Protein AF-A0A1F4Y2U8-F1 (afdb_monomer)

Nearest PDB structures (foldseek):
  7yfw-assembly1_b  TM=6.501E-01  e=1.260E-05  uncultured cyanophage
  2of8-assembly1_B  TM=6.362E-01  e=6.869E+00  Gallus gallus
  2ofb-assembly1_B-2  TM=5.946E-01  e=6.248E+00  Gallus gallus

InterPro domains:
  IPR049304 Glycine-rich domain [PF21722] (95-288)

Mean predicted aligned error: 16.05 Å

Organism: NCBI:txid1797247

Foldseek 3Di:
DDDDDDDDPPCPVVVVVVVVVVVVVVVVVVVVVVVVVVVVVVVVVVVLVVLQVVQLVVQLVLQVCQQVVPPPDDHLADFLQLVFDFDKDKDQDDWKDFAAQLFQLAFKKKKKWFWWWFWAEEAAPFRWTWWWWFKKMAMAGSHDAHHRDMWTWDWWAWWDWHWYPWRWTGWTGKTFTFRHNPQPPHQPGPRTQWIIFTWATIGHGAFTFFIFWTDQVSTHHPDIATWATIATEHGGAWWWWWWWIAFPQHYTAHIAYEYPEHWWWWWTFYHCWYYTHHHDYQWWTWWIAYNVRDFIWATADHLGEIGAGAQRTITTIWGEHEDPGEWYEWHEWYAHQPPHPQATIKTITITFGEYPDDPHHYQREWHAIYHARIIWIMGHYDHDDMTITYIIHMMMMIITGTRPPPSPNPPDSDSDDADVPDDDDDDDDDDDDDDDWDDWDWDHDSFKIKIWTKADDPPAFKIKIKIWMWGQDPVRDIKIKIKIWIWSGPDPPDPIDIDIDIDID

Sequence (505 aa):
MTKLFLKKKHRGFTIFFATLVASLALAIGLGIYDVVVRQLSLSTTVSQSQYAIYAADSGAECALYWDSKYNGSSSAFVNNNSGGVSGYTYLTAGTTWTVPIDWDNSNNSIEVIGGGGGGGAGWLNWDAGAGGGGGAYAKVTNVSLTPGMVVTMKVGSGGAAGIASAGAGGNGGDTYLCNSASNCSSISGSAVIVGAKGGGGGQPTRSGPGGSGGLSSGSIGSVKYSGGNGGSVNITGGGSGGGGAAGPNGSGGAGGSSSGVTGAAGGGGGGGGSAGSSAVNTVGAIGGNNYASAGAGSGGAASSGGGTGSAGGGGGGAGHAVSGGSTGPGGTGGAGTEWDTSHGSGGGGGGGGGTDNSGGAQTSAGGNGGGYGAAGGGGGSGSGVVKNGGAGSPGIIVVRYNSTVTPVLPTNVVCGSYDMSAKGTPPTPFAPQPTGWTAWNVVSTSNAATTTFTLTFPGYSYCAKVEVAKYLNAYGGIGTTIYSHGYNTCVPGATQLERELKVTY

Secondary structure (DSSP, 8-state):
---------TTHHHHHHHHHHHHHHHHHHHHHHHHHHHHHHHHHHHHHHHHHHHHHHHHHHHHHHHHHSSTTT--SS--GGGTT-EEEEEE-S-SEEEPPTT--SSSEEEEEEPPPPPPPPP-SSSPPPPPPPPPPEEEEES----TT-EEEEEPPPPPPPPPTTT-PPPPPPPEEEESSSSS-SSTTSTTEEEEEPPPPPPP-STTPPPPPPPPGGG-BSSEEEPPPPPPPB-SSSSPPPPPPPPBTTBPPPPPPPB-S-SSPPPPPPSTTPPPPPPP-SSSPPPPPP-TTS--PPPPPPTT-PPPPP-TTPPPPPPPPB-TTPPBPPPPPPPPP-SSSSS-SBPPPPPPPPPBS-SSS-B--PPPPPPTBTPPPPPP---SSS--PPPPPPP-EEEEEEE--------TT----S--SS-----------PPP-----EEEE-SSEEEEEEEEE-TT-S-EEEEEEEEEE-TTSSEEEEEEEEEES--STTS---EEEEEEE-

Structure (mmCIF, N/CA/C/O backbone):
data_AF-A0A1F4Y2U8-F1
#
_entry.id   AF-A0A1F4Y2U8-F1
#
loop_
_atom_site.group_PDB
_atom_site.id
_atom_site.type_symbol
_atom_site.label_atom_id
_atom_site.label_alt_id
_atom_site.label_comp_id
_atom_site.label_asym_id
_atom_site.label_entity_id
_atom_site.label_seq_id
_atom_site.pdbx_PDB_ins_code
_atom_site.Cartn_x
_atom_site.Cartn_y
_atom_site.Cartn_z
_atom_site.occupancy
_atom_site.B_iso_or_equiv
_atom_site.auth_seq_id
_atom_site.auth_comp_id
_atom_site.auth_asym_id
_atom_site.auth_atom_id
_atom_site.pdbx_PDB_model_num
ATOM 1 N N . MET A 1 1 ? -129.220 15.989 50.600 1.00 39.81 1 MET A N 1
ATOM 2 C CA . MET A 1 1 ? -128.839 16.197 49.184 1.00 39.81 1 MET A CA 1
ATOM 3 C C . MET A 1 1 ? -127.331 16.328 49.089 1.00 39.81 1 MET A C 1
ATOM 5 O O . MET A 1 1 ? -126.754 17.138 49.803 1.00 39.81 1 MET A O 1
ATOM 9 N N . THR A 1 2 ? -126.701 15.518 48.248 1.00 44.50 2 THR A N 1
ATOM 10 C CA . THR A 1 2 ? -125.246 15.461 48.060 1.00 44.50 2 THR A CA 1
ATOM 11 C C . THR A 1 2 ? -124.758 16.656 47.233 1.00 44.50 2 THR A C 1
ATOM 13 O O . THR A 1 2 ? -125.283 16.891 46.148 1.00 44.50 2 THR A O 1
ATOM 16 N N . LYS A 1 3 ? -123.723 17.379 47.684 1.00 42.88 3 LYS A N 1
ATOM 17 C CA . LYS A 1 3 ? -122.920 18.255 46.810 1.00 42.88 3 LYS A CA 1
ATOM 18 C C . LYS A 1 3 ? -121.433 17.963 46.989 1.00 42.88 3 LYS A C 1
ATOM 20 O O . LYS A 1 3 ? -120.834 18.257 48.018 1.00 42.88 3 LYS A O 1
ATOM 25 N N . LEU A 1 4 ? -120.871 17.348 45.954 1.00 48.91 4 LEU A N 1
ATOM 26 C CA . LEU A 1 4 ? -119.478 16.941 45.842 1.00 48.91 4 LEU A CA 1
ATOM 27 C C . LEU A 1 4 ? -118.602 18.166 45.526 1.00 48.91 4 LEU A C 1
ATOM 29 O O . LEU A 1 4 ? -118.616 18.660 44.401 1.00 48.91 4 LEU A O 1
ATOM 33 N N . PHE A 1 5 ? -117.825 18.657 46.493 1.00 52.12 5 PHE A N 1
ATOM 34 C CA . PHE A 1 5 ? -116.831 19.706 46.241 1.00 52.12 5 PHE A CA 1
ATOM 35 C C . PHE A 1 5 ? -115.485 19.096 45.825 1.00 52.12 5 PHE A C 1
ATOM 37 O O . PHE A 1 5 ? -114.717 18.604 46.652 1.00 52.12 5 PHE A O 1
ATOM 44 N N . LEU A 1 6 ? -115.181 19.165 44.526 1.00 53.34 6 LEU A N 1
ATOM 45 C CA . LEU A 1 6 ? -113.876 18.813 43.956 1.00 53.34 6 LEU A CA 1
ATOM 46 C C . LEU A 1 6 ? -112.774 19.740 44.501 1.00 53.34 6 LEU A C 1
ATOM 48 O O . LEU A 1 6 ? -112.623 20.888 44.082 1.00 53.34 6 LEU A O 1
ATOM 52 N N . LYS A 1 7 ? -111.973 19.231 45.442 1.00 54.75 7 LYS A N 1
ATOM 53 C CA . LYS A 1 7 ? -110.854 19.966 46.047 1.00 54.75 7 LYS A CA 1
ATOM 54 C C . LYS A 1 7 ? -109.654 19.976 45.088 1.00 54.75 7 LYS A C 1
ATOM 56 O O . LYS A 1 7 ? -108.979 18.961 44.922 1.00 54.75 7 LYS A O 1
ATOM 61 N N . LYS A 1 8 ? -109.393 21.126 44.450 1.00 56.59 8 LYS A N 1
ATOM 62 C CA . LYS A 1 8 ? -108.287 21.355 43.495 1.00 56.59 8 LYS A CA 1
ATOM 63 C C . LYS A 1 8 ? -106.940 20.815 44.014 1.00 56.59 8 LYS A C 1
ATOM 65 O O . LYS A 1 8 ? -106.348 21.385 44.930 1.00 56.59 8 LYS A O 1
ATOM 70 N N . LYS A 1 9 ? -106.412 19.751 43.397 1.00 56.84 9 LYS A N 1
ATOM 71 C CA . LYS A 1 9 ? -105.131 19.119 43.771 1.00 56.84 9 LYS A CA 1
ATOM 72 C C . LYS A 1 9 ? -103.973 19.656 42.913 1.00 56.84 9 LYS A C 1
ATOM 74 O O . LYS A 1 9 ? -103.425 18.942 42.079 1.00 56.84 9 LYS A O 1
ATOM 79 N N . HIS A 1 10 ? -103.576 20.913 43.139 1.00 57.56 10 HIS A N 1
ATOM 80 C CA . HIS A 1 10 ? -102.481 21.616 42.434 1.00 57.56 10 HIS A CA 1
ATOM 81 C C . HIS A 1 10 ? -101.056 21.077 42.744 1.00 57.56 10 HIS A C 1
ATOM 83 O O . HIS A 1 10 ? -100.132 21.852 42.956 1.00 57.56 10 HIS A O 1
ATOM 89 N N . ARG A 1 11 ? -100.852 19.753 42.805 1.00 58.34 11 ARG A N 1
ATOM 90 C CA . ARG A 1 11 ? -99.545 19.123 43.111 1.00 58.34 11 ARG A CA 1
ATOM 91 C C . ARG A 1 11 ? -98.974 18.231 41.997 1.00 58.34 11 ARG A C 1
ATOM 93 O O . ARG A 1 11 ? -97.882 17.705 42.159 1.00 58.34 11 ARG A O 1
ATOM 100 N N . GLY A 1 12 ? -99.675 18.072 40.869 1.00 67.31 12 GLY A N 1
ATOM 101 C CA . GLY A 1 12 ? -99.188 17.267 39.735 1.00 67.31 12 GLY A CA 1
ATOM 102 C C . GLY A 1 12 ? -98.027 17.915 38.969 1.00 67.31 12 GLY A C 1
ATOM 103 O O . GLY A 1 12 ? -97.024 17.261 38.705 1.00 67.31 12 GLY A O 1
ATOM 104 N N . PHE A 1 13 ? -98.128 19.217 38.673 1.00 76.12 13 PHE A N 1
ATOM 105 C CA . PHE A 1 13 ? -97.113 19.961 37.910 1.00 76.12 13 PHE A CA 1
ATOM 106 C C . PHE A 1 13 ? -95.724 19.930 38.572 1.00 76.12 13 PHE A C 1
ATOM 108 O O . PHE A 1 13 ? -94.717 19.757 37.893 1.00 76.12 13 PHE A O 1
ATOM 115 N N . THR A 1 14 ? -95.675 20.013 39.905 1.00 82.12 14 THR A N 1
ATOM 116 C CA . THR A 1 14 ? -94.430 19.972 40.685 1.00 82.12 14 THR A CA 1
ATOM 117 C C . THR A 1 14 ? -93.650 18.670 40.487 1.00 82.12 14 THR A C 1
ATOM 119 O O . THR A 1 14 ? -92.426 18.711 40.475 1.00 82.12 14 THR A O 1
ATOM 122 N N . ILE A 1 15 ? -94.330 17.532 40.294 1.00 81.38 15 ILE A N 1
ATOM 123 C CA . ILE A 1 15 ? -93.668 16.236 40.074 1.00 81.38 15 ILE A CA 1
ATOM 124 C C . ILE A 1 15 ? -93.026 16.198 38.684 1.00 81.38 15 ILE A C 1
ATOM 126 O O . ILE A 1 15 ? -91.841 15.900 38.589 1.00 81.38 15 ILE A O 1
ATOM 130 N N . PHE A 1 16 ? -93.760 16.577 37.630 1.00 83.25 16 PHE A N 1
ATOM 131 C CA . PHE A 1 16 ? -93.214 16.637 36.266 1.00 83.25 16 PHE A CA 1
ATOM 132 C C . PHE A 1 16 ? -92.031 17.607 3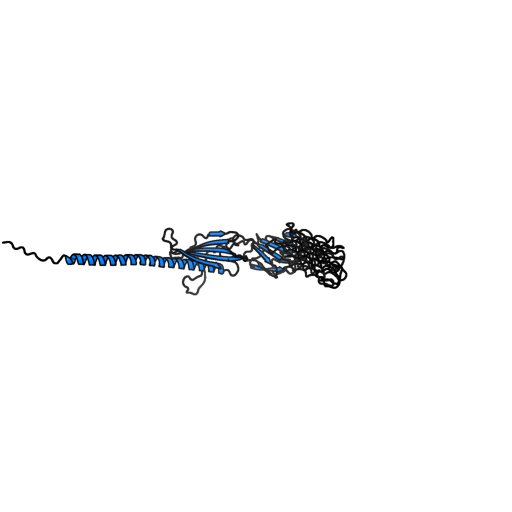6.152 1.00 83.25 16 PHE A C 1
ATOM 134 O O . PHE A 1 16 ? -91.011 17.275 35.545 1.00 83.25 16 PHE A O 1
ATOM 141 N N . PHE A 1 17 ? -92.135 18.784 36.778 1.00 87.00 17 PHE A N 1
ATOM 142 C CA . PHE A 1 17 ? -91.044 19.755 36.818 1.00 87.00 17 PHE A CA 1
ATOM 143 C C . PHE A 1 17 ? -89.824 19.210 37.578 1.00 87.00 17 PHE A C 1
ATOM 145 O O . PHE A 1 17 ? -88.706 19.294 37.076 1.00 87.00 17 PHE A O 1
ATOM 152 N N . ALA A 1 18 ? -90.030 18.572 38.738 1.00 88.56 18 ALA A N 1
ATOM 153 C CA . ALA A 1 18 ? -88.952 17.950 39.505 1.00 88.56 18 ALA A CA 1
ATOM 154 C C . ALA A 1 18 ? -88.254 16.816 38.733 1.00 88.56 18 ALA A C 1
ATOM 156 O O . ALA A 1 18 ? -87.027 16.762 38.732 1.00 88.56 18 ALA A O 1
ATOM 157 N N . THR A 1 19 ? -88.994 15.949 38.030 1.00 89.50 19 THR A N 1
ATOM 158 C CA . THR A 1 19 ? -88.394 14.883 37.208 1.00 89.50 19 THR A CA 1
ATOM 159 C C . THR A 1 19 ? -87.609 15.432 36.021 1.00 89.50 19 THR A C 1
ATOM 161 O O . THR A 1 19 ? -86.540 14.912 35.711 1.00 89.50 19 THR A O 1
ATOM 164 N N . LEU A 1 20 ? -88.089 16.508 35.385 1.00 94.19 20 LEU A N 1
ATOM 165 C CA . LEU A 1 20 ? -87.388 17.142 34.269 1.00 94.19 20 LEU A CA 1
ATOM 166 C C . LEU A 1 20 ? -86.070 17.762 34.753 1.00 94.19 20 LEU A C 1
ATOM 168 O O . LEU A 1 20 ? -85.013 17.427 34.220 1.00 94.19 20 LEU A O 1
ATOM 172 N N . VAL A 1 21 ? -86.109 18.571 35.817 1.00 94.06 21 VAL A N 1
ATOM 173 C CA . VAL A 1 21 ? -84.907 19.184 36.411 1.00 94.06 21 VAL A CA 1
ATOM 174 C C . VAL A 1 21 ? -83.919 18.123 36.917 1.00 94.06 21 VAL A C 1
ATOM 176 O O . VAL A 1 21 ? -82.723 18.249 36.665 1.00 94.06 21 VAL A O 1
ATOM 179 N N . ALA A 1 22 ? -84.394 17.045 37.552 1.00 93.69 22 ALA A N 1
ATOM 180 C CA . ALA A 1 22 ? -83.539 15.941 37.994 1.00 93.69 22 ALA A CA 1
ATOM 181 C C . ALA A 1 22 ? -82.874 15.203 36.818 1.00 93.69 22 ALA A C 1
ATOM 183 O O . ALA A 1 22 ? -81.685 14.898 36.885 1.00 93.69 22 ALA A O 1
ATOM 184 N N . SER A 1 23 ? -83.608 14.957 35.726 1.00 95.56 23 SER A N 1
ATOM 185 C CA . SER A 1 23 ? -83.059 14.310 34.525 1.00 95.56 23 SER A CA 1
ATOM 186 C C . SER A 1 23 ? -81.995 15.170 33.829 1.00 95.56 23 SER A C 1
ATOM 188 O O . SER A 1 23 ? -80.945 14.651 33.455 1.00 95.56 23 SER A O 1
ATOM 190 N N . LEU A 1 24 ? -82.206 16.490 33.744 1.00 94.81 24 LEU A N 1
ATOM 191 C CA . LEU A 1 24 ? -81.228 17.440 33.209 1.00 94.81 24 LEU A CA 1
ATOM 192 C C . LEU A 1 24 ? -79.969 17.523 34.087 1.00 94.81 24 LEU A C 1
ATOM 194 O O . LEU A 1 24 ? -78.856 17.452 33.569 1.00 94.81 24 LEU A O 1
ATOM 198 N N . ALA A 1 25 ? -80.132 17.622 35.410 1.00 95.00 25 ALA A N 1
ATOM 199 C CA . ALA A 1 25 ? -79.013 17.630 36.351 1.00 95.00 25 ALA A CA 1
ATOM 200 C C . ALA A 1 25 ? -78.193 16.328 36.280 1.00 95.00 25 ALA A C 1
ATOM 202 O O . ALA A 1 25 ? -76.964 16.378 36.281 1.00 95.00 25 ALA A O 1
ATOM 203 N N . LEU A 1 26 ? -78.858 15.173 36.150 1.00 94.81 26 LEU A N 1
ATOM 204 C CA . LEU A 1 26 ? -78.197 13.879 35.981 1.00 94.81 26 LEU A CA 1
ATOM 205 C C . LEU A 1 26 ? -77.450 13.781 34.642 1.00 94.81 26 LEU A C 1
ATOM 207 O O . LEU A 1 26 ? -76.313 13.319 34.623 1.00 94.81 26 LEU A O 1
ATOM 211 N N . ALA A 1 27 ? -78.041 14.251 33.540 1.00 95.19 27 ALA A N 1
ATOM 212 C CA . ALA A 1 27 ? -77.392 14.257 32.228 1.00 95.19 27 ALA A CA 1
ATOM 213 C C . ALA A 1 27 ? -76.121 15.127 32.214 1.00 95.19 27 ALA A C 1
ATOM 215 O O . ALA A 1 27 ? -75.083 14.694 31.713 1.00 95.19 27 ALA A O 1
ATOM 216 N N . ILE A 1 28 ? -76.174 16.317 32.824 1.00 96.06 28 ILE A N 1
ATOM 217 C CA . ILE A 1 28 ? -75.003 17.193 32.989 1.00 96.06 28 ILE A CA 1
ATOM 218 C C . ILE A 1 28 ? -73.955 16.526 33.895 1.00 96.06 28 ILE A C 1
ATOM 220 O O . ILE A 1 28 ? -72.773 16.516 33.556 1.00 96.06 28 ILE A O 1
ATOM 224 N N . GLY A 1 29 ? -74.373 15.918 35.011 1.00 96.50 29 GLY A N 1
ATOM 225 C CA . GLY A 1 29 ? -73.476 15.216 35.933 1.00 96.50 29 GLY A CA 1
ATOM 226 C C . GLY A 1 29 ? -72.733 14.043 35.285 1.00 96.50 29 GLY A C 1
ATOM 227 O O . GLY A 1 29 ? -71.518 13.929 35.438 1.00 96.50 29 GLY A O 1
ATOM 228 N N . LEU A 1 30 ? -73.436 13.213 34.507 1.00 94.69 30 LEU A N 1
ATOM 229 C CA . LEU A 1 30 ? -72.840 12.102 33.756 1.00 94.69 30 LEU A CA 1
ATOM 230 C C . LEU A 1 30 ? -71.900 12.593 32.642 1.00 94.69 30 LEU A C 1
ATOM 232 O O . LEU A 1 30 ? -70.834 12.011 32.450 1.00 94.69 30 LEU A O 1
ATOM 236 N N . GLY A 1 31 ? -72.249 13.686 31.954 1.00 96.38 31 GLY A N 1
ATOM 237 C CA . GLY A 1 31 ? -71.386 14.303 30.943 1.00 96.38 31 GLY A CA 1
ATOM 238 C C . GLY A 1 31 ? -70.075 14.844 31.524 1.00 96.38 31 GLY A C 1
ATOM 239 O O . GLY A 1 31 ? -69.006 14.598 30.969 1.00 96.38 31 GLY A O 1
ATOM 240 N N . ILE A 1 32 ? -70.132 15.524 32.675 1.00 95.19 32 ILE A N 1
ATOM 241 C CA . ILE A 1 32 ? -68.932 16.001 33.383 1.00 95.19 32 ILE A CA 1
ATOM 242 C C . ILE A 1 32 ? -68.094 14.816 33.883 1.00 95.19 32 ILE A C 1
ATOM 244 O O . ILE A 1 32 ? -66.872 14.837 33.743 1.00 95.19 32 ILE A O 1
ATOM 248 N N . TYR A 1 33 ? -68.729 13.769 34.419 1.00 95.50 33 TYR A N 1
ATOM 249 C CA . TYR A 1 33 ? -68.037 12.570 34.897 1.00 95.50 33 TYR A CA 1
ATOM 250 C C . TYR A 1 33 ? -67.214 11.882 33.793 1.00 95.50 33 TYR A C 1
ATOM 252 O O . TYR A 1 33 ? -66.031 11.616 34.003 1.00 95.50 33 TYR A O 1
ATOM 260 N N . ASP A 1 34 ? -67.791 11.655 32.606 1.00 94.19 34 ASP A N 1
ATOM 261 C CA . ASP A 1 34 ? -67.079 11.035 31.476 1.00 94.19 34 ASP A CA 1
ATOM 262 C C . ASP A 1 34 ? -65.873 11.878 31.017 1.00 94.19 34 ASP A C 1
ATOM 264 O O . ASP A 1 34 ? -64.773 11.354 30.825 1.00 94.19 34 ASP A O 1
ATOM 268 N N . VAL A 1 35 ? -66.031 13.205 30.930 1.00 92.81 35 VAL A N 1
ATOM 269 C CA . VAL A 1 35 ? -64.924 14.119 30.597 1.00 92.81 35 VAL A CA 1
ATOM 270 C C . VAL A 1 35 ? -63.800 14.040 31.637 1.00 92.81 35 VAL A C 1
ATOM 272 O O . VAL A 1 35 ? -62.634 13.924 31.258 1.00 92.81 35 VAL A O 1
ATOM 275 N N . VAL A 1 36 ? -64.125 14.050 32.934 1.00 94.12 36 VAL A N 1
ATOM 276 C CA . VAL A 1 36 ? -63.127 13.994 34.018 1.00 94.12 36 VAL A CA 1
ATOM 277 C C . VAL A 1 36 ? -62.390 12.652 34.047 1.00 94.12 36 VAL A C 1
ATOM 279 O O . VAL A 1 36 ? -61.166 12.640 34.182 1.00 94.12 36 VAL A O 1
ATOM 282 N N . VAL A 1 37 ? -63.084 11.522 33.863 1.00 90.00 37 VAL A N 1
ATOM 283 C CA . VAL A 1 37 ? -62.447 10.191 33.815 1.00 90.00 37 VAL A CA 1
ATOM 284 C C . VAL A 1 37 ? -61.463 10.095 32.644 1.00 90.00 37 VAL A C 1
ATOM 286 O O . VAL A 1 37 ? -60.331 9.638 32.824 1.00 90.00 37 VAL A O 1
ATOM 289 N N . ARG A 1 38 ? -61.839 10.596 31.459 1.00 90.62 38 ARG A N 1
ATOM 290 C CA . ARG A 1 38 ? -60.944 10.646 30.289 1.00 90.62 38 ARG A CA 1
ATOM 291 C C . ARG A 1 38 ? -59.742 11.564 30.517 1.00 90.62 38 ARG A C 1
ATOM 293 O O . ARG A 1 38 ? -58.622 11.186 30.181 1.00 90.62 38 ARG A O 1
ATOM 300 N N . GLN A 1 39 ? -59.946 12.739 31.116 1.00 90.06 39 GLN A N 1
ATOM 301 C CA . GLN A 1 39 ? -58.862 13.672 31.451 1.00 90.06 39 GLN A CA 1
ATOM 302 C C . GLN A 1 39 ? -57.878 13.079 32.468 1.00 90.06 39 GLN A C 1
ATOM 304 O O . GLN A 1 39 ? -56.669 13.230 32.300 1.00 90.06 39 GLN A O 1
ATOM 309 N N . LEU A 1 40 ? -58.370 12.358 33.482 1.00 87.81 40 LEU A N 1
ATOM 310 C CA . LEU A 1 40 ? -57.524 11.678 34.464 1.00 87.81 40 LEU A CA 1
ATOM 311 C C . LEU A 1 40 ? -56.682 10.574 33.809 1.00 87.81 40 LEU A C 1
ATOM 313 O O . LEU A 1 40 ? -55.480 10.507 34.056 1.00 87.81 40 LEU A O 1
ATOM 317 N N . SER A 1 41 ? -57.284 9.767 32.927 1.00 85.62 41 SER A N 1
ATOM 318 C CA . SER A 1 41 ? -56.562 8.747 32.155 1.00 85.62 41 SER A CA 1
ATOM 319 C C . SER A 1 41 ? -55.505 9.352 31.228 1.00 85.62 41 SER A C 1
ATOM 321 O O . SER A 1 41 ? -54.426 8.787 31.082 1.00 85.62 41 SER A O 1
ATOM 323 N N . LEU A 1 42 ? -55.783 10.501 30.604 1.00 87.38 42 LEU A N 1
ATOM 324 C CA . LEU A 1 42 ? -54.812 11.180 29.747 1.00 87.38 42 LEU A CA 1
ATOM 325 C C . LEU A 1 42 ? -53.656 11.770 30.572 1.00 87.38 42 LEU A C 1
ATOM 327 O O . LEU A 1 42 ? -52.496 11.638 30.191 1.00 87.38 42 LEU A O 1
ATOM 331 N N . SER A 1 43 ? -53.961 12.371 31.726 1.00 86.88 43 SER A N 1
ATOM 332 C CA . SER A 1 43 ? -52.973 12.941 32.651 1.00 86.88 43 SER A CA 1
ATOM 333 C C . SER A 1 43 ? -51.995 11.885 33.180 1.00 86.88 43 SER A C 1
ATOM 335 O O . SER A 1 43 ? -50.781 12.101 33.173 1.00 86.88 43 SER A O 1
ATOM 337 N N . THR A 1 44 ? -52.492 10.700 33.556 1.00 84.81 44 THR A N 1
ATOM 338 C CA . THR A 1 44 ? -51.630 9.582 33.969 1.00 84.81 44 THR A CA 1
ATOM 339 C C . THR A 1 44 ? -50.801 9.034 32.807 1.00 84.81 44 THR A C 1
ATOM 341 O O . THR A 1 44 ? -49.614 8.780 32.990 1.00 84.81 44 THR A O 1
ATOM 344 N N . THR A 1 45 ? -51.346 8.923 31.589 1.00 84.81 45 THR A N 1
ATOM 345 C CA . THR A 1 45 ? -50.543 8.560 30.404 1.00 84.81 45 THR A CA 1
ATOM 346 C C . THR A 1 45 ? -49.429 9.578 30.126 1.00 84.81 45 THR A C 1
ATOM 348 O O . THR A 1 45 ? -48.304 9.183 29.817 1.00 84.81 45 THR A O 1
ATOM 351 N N . VAL A 1 46 ? -49.697 10.881 30.273 1.00 85.75 46 VAL A N 1
ATOM 352 C CA . VAL A 1 46 ? -48.696 11.943 30.072 1.00 85.75 46 VAL A CA 1
ATOM 353 C C . VAL A 1 46 ? -47.581 11.878 31.120 1.00 85.75 46 VAL A C 1
ATOM 355 O O . VAL A 1 46 ? -46.414 11.946 30.741 1.00 85.75 46 VAL A O 1
ATOM 358 N N . SER A 1 47 ? -47.888 11.686 32.408 1.00 84.44 47 SER A N 1
ATOM 359 C CA . SER A 1 47 ? -46.845 11.577 33.443 1.00 84.44 47 SER A CA 1
ATOM 360 C C . SER A 1 47 ? -45.998 10.309 33.288 1.00 84.44 47 SER A C 1
ATOM 362 O O . SER A 1 47 ? -44.773 10.370 33.364 1.00 84.44 47 SER A O 1
ATOM 364 N N . GLN A 1 48 ? -46.613 9.171 32.955 1.00 84.38 48 GLN A N 1
ATOM 365 C CA . GLN A 1 48 ? -45.876 7.941 32.647 1.00 84.38 48 GLN A CA 1
ATOM 366 C C . GLN A 1 48 ? -45.000 8.087 31.390 1.00 84.38 48 GLN A C 1
ATOM 368 O O . GLN A 1 48 ? -43.864 7.616 31.368 1.00 84.38 48 GLN A O 1
ATOM 373 N N . SER A 1 49 ? -45.475 8.815 30.376 1.00 84.88 49 SER A N 1
ATOM 374 C CA . SER A 1 49 ? -44.676 9.176 29.201 1.00 84.88 49 SER A CA 1
ATOM 375 C C . SER A 1 49 ? -43.491 10.095 29.529 1.00 84.88 49 SER A C 1
ATOM 377 O O . SER A 1 49 ? -42.515 10.074 28.779 1.00 84.88 49 SER A O 1
ATOM 379 N N . GLN A 1 50 ? -43.560 10.914 30.585 1.00 83.19 50 GLN A N 1
ATOM 380 C CA . GLN A 1 50 ? -42.423 11.732 31.021 1.00 83.19 50 GLN A CA 1
ATOM 381 C C . GLN A 1 50 ? -41.323 10.852 31.625 1.00 83.19 50 GLN 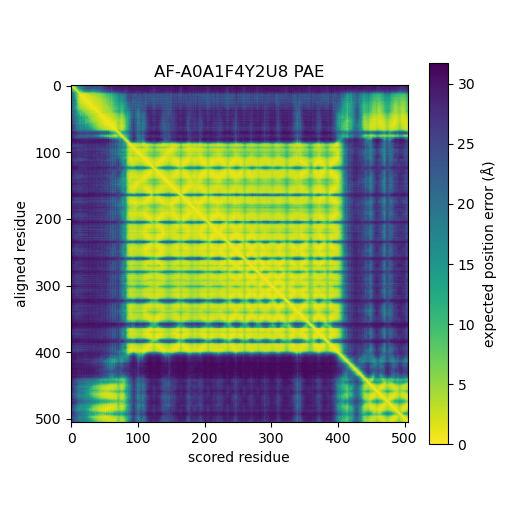A C 1
ATOM 383 O O . GLN A 1 50 ? -40.173 10.957 31.215 1.00 83.19 50 GLN A O 1
ATOM 388 N N . TYR A 1 51 ? -41.665 9.911 32.513 1.00 80.56 51 TYR A N 1
ATOM 389 C CA . TYR A 1 51 ? -40.676 8.967 33.054 1.00 80.56 51 TYR A CA 1
ATOM 390 C C . TYR A 1 51 ? -39.993 8.134 31.960 1.00 80.56 51 TYR A C 1
ATOM 392 O O . TYR A 1 51 ? -38.781 7.943 32.004 1.00 80.56 51 TYR A O 1
ATOM 400 N N . ALA A 1 52 ? -40.749 7.703 30.944 1.00 76.00 52 ALA A N 1
ATOM 401 C CA . ALA A 1 52 ? -40.194 6.998 29.793 1.00 76.00 52 ALA A CA 1
ATOM 402 C C . ALA A 1 52 ? -39.181 7.853 29.000 1.00 76.00 52 ALA A C 1
ATOM 404 O O . ALA A 1 52 ? -38.087 7.371 28.720 1.00 76.00 52 ALA A O 1
ATOM 405 N N . ILE A 1 53 ? -39.482 9.122 28.675 1.00 81.75 53 ILE A N 1
ATOM 406 C CA . ILE A 1 53 ? -38.526 9.960 27.920 1.00 81.75 53 ILE A CA 1
ATOM 407 C C . ILE A 1 53 ? -37.297 10.351 28.758 1.00 81.75 53 ILE A C 1
ATOM 409 O O . ILE A 1 53 ? -36.193 10.332 28.228 1.00 81.75 53 ILE A O 1
ATOM 413 N N . TYR A 1 54 ? -37.445 10.612 30.065 1.00 80.12 54 TYR A N 1
ATOM 414 C CA . TYR A 1 54 ? -36.297 10.880 30.947 1.00 80.12 54 TYR A CA 1
ATOM 415 C C . TYR A 1 54 ? -35.346 9.681 31.052 1.00 80.12 54 TYR A C 1
ATOM 417 O O . TYR A 1 54 ? -34.125 9.857 31.064 1.00 80.12 54 TYR A O 1
ATOM 425 N N . ALA A 1 55 ? -35.891 8.462 31.095 1.00 75.56 55 ALA A N 1
ATOM 426 C CA . ALA A 1 55 ? -35.085 7.250 31.058 1.00 75.56 55 ALA A CA 1
ATOM 427 C C . ALA A 1 55 ? -34.333 7.117 29.722 1.00 75.56 55 ALA A C 1
ATOM 429 O O . ALA A 1 55 ? -33.131 6.850 29.725 1.00 75.56 55 ALA A O 1
ATOM 430 N N . ALA A 1 56 ? -35.018 7.352 28.594 1.00 76.50 56 ALA A N 1
ATOM 431 C CA . ALA A 1 56 ? -34.420 7.302 27.260 1.00 76.50 56 ALA A CA 1
ATOM 432 C C . ALA A 1 56 ? -33.252 8.296 27.115 1.00 76.50 56 ALA A C 1
ATOM 434 O O . ALA A 1 56 ? -32.175 7.912 26.662 1.00 76.50 56 ALA A O 1
ATOM 435 N N . ASP A 1 57 ? -33.443 9.542 27.552 1.00 85.00 57 ASP A N 1
ATOM 436 C CA . ASP A 1 57 ? -32.450 10.624 27.474 1.00 85.00 57 ASP A CA 1
ATOM 437 C C . ASP A 1 57 ? -31.190 10.284 28.281 1.00 85.00 57 ASP A C 1
ATOM 439 O O . ASP A 1 57 ? -30.085 10.211 27.744 1.00 85.00 57 ASP A O 1
ATOM 443 N N . SER A 1 58 ? -31.384 9.888 29.542 1.00 78.94 58 SER A N 1
ATOM 444 C CA . SER A 1 58 ? -30.310 9.413 30.425 1.00 78.94 58 SER A CA 1
ATOM 445 C C . SER A 1 58 ? -29.525 8.233 29.829 1.00 78.94 58 SER A C 1
ATOM 447 O O . SER A 1 58 ? -28.311 8.129 30.017 1.00 78.94 58 SER A O 1
ATOM 449 N N . GLY A 1 59 ? -30.204 7.330 29.112 1.00 74.00 59 GLY A N 1
ATOM 450 C CA . GLY A 1 59 ? -29.568 6.185 28.461 1.00 74.00 59 GLY A CA 1
ATOM 451 C C . GLY A 1 59 ? -28.776 6.540 27.207 1.00 74.00 59 GLY A C 1
ATOM 452 O O . GLY A 1 59 ? -27.681 6.006 27.014 1.00 74.00 59 GLY A O 1
ATOM 453 N N . ALA A 1 60 ? -29.278 7.479 26.402 1.00 76.38 60 ALA A N 1
ATOM 454 C CA . ALA A 1 60 ? -28.575 7.984 25.229 1.00 76.38 60 ALA A CA 1
ATOM 455 C C . ALA A 1 60 ? -27.302 8.742 25.637 1.00 76.38 60 ALA A C 1
ATOM 457 O O . ALA A 1 60 ? -26.227 8.441 25.122 1.00 76.38 60 ALA A O 1
ATOM 458 N N . GLU A 1 61 ? -27.399 9.639 26.622 1.00 80.06 61 GLU A N 1
ATOM 459 C CA . GLU A 1 61 ? -26.265 10.422 27.127 1.00 80.06 61 GLU A CA 1
ATOM 460 C C . GLU A 1 61 ? -25.207 9.554 27.820 1.00 80.06 61 GLU A C 1
ATOM 462 O O . GLU A 1 61 ? -24.011 9.725 27.581 1.00 80.06 61 GLU A O 1
ATOM 467 N N . CYS A 1 62 ? -25.609 8.568 28.632 1.00 73.56 62 CYS A N 1
ATOM 468 C CA . CYS A 1 62 ? -24.641 7.671 29.267 1.00 73.56 62 CYS A CA 1
ATOM 469 C C . CYS A 1 62 ? -23.920 6.793 28.218 1.00 73.56 62 CYS A C 1
ATOM 471 O O . CYS A 1 62 ? -22.705 6.615 28.310 1.00 73.56 62 CYS A O 1
ATOM 473 N N . ALA A 1 63 ? -24.603 6.327 27.163 1.00 74.06 63 ALA A N 1
ATOM 474 C CA . ALA A 1 63 ? -23.937 5.666 26.036 1.00 74.06 63 ALA A CA 1
ATOM 475 C C . ALA A 1 63 ? -23.005 6.612 25.256 1.00 74.06 63 ALA A C 1
ATOM 477 O O . ALA A 1 63 ? -21.855 6.258 25.007 1.00 74.06 63 ALA A O 1
ATOM 478 N N . LEU A 1 64 ? -23.451 7.825 24.919 1.00 77.25 64 LEU A N 1
ATOM 479 C CA . LEU A 1 64 ? -22.641 8.823 24.211 1.00 77.25 64 LEU A CA 1
ATOM 480 C C . LEU A 1 64 ? -21.354 9.154 24.984 1.00 77.25 64 LEU A C 1
ATOM 482 O O . LEU A 1 64 ? -20.261 9.176 24.415 1.00 77.25 64 LEU A O 1
ATOM 486 N N . TYR A 1 65 ? -21.476 9.351 26.299 1.00 71.94 65 TYR A N 1
ATOM 487 C CA . TYR A 1 65 ? -20.349 9.606 27.186 1.00 71.94 65 TYR A CA 1
ATOM 488 C C . TYR A 1 65 ? -19.335 8.458 27.163 1.00 71.94 65 TYR A C 1
ATOM 490 O O . TYR A 1 65 ? -18.149 8.709 26.965 1.00 71.94 65 TYR A O 1
ATOM 498 N N . TRP A 1 66 ? -19.768 7.203 27.321 1.00 68.00 66 TRP A N 1
ATOM 499 C CA . TRP A 1 66 ? -18.851 6.055 27.311 1.00 68.00 66 TRP A CA 1
ATOM 500 C C . TRP A 1 66 ? -18.287 5.716 25.923 1.00 68.00 66 TRP A C 1
ATOM 502 O O . TRP A 1 66 ? -17.211 5.121 25.848 1.00 68.00 66 TRP A O 1
ATOM 512 N N . ASP A 1 67 ? -18.933 6.155 24.840 1.00 71.56 67 ASP A N 1
ATOM 513 C CA . ASP A 1 67 ? -18.349 6.109 23.496 1.00 71.56 67 ASP A CA 1
ATOM 514 C C . ASP A 1 67 ? -17.211 7.129 23.326 1.00 71.56 67 ASP A C 1
ATOM 516 O O . ASP A 1 67 ? -16.152 6.801 22.795 1.00 71.56 67 ASP A O 1
ATOM 520 N N . SER A 1 68 ? -17.417 8.350 23.833 1.00 67.75 68 SER A N 1
ATOM 521 C CA . SER A 1 68 ? -16.521 9.505 23.662 1.00 67.75 68 SER A CA 1
ATOM 522 C C . SER A 1 68 ? -15.379 9.590 24.691 1.00 67.75 68 SER A C 1
ATOM 524 O O . SER A 1 68 ? -14.338 10.196 24.437 1.00 67.75 68 SER A O 1
ATOM 526 N N . LYS A 1 69 ? -15.532 8.965 25.867 1.00 54.34 69 LYS A N 1
ATOM 527 C CA . LYS A 1 69 ? -14.606 9.082 27.016 1.00 54.34 69 LYS A CA 1
ATOM 528 C C . LYS A 1 69 ? -13.160 8.672 26.720 1.00 54.34 69 LYS A C 1
ATOM 530 O O . LYS A 1 69 ? -12.237 9.160 27.375 1.00 54.34 69 LYS A O 1
ATOM 535 N N . TYR A 1 70 ? -12.962 7.768 25.770 1.00 53.03 70 TYR A N 1
ATOM 536 C CA . TYR A 1 70 ? -11.653 7.258 25.381 1.00 53.03 70 TYR A CA 1
ATOM 537 C C . TYR A 1 70 ? -11.150 8.018 24.155 1.00 53.03 70 TYR A C 1
ATOM 539 O O . TYR A 1 70 ? -11.508 7.728 23.014 1.00 53.03 70 TYR A O 1
ATOM 547 N N . ASN A 1 71 ? -10.322 9.026 24.419 1.00 39.91 71 ASN A N 1
ATOM 548 C CA . ASN A 1 71 ? -9.876 9.990 23.423 1.00 39.91 71 ASN A CA 1
ATOM 549 C C . ASN A 1 71 ? -8.991 9.323 22.347 1.00 39.91 71 ASN A C 1
ATOM 551 O O . ASN A 1 71 ? -7.806 9.083 22.574 1.00 39.91 71 ASN A O 1
ATOM 555 N N . GLY A 1 72 ? -9.579 9.033 21.182 1.00 46.53 72 GLY A N 1
ATOM 556 C CA . GLY A 1 72 ? -8.929 8.359 20.054 1.00 46.53 72 GLY A CA 1
ATOM 557 C C . GLY A 1 72 ? -9.222 6.854 19.979 1.00 46.53 72 GLY A C 1
ATOM 558 O O . GLY A 1 72 ? -8.640 6.056 20.706 1.00 46.53 72 GLY A O 1
ATOM 559 N N . SER A 1 73 ? -10.077 6.472 19.025 1.00 48.09 73 SER A N 1
ATOM 560 C CA . SER A 1 73 ? -10.271 5.108 18.487 1.00 48.09 73 SER A CA 1
ATOM 561 C C . SER A 1 73 ? -10.820 3.990 19.397 1.00 48.09 73 SER A C 1
ATOM 563 O O . SER A 1 73 ? -11.193 2.946 18.860 1.00 48.09 73 SER A O 1
ATOM 565 N N . SER A 1 74 ? -10.943 4.177 20.714 1.00 54.31 74 SER A N 1
ATOM 566 C CA . SER A 1 74 ? -11.224 3.076 21.663 1.00 54.31 74 SER A CA 1
ATOM 567 C C . SER A 1 74 ? -12.539 3.215 22.444 1.00 54.31 74 SER A C 1
ATOM 569 O O . SER A 1 74 ? -12.517 3.343 23.662 1.00 54.31 74 SER A O 1
ATOM 571 N N . SER A 1 75 ? -13.695 3.165 21.774 1.00 57.94 75 SER A N 1
ATOM 572 C CA . SER A 1 75 ? -15.011 3.152 22.451 1.00 57.94 75 SER A CA 1
ATOM 573 C C . SER A 1 75 ? -15.136 2.037 23.509 1.00 57.94 75 SER A C 1
ATOM 575 O O . SER A 1 75 ? -14.594 0.945 23.340 1.00 57.94 75 SER A O 1
ATOM 577 N N . ALA A 1 76 ? -15.916 2.288 24.570 1.00 58.72 76 ALA A N 1
ATOM 578 C CA . ALA A 1 76 ? -16.314 1.268 25.547 1.00 58.72 76 ALA A CA 1
ATOM 579 C C . ALA A 1 76 ? -17.230 0.167 24.971 1.00 58.72 76 ALA A C 1
ATOM 581 O O . ALA A 1 76 ? -17.401 -0.881 25.596 1.00 58.72 76 ALA A O 1
ATOM 582 N N . PHE A 1 77 ? -17.854 0.413 23.816 1.00 60.38 77 PHE A N 1
ATOM 583 C CA . PHE A 1 77 ? -18.802 -0.489 23.169 1.00 60.38 77 PHE A CA 1
ATOM 584 C C . PHE A 1 77 ? -18.143 -1.262 22.039 1.00 60.38 77 PHE A C 1
ATOM 586 O O . PHE A 1 77 ? -17.297 -0.730 21.316 1.00 60.38 77 PHE A O 1
ATOM 593 N N . VAL A 1 78 ? -18.586 -2.509 21.855 1.00 55.56 78 VAL A N 1
ATOM 594 C CA . VAL A 1 78 ? -18.032 -3.394 20.833 1.00 55.56 78 VAL A CA 1
ATOM 595 C C . VAL A 1 78 ? -18.252 -2.772 19.460 1.00 55.56 78 VAL A C 1
ATOM 597 O O . VAL A 1 78 ? -19.372 -2.692 18.958 1.00 55.56 78 VAL A O 1
ATOM 600 N N . ASN A 1 79 ? -17.159 -2.318 18.857 1.00 52.75 79 ASN A N 1
ATOM 601 C CA . ASN A 1 79 ? -17.094 -2.043 17.433 1.00 52.75 79 ASN A CA 1
ATOM 602 C C . ASN A 1 79 ? -16.828 -3.361 16.694 1.00 52.75 79 ASN A C 1
ATOM 604 O O . ASN A 1 79 ? -16.536 -4.389 17.306 1.00 52.75 79 ASN A O 1
ATOM 608 N N . ASN A 1 80 ? -16.851 -3.333 15.362 1.00 45.94 80 ASN A N 1
ATOM 609 C CA . ASN A 1 80 ? -16.487 -4.510 14.564 1.00 45.94 80 ASN A CA 1
ATOM 610 C C . ASN A 1 80 ? -15.093 -5.064 14.903 1.00 45.94 80 ASN A C 1
ATOM 612 O O . ASN A 1 80 ? -14.829 -6.226 14.616 1.00 45.94 80 ASN A O 1
ATOM 616 N N . ASN A 1 81 ? -14.232 -4.277 15.564 1.00 47.19 81 ASN A N 1
ATOM 617 C CA . ASN A 1 81 ? -12.884 -4.683 15.934 1.00 47.19 81 ASN A CA 1
ATOM 618 C C . ASN A 1 81 ? -12.778 -5.450 17.261 1.00 47.19 81 ASN A C 1
ATOM 620 O O . ASN A 1 81 ? -11.774 -6.130 17.468 1.00 47.19 81 ASN A O 1
ATOM 624 N N . SER A 1 82 ? -13.798 -5.428 18.129 1.00 41.53 82 SER A N 1
ATOM 625 C CA . SER A 1 82 ? -13.763 -6.126 19.434 1.00 41.53 82 SER A CA 1
ATOM 626 C C . SER A 1 82 ? -14.267 -7.579 19.380 1.00 41.53 82 SER A C 1
ATOM 628 O O . SER A 1 82 ? -14.425 -8.235 20.406 1.00 41.53 82 SER A O 1
ATOM 630 N N . GLY A 1 83 ? -14.454 -8.105 18.165 1.00 38.62 83 GLY A N 1
ATOM 631 C CA . GLY A 1 83 ? -14.507 -9.532 17.847 1.00 38.62 83 GLY A CA 1
ATOM 632 C C . GLY A 1 83 ? -13.222 -10.014 17.163 1.00 38.62 83 GLY A C 1
ATOM 633 O O . GLY A 1 83 ? -13.299 -10.667 16.129 1.00 38.62 83 GLY A O 1
ATOM 634 N N . GLY A 1 84 ? -12.047 -9.655 17.694 1.00 42.03 84 GLY A N 1
ATOM 635 C CA . GLY A 1 84 ? -10.750 -10.137 17.203 1.00 42.03 84 GLY A CA 1
ATOM 636 C C . GLY A 1 84 ? -10.404 -9.719 15.769 1.00 42.03 84 GLY A C 1
ATOM 637 O O . GLY A 1 84 ? -10.043 -10.571 14.954 1.00 42.03 84 GLY A O 1
ATOM 638 N N . VAL A 1 85 ? -10.485 -8.425 15.439 1.00 38.97 85 VAL A N 1
ATOM 639 C CA . VAL A 1 85 ? -10.087 -7.963 14.098 1.00 38.97 85 VAL A CA 1
ATOM 640 C C . VAL A 1 85 ? -8.574 -7.970 13.924 1.00 38.97 85 VAL A C 1
ATOM 642 O O . VAL A 1 85 ? -7.846 -7.180 14.519 1.00 38.97 85 VAL A O 1
ATOM 645 N N . SER A 1 86 ? -8.139 -8.833 13.005 1.00 47.62 86 SER A N 1
ATOM 646 C CA . SER A 1 86 ? -6.933 -8.659 12.198 1.00 47.62 86 SER A CA 1
ATOM 647 C C . SER A 1 86 ? -7.040 -7.372 11.366 1.00 47.62 86 SER A C 1
ATOM 649 O O . SER A 1 86 ? -7.455 -7.414 10.207 1.00 47.62 86 SER A O 1
ATOM 651 N N . GLY A 1 87 ? -6.681 -6.226 11.939 1.00 54.94 87 GLY A N 1
ATOM 652 C CA . GLY A 1 87 ? -6.574 -4.969 11.194 1.00 54.94 87 GLY A CA 1
ATOM 653 C C . GLY A 1 87 ? -5.201 -4.845 10.534 1.00 54.94 87 GLY A C 1
ATOM 654 O O . GLY A 1 87 ? -4.194 -5.115 11.186 1.00 54.94 87 GLY A O 1
ATOM 655 N N . TYR A 1 88 ? -5.141 -4.418 9.269 1.00 64.44 88 TYR A N 1
ATOM 656 C CA . TYR A 1 88 ? -3.890 -3.967 8.653 1.00 64.44 88 TYR A CA 1
ATOM 657 C C . TYR A 1 88 ? -3.670 -2.478 8.950 1.00 64.44 88 TYR A C 1
ATOM 659 O O . TYR A 1 88 ? -4.515 -1.642 8.644 1.00 64.44 88 TYR A O 1
ATOM 667 N N . THR A 1 89 ? -2.521 -2.147 9.535 1.00 84.44 89 THR A N 1
ATOM 668 C CA . THR A 1 89 ? -2.013 -0.780 9.689 1.00 84.44 89 THR A CA 1
ATOM 669 C C . THR A 1 89 ? -0.834 -0.590 8.743 1.00 84.44 89 THR A C 1
ATOM 671 O O . THR A 1 89 ? 0.172 -1.294 8.849 1.00 84.44 89 THR A O 1
ATOM 674 N N . TYR A 1 90 ? -0.951 0.370 7.829 1.00 85.12 90 TYR A N 1
ATOM 675 C CA . TYR A 1 90 ? 0.064 0.668 6.820 1.00 85.12 90 TYR A CA 1
ATOM 676 C C . TYR A 1 90 ? 0.898 1.878 7.229 1.00 85.12 90 TYR A C 1
ATOM 678 O O . TYR A 1 90 ? 0.360 2.956 7.481 1.00 85.12 90 TYR A O 1
ATOM 686 N N . LEU A 1 91 ? 2.219 1.715 7.258 1.00 90.81 91 LEU A N 1
ATOM 687 C CA . LEU A 1 91 ? 3.170 2.789 7.525 1.00 90.81 91 LEU A CA 1
ATOM 688 C C . LEU A 1 91 ? 3.982 3.011 6.241 1.00 90.81 91 LEU A C 1
ATOM 690 O O . LEU A 1 91 ? 4.849 2.214 5.876 1.00 90.81 91 LEU A O 1
ATOM 694 N N . THR A 1 92 ? 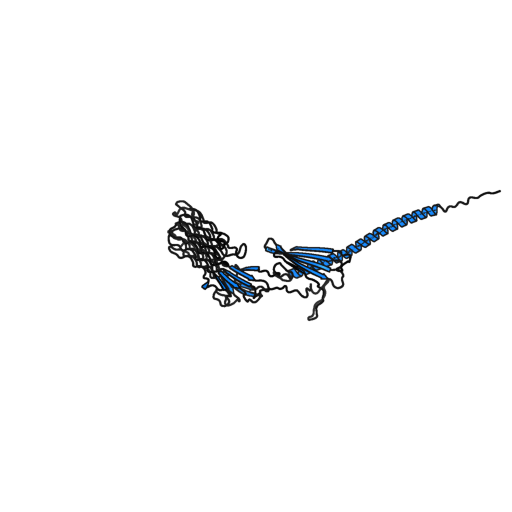3.638 4.082 5.525 1.00 90.75 92 THR A N 1
ATOM 695 C CA . THR A 1 92 ? 4.182 4.446 4.202 1.00 90.75 92 THR A CA 1
ATOM 696 C C . THR A 1 92 ? 5.127 5.652 4.255 1.00 90.75 92 THR A C 1
ATOM 698 O O . THR A 1 92 ? 5.831 5.937 3.289 1.00 90.75 92 THR A O 1
ATOM 701 N N . ALA A 1 93 ? 5.186 6.345 5.395 1.00 85.12 93 ALA A N 1
ATOM 702 C CA . ALA A 1 93 ? 6.108 7.439 5.684 1.00 85.12 93 ALA A CA 1
ATOM 703 C C . ALA A 1 93 ? 6.310 7.587 7.204 1.00 85.12 93 ALA A C 1
ATOM 705 O O . ALA A 1 93 ? 5.553 7.026 7.995 1.00 85.12 93 ALA A O 1
ATOM 706 N N . GLY A 1 94 ? 7.308 8.378 7.608 1.00 88.06 94 GLY A N 1
ATOM 707 C CA . GLY A 1 94 ? 7.632 8.660 9.011 1.00 88.06 94 GLY A CA 1
ATOM 708 C C . GLY A 1 94 ? 8.859 7.905 9.531 1.00 88.06 94 GLY A C 1
ATOM 709 O O . GLY A 1 94 ? 9.454 7.084 8.832 1.00 88.06 94 GLY A O 1
ATOM 710 N N . THR A 1 95 ? 9.255 8.226 10.765 1.00 90.50 95 THR A N 1
ATOM 711 C CA . THR A 1 95 ? 10.455 7.688 11.437 1.00 90.50 95 THR A CA 1
ATOM 712 C C . THR A 1 95 ? 10.159 6.994 12.766 1.00 90.50 95 THR A C 1
ATOM 714 O O . THR A 1 95 ? 11.036 6.337 13.322 1.00 90.50 95 THR A O 1
ATOM 717 N N . THR A 1 96 ? 8.936 7.105 13.283 1.00 91.31 96 THR A N 1
ATOM 718 C CA . THR A 1 96 ? 8.502 6.465 14.527 1.00 91.31 96 THR A CA 1
ATOM 719 C C . THR A 1 96 ? 7.077 5.940 14.411 1.00 91.31 96 THR A C 1
ATOM 721 O O . THR A 1 96 ? 6.276 6.440 13.622 1.00 91.31 96 THR A O 1
ATOM 724 N N . TRP A 1 97 ? 6.763 4.934 15.220 1.00 88.62 97 TRP A N 1
ATOM 725 C CA . TRP A 1 97 ? 5.426 4.370 15.373 1.00 88.62 97 TRP A CA 1
ATOM 726 C C . TRP A 1 97 ? 5.167 4.091 16.854 1.00 88.62 97 TRP A C 1
ATOM 728 O O . TRP A 1 97 ? 6.060 3.625 17.564 1.00 88.62 97 TRP A O 1
ATOM 738 N N . THR A 1 98 ? 3.963 4.392 17.333 1.00 85.94 98 THR A N 1
ATOM 739 C CA . THR A 1 98 ? 3.547 4.046 18.697 1.00 85.94 98 THR A CA 1
ATOM 740 C C . THR A 1 98 ? 2.894 2.676 18.666 1.00 85.94 98 THR A C 1
ATOM 742 O O . THR A 1 98 ? 1.898 2.486 17.969 1.00 85.94 98 THR A O 1
ATOM 745 N N . VAL A 1 99 ? 3.441 1.735 19.432 1.00 80.12 99 VAL A N 1
ATOM 746 C CA . VAL A 1 99 ? 2.862 0.401 19.604 1.00 80.12 99 VAL A CA 1
ATOM 747 C C . VAL A 1 99 ? 1.465 0.560 20.218 1.00 80.12 99 VAL A C 1
ATOM 749 O O . VAL A 1 99 ? 1.347 1.215 21.259 1.00 80.12 99 VAL A O 1
ATOM 752 N N . PRO A 1 100 ? 0.406 -0.009 19.618 1.00 75.75 100 PRO A N 1
ATOM 753 C CA . PRO A 1 100 ? -0.945 0.071 20.154 1.00 75.75 100 PRO A CA 1
ATOM 754 C C . PRO A 1 100 ? -1.027 -0.415 21.603 1.00 75.75 100 PRO A C 1
ATOM 756 O O . PRO A 1 100 ? -0.286 -1.305 22.024 1.00 75.75 100 PRO A O 1
ATOM 759 N N . ILE A 1 101 ? -1.920 0.187 22.390 1.00 66.06 101 ILE A N 1
ATOM 760 C CA . ILE A 1 101 ? -2.072 -0.142 23.818 1.00 66.06 101 ILE A CA 1
ATOM 761 C C . ILE A 1 101 ? -2.646 -1.554 24.043 1.00 66.06 101 ILE A C 1
ATOM 763 O O . ILE A 1 101 ? -2.523 -2.118 25.125 1.00 66.06 101 ILE A O 1
ATOM 767 N N . ASP A 1 102 ? -3.239 -2.125 22.997 1.00 60.94 102 ASP A N 1
ATOM 768 C CA . ASP A 1 102 ? -3.900 -3.424 22.914 1.00 60.94 102 ASP A CA 1
ATOM 769 C C . ASP A 1 102 ? -3.083 -4.467 22.119 1.00 60.94 102 ASP A C 1
ATOM 771 O O . ASP A 1 102 ? -3.625 -5.462 21.636 1.00 60.94 102 ASP A O 1
ATOM 775 N N . TRP A 1 103 ? -1.776 -4.229 21.964 1.00 73.50 103 TRP A N 1
ATOM 776 C CA . TRP A 1 103 ? -0.861 -5.094 21.220 1.00 73.50 103 TRP A CA 1
ATOM 777 C C . TRP A 1 103 ? -0.717 -6.493 21.841 1.00 73.50 103 TRP A C 1
ATOM 779 O O . TRP A 1 103 ? -0.206 -6.643 22.955 1.00 73.50 103 TRP A O 1
ATOM 789 N N . ASP A 1 104 ? -1.092 -7.527 21.082 1.00 76.19 104 ASP A N 1
ATOM 790 C CA . ASP A 1 104 ? -0.856 -8.925 21.443 1.00 76.19 104 ASP A CA 1
ATOM 791 C C . ASP A 1 104 ? 0.498 -9.420 20.925 1.00 76.19 104 ASP A C 1
ATOM 793 O O . ASP A 1 104 ? 0.712 -9.557 19.719 1.00 76.19 104 ASP A O 1
ATOM 797 N N . ASN A 1 105 ? 1.393 -9.786 21.840 1.00 83.12 105 ASN A N 1
ATOM 798 C CA . ASN A 1 105 ? 2.686 -10.393 21.518 1.00 83.12 105 ASN A CA 1
ATOM 799 C C . ASN A 1 105 ? 2.572 -11.810 20.916 1.00 83.12 105 ASN A C 1
ATOM 801 O O . ASN A 1 105 ? 3.517 -12.278 20.283 1.00 83.12 105 ASN A O 1
ATOM 805 N N . SER A 1 106 ? 1.441 -12.497 21.105 1.00 78.94 106 SER A N 1
ATOM 806 C CA . SER A 1 106 ? 1.220 -13.887 20.686 1.00 78.94 106 SER A CA 1
ATOM 807 C C . SER A 1 106 ? 0.488 -14.053 19.347 1.00 78.94 106 SER A C 1
ATOM 809 O O . SER A 1 106 ? 0.590 -15.123 18.746 1.00 78.94 106 SER A O 1
ATOM 811 N N . ASN A 1 107 ? -0.191 -13.010 18.855 1.00 72.88 107 ASN A N 1
ATOM 812 C CA . ASN A 1 107 ? -0.962 -13.025 17.608 1.00 72.88 107 ASN A CA 1
ATOM 813 C C . ASN A 1 107 ? -0.796 -11.713 16.820 1.00 72.88 107 ASN A C 1
ATOM 815 O O . ASN A 1 107 ? -1.722 -10.915 16.637 1.00 72.88 107 ASN A O 1
ATOM 819 N N . ASN A 1 108 ? 0.425 -11.498 16.334 1.00 83.06 108 ASN A N 1
ATOM 820 C CA . ASN A 1 108 ? 0.752 -10.398 15.435 1.00 83.06 108 ASN A CA 1
ATOM 821 C C . ASN A 1 108 ? 1.672 -10.846 14.296 1.00 83.06 108 ASN A C 1
ATOM 823 O O . ASN A 1 108 ? 2.321 -11.891 14.349 1.00 83.06 108 ASN A O 1
ATOM 827 N N . SER A 1 109 ? 1.750 -10.027 13.257 1.00 89.44 109 SER A N 1
ATOM 828 C CA . SER A 1 109 ? 2.724 -10.152 12.189 1.00 89.44 109 SER A CA 1
ATOM 829 C C . SER A 1 109 ? 3.065 -8.796 11.599 1.00 89.44 109 SER A C 1
ATOM 831 O O . SER A 1 109 ? 2.189 -7.948 11.434 1.00 89.44 109 SER A O 1
ATOM 833 N N . ILE A 1 110 ? 4.329 -8.613 11.240 1.00 94.50 110 ILE A N 1
ATOM 834 C CA . ILE A 1 110 ? 4.819 -7.385 10.623 1.00 94.50 110 ILE A CA 1
ATOM 835 C C . ILE A 1 110 ? 5.531 -7.769 9.334 1.00 94.50 110 ILE A C 1
ATOM 837 O O . ILE A 1 110 ? 6.435 -8.607 9.340 1.00 94.50 110 ILE A O 1
ATOM 841 N N . GLU A 1 111 ? 5.093 -7.177 8.231 1.00 96.06 111 GLU A N 1
ATOM 842 C CA . GLU A 1 111 ? 5.600 -7.413 6.882 1.00 96.06 111 GLU A CA 1
ATOM 843 C C . GLU A 1 111 ? 6.194 -6.118 6.336 1.00 96.06 111 GLU A C 1
ATOM 845 O O . GLU A 1 111 ? 5.688 -5.033 6.613 1.00 96.06 111 GLU A O 1
ATOM 850 N N . VAL A 1 112 ? 7.279 -6.207 5.573 1.00 98.12 112 VAL A N 1
ATOM 851 C CA . VAL A 1 112 ? 7.965 -5.037 5.020 1.00 98.12 112 VAL A CA 1
ATOM 852 C C . VAL A 1 112 ? 8.436 -5.293 3.597 1.00 98.12 112 VAL A C 1
ATOM 854 O O . VAL A 1 112 ? 8.929 -6.378 3.286 1.00 98.12 112 VAL A O 1
ATOM 857 N N . ILE A 1 113 ? 8.339 -4.267 2.753 1.00 98.69 113 ILE A N 1
ATOM 858 C CA . ILE A 1 113 ? 8.940 -4.229 1.415 1.00 98.69 113 ILE A CA 1
ATOM 859 C C . ILE A 1 113 ? 9.958 -3.083 1.364 1.00 98.69 113 ILE A C 1
ATOM 861 O O . ILE A 1 113 ? 9.669 -1.971 1.812 1.00 98.69 113 IL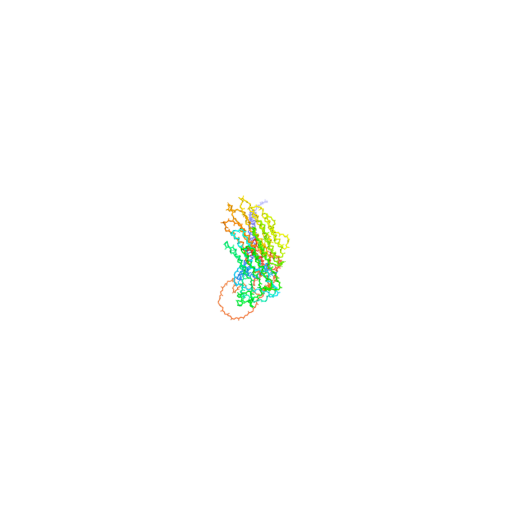E A O 1
ATOM 865 N N . GLY A 1 114 ? 11.155 -3.348 0.835 1.00 98.56 114 GLY A N 1
ATOM 866 C CA . GLY A 1 114 ? 12.193 -2.336 0.592 1.00 98.56 114 GLY A CA 1
ATOM 867 C C . GLY A 1 114 ? 11.841 -1.423 -0.588 1.00 98.56 114 GLY A C 1
ATOM 868 O O . GLY A 1 114 ? 11.076 -1.815 -1.462 1.00 98.56 114 GLY A O 1
ATOM 869 N N . GLY A 1 115 ? 12.403 -0.216 -0.658 1.00 98.50 115 GLY A N 1
ATOM 870 C CA . GLY A 1 115 ? 12.236 0.646 -1.834 1.00 98.50 115 GLY A CA 1
ATOM 871 C C . GLY A 1 115 ? 12.860 0.022 -3.089 1.00 98.50 115 GLY A C 1
ATOM 872 O O . GLY A 1 115 ? 13.913 -0.613 -3.012 1.00 98.50 115 GLY A O 1
ATOM 873 N N . GLY A 1 116 ? 12.234 0.200 -4.250 1.00 98.56 116 GLY A N 1
ATOM 874 C CA . GLY A 1 116 ? 12.797 -0.238 -5.531 1.00 98.56 116 GLY A CA 1
ATOM 875 C C . GLY A 1 116 ? 13.787 0.779 -6.096 1.00 98.56 116 GLY A C 1
ATOM 876 O O . GLY A 1 116 ? 13.682 1.973 -5.817 1.00 98.56 116 GLY A O 1
ATOM 877 N N . GLY A 1 117 ? 14.755 0.325 -6.887 1.00 98.50 117 GLY A N 1
ATOM 878 C CA . GLY A 1 117 ? 15.722 1.184 -7.568 1.00 98.50 117 GLY A CA 1
ATOM 879 C C . GLY A 1 117 ? 15.127 1.922 -8.771 1.00 98.50 117 GLY A C 1
ATOM 880 O O . GLY A 1 117 ? 14.194 1.448 -9.423 1.00 98.50 117 GLY A O 1
ATOM 881 N N . GLY A 1 118 ? 15.688 3.083 -9.097 1.00 97.75 118 GLY A N 1
ATOM 882 C CA . GLY A 1 118 ? 15.393 3.779 -10.348 1.00 97.75 118 GLY A CA 1
ATOM 883 C C . GLY A 1 118 ? 16.054 3.091 -11.543 1.00 97.75 118 GLY A C 1
ATOM 884 O O . GLY A 1 118 ? 17.088 2.433 -11.402 1.00 97.75 118 GLY A O 1
ATOM 885 N N . GLY A 1 119 ? 15.484 3.262 -12.732 1.00 96.00 119 GLY A N 1
ATOM 886 C CA . GLY A 1 119 ? 16.151 2.898 -13.980 1.00 96.00 119 GLY A CA 1
ATOM 887 C C . GLY A 1 119 ? 17.237 3.910 -14.347 1.00 96.00 119 GLY A C 1
ATOM 888 O O . GLY A 1 119 ? 17.135 5.091 -14.008 1.00 96.00 119 GLY A O 1
ATOM 889 N N . GLY A 1 120 ? 18.272 3.459 -15.051 1.00 93.19 120 GLY A N 1
ATOM 890 C CA . GLY A 1 120 ? 19.293 4.328 -15.631 1.00 93.19 120 GLY A CA 1
ATOM 891 C C . GLY A 1 120 ? 18.743 5.160 -16.792 1.00 93.19 120 GLY A C 1
ATOM 892 O O . GLY A 1 120 ? 17.793 4.759 -17.473 1.00 93.19 120 GLY A O 1
ATOM 893 N N . ALA A 1 121 ? 19.348 6.322 -17.030 1.00 90.25 121 ALA A N 1
ATOM 894 C CA . ALA A 1 121 ? 19.057 7.129 -18.211 1.00 90.25 121 ALA A CA 1
ATOM 895 C C . ALA A 1 121 ? 19.604 6.484 -19.496 1.00 90.25 121 ALA A C 1
ATOM 897 O O . ALA A 1 121 ? 20.561 5.712 -19.449 1.00 90.25 121 ALA A O 1
ATOM 898 N N . GLY A 1 122 ? 19.035 6.855 -20.645 1.00 83.56 122 GLY A N 1
ATOM 899 C CA . GLY A 1 122 ? 19.680 6.644 -21.944 1.00 83.56 122 GLY A CA 1
ATOM 900 C C . GLY A 1 122 ? 20.782 7.680 -22.205 1.00 83.56 122 GLY A C 1
ATOM 901 O O . GLY A 1 122 ? 20.826 8.739 -21.565 1.00 83.56 122 GLY A O 1
ATOM 902 N N . TRP A 1 123 ? 21.664 7.398 -23.167 1.00 78.38 123 TRP A N 1
ATOM 903 C CA . TRP A 1 123 ? 22.744 8.304 -23.570 1.00 78.38 123 TRP A CA 1
ATOM 904 C C . TRP A 1 123 ? 22.569 8.860 -24.983 1.00 78.38 123 TRP A C 1
ATOM 906 O O . TRP A 1 123 ? 21.908 8.281 -25.849 1.00 78.38 123 TRP A O 1
ATOM 916 N N . LEU A 1 124 ? 23.214 10.003 -25.221 1.00 64.06 124 LEU A N 1
ATOM 917 C CA . LEU A 1 124 ? 23.426 10.519 -26.569 1.00 64.06 124 LEU A CA 1
ATOM 918 C C . LEU A 1 124 ? 24.328 9.524 -27.313 1.00 64.06 124 LEU A C 1
ATOM 920 O O . LEU A 1 124 ? 25.302 9.044 -26.743 1.00 64.06 124 LEU A O 1
ATOM 924 N N . ASN A 1 125 ? 24.037 9.243 -28.584 1.00 66.06 125 ASN A N 1
ATOM 925 C CA . ASN A 1 125 ? 24.650 8.156 -29.367 1.00 66.06 125 ASN A CA 1
ATOM 926 C C . ASN A 1 125 ? 24.147 6.739 -29.017 1.00 66.06 125 ASN A C 1
ATOM 928 O O . ASN A 1 125 ? 24.933 5.801 -28.926 1.00 66.06 125 ASN A O 1
ATOM 932 N N . TRP A 1 126 ? 22.821 6.573 -28.972 1.00 75.38 126 TRP A N 1
ATOM 933 C CA . TRP A 1 126 ? 22.126 5.282 -29.146 1.00 75.38 126 TRP A CA 1
ATOM 934 C C . TRP A 1 126 ? 22.149 4.293 -27.973 1.00 75.38 126 TRP A C 1
ATOM 936 O O . TRP A 1 126 ? 21.487 3.255 -28.060 1.00 75.38 126 TRP A O 1
ATOM 946 N N . ASP A 1 127 ? 22.797 4.627 -26.862 1.00 81.81 127 ASP A N 1
ATOM 947 C CA . ASP A 1 127 ? 22.782 3.796 -25.657 1.00 81.81 127 ASP A CA 1
ATOM 948 C C . ASP A 1 127 ? 21.468 3.938 -24.876 1.00 81.81 127 ASP A C 1
ATOM 950 O O . ASP A 1 127 ? 20.950 5.040 -24.678 1.00 81.81 127 ASP A O 1
ATOM 954 N N . ALA A 1 128 ? 20.932 2.806 -24.424 1.00 87.88 128 ALA A N 1
ATOM 955 C CA . ALA A 1 128 ? 19.735 2.732 -23.594 1.00 87.88 128 ALA A CA 1
ATOM 956 C C . ALA A 1 128 ? 20.097 2.473 -22.122 1.00 87.88 128 ALA A C 1
ATOM 958 O O . ALA A 1 128 ? 21.162 1.934 -21.820 1.00 87.88 128 ALA A O 1
ATOM 959 N N . GLY A 1 129 ? 19.198 2.839 -21.211 1.00 90.62 129 GLY A N 1
ATOM 960 C CA . GLY A 1 129 ? 19.367 2.639 -19.775 1.00 90.62 129 GLY A CA 1
ATOM 961 C C . GLY A 1 129 ? 18.997 1.230 -19.306 1.00 90.62 129 GLY A C 1
ATOM 962 O O . GLY A 1 129 ? 18.070 0.594 -19.827 1.00 90.62 129 GLY A O 1
ATOM 963 N N . ALA A 1 130 ? 19.700 0.750 -18.280 1.00 94.06 130 ALA A N 1
ATOM 964 C CA . ALA A 1 130 ? 19.365 -0.481 -17.575 1.00 94.06 130 ALA A CA 1
ATOM 965 C C . ALA A 1 130 ? 18.202 -0.265 -16.587 1.00 94.06 130 ALA A C 1
ATOM 967 O O . ALA A 1 130 ? 18.051 0.823 -16.024 1.00 94.06 130 ALA A O 1
ATOM 968 N N . GLY A 1 131 ? 17.376 -1.284 -16.357 1.00 95.94 131 GLY A N 1
ATOM 969 C CA . GLY A 1 131 ? 16.299 -1.219 -15.367 1.00 95.94 131 GLY A CA 1
ATOM 970 C C . GLY A 1 131 ? 16.836 -1.227 -13.935 1.00 95.94 131 GLY A C 1
ATOM 971 O O . GLY A 1 131 ? 17.909 -1.769 -13.670 1.00 95.94 131 GLY A O 1
ATOM 972 N N . GLY A 1 132 ? 16.092 -0.650 -12.992 1.00 98.00 132 GLY A N 1
ATOM 973 C CA . GLY A 1 132 ? 16.375 -0.809 -11.563 1.00 98.00 132 GLY A CA 1
ATOM 974 C C . GLY A 1 132 ? 15.992 -2.204 -11.053 1.00 98.00 132 GLY A C 1
ATOM 975 O O . GLY A 1 132 ? 15.196 -2.906 -11.679 1.00 98.00 132 GLY A O 1
ATOM 976 N N . GLY A 1 133 ? 16.519 -2.593 -9.893 1.00 98.56 133 GLY A N 1
ATOM 977 C CA . GLY A 1 133 ? 16.087 -3.782 -9.153 1.00 98.56 133 GLY A CA 1
ATOM 978 C C . GLY A 1 133 ? 14.950 -3.470 -8.181 1.00 98.56 133 GLY A C 1
ATOM 979 O O . GLY A 1 133 ? 14.917 -2.394 -7.587 1.00 98.56 133 GLY A O 1
ATOM 980 N N . GLY A 1 134 ? 14.004 -4.392 -8.013 1.00 98.62 134 GLY A N 1
ATOM 981 C CA . GLY A 1 134 ? 12.911 -4.257 -7.049 1.00 98.62 134 GLY A CA 1
ATOM 982 C C . GLY A 1 134 ? 13.384 -4.479 -5.610 1.00 98.62 134 GLY A C 1
ATOM 983 O O . GLY A 1 134 ? 14.428 -5.085 -5.376 1.00 98.62 134 GLY A O 1
ATOM 984 N N . GLY A 1 135 ? 12.624 -4.003 -4.630 1.00 98.62 135 GLY A N 1
ATOM 985 C CA . GLY A 1 135 ? 12.885 -4.215 -3.209 1.00 98.62 135 GLY A CA 1
ATOM 986 C C . GLY A 1 135 ? 12.614 -5.651 -2.753 1.00 98.62 135 GLY A C 1
ATOM 987 O O . GLY A 1 135 ? 11.787 -6.365 -3.325 1.00 98.62 135 GLY A O 1
ATOM 988 N N . ALA A 1 136 ? 13.319 -6.070 -1.701 1.00 98.75 136 ALA A N 1
ATOM 989 C CA . ALA A 1 136 ? 13.071 -7.328 -1.003 1.00 98.75 136 ALA A CA 1
ATOM 990 C C . ALA A 1 136 ? 11.748 -7.290 -0.224 1.00 98.75 136 ALA A C 1
ATOM 992 O O . ALA A 1 136 ? 11.178 -6.223 0.003 1.00 98.75 136 ALA A O 1
ATOM 993 N N . TYR A 1 137 ? 11.328 -8.457 0.260 1.00 98.75 137 TYR A N 1
ATOM 994 C CA . TYR A 1 137 ? 10.236 -8.635 1.212 1.00 98.75 137 TYR A CA 1
ATOM 995 C C . TYR A 1 137 ? 10.758 -9.381 2.436 1.00 98.75 137 TYR A C 1
ATOM 997 O O . TYR A 1 137 ? 11.546 -10.325 2.303 1.00 98.75 137 TYR A O 1
ATOM 1005 N N . ALA A 1 138 ? 10.291 -8.992 3.618 1.00 98.56 138 ALA A N 1
ATOM 1006 C CA . ALA A 1 138 ? 10.503 -9.748 4.842 1.00 98.56 138 ALA A CA 1
ATOM 1007 C C . ALA A 1 138 ? 9.263 -9.715 5.741 1.00 98.56 138 ALA A C 1
ATOM 1009 O O . ALA A 1 138 ? 8.539 -8.724 5.780 1.00 98.56 138 ALA A O 1
ATOM 1010 N N . LYS A 1 139 ? 9.045 -10.795 6.491 1.00 97.00 139 LYS A N 1
ATOM 1011 C CA . LYS A 1 139 ? 7.968 -10.927 7.473 1.00 97.00 139 LYS A CA 1
ATOM 1012 C C . LYS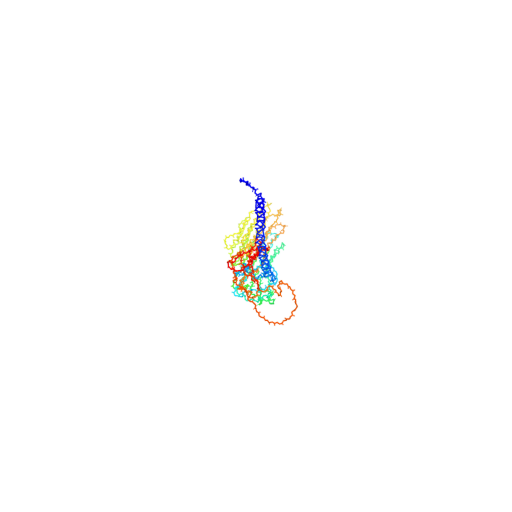 A 1 139 ? 8.484 -11.524 8.773 1.00 97.00 139 LYS A C 1
ATOM 1014 O O . LYS A 1 139 ? 9.358 -12.392 8.768 1.00 97.00 139 LYS A O 1
ATOM 1019 N N . VAL A 1 140 ? 7.899 -11.079 9.876 1.00 95.81 140 VAL A N 1
ATOM 1020 C CA . VAL A 1 140 ? 8.029 -11.659 11.214 1.00 95.81 140 VAL A CA 1
ATOM 1021 C C . VAL A 1 140 ? 6.632 -11.857 11.813 1.00 95.81 140 VAL A C 1
ATOM 1023 O O . VAL A 1 140 ? 5.679 -11.184 11.420 1.00 95.81 140 VAL A O 1
ATOM 1026 N N . THR A 1 141 ? 6.497 -12.796 12.743 1.00 91.50 141 THR A N 1
ATOM 1027 C CA . THR A 1 141 ? 5.252 -13.116 13.460 1.00 91.50 141 THR A CA 1
ATOM 1028 C C . THR A 1 141 ? 5.525 -13.202 14.955 1.00 91.50 141 THR A C 1
ATOM 1030 O O . THR A 1 141 ? 6.632 -13.577 15.341 1.00 91.50 141 THR A O 1
ATOM 1033 N N . ASN A 1 142 ? 4.514 -12.923 15.776 1.00 85.56 142 ASN A N 1
ATOM 1034 C CA . ASN A 1 142 ? 4.540 -13.030 17.237 1.00 85.56 142 ASN A CA 1
ATOM 1035 C C . ASN A 1 142 ? 5.686 -12.205 17.848 1.00 85.56 142 ASN A C 1
ATOM 1037 O O . ASN A 1 142 ? 6.511 -12.689 18.624 1.00 85.56 142 ASN A O 1
ATOM 1041 N N . VAL A 1 143 ? 5.776 -10.944 17.416 1.00 90.44 143 VAL A N 1
ATOM 1042 C CA . VAL A 1 143 ? 6.767 -9.984 17.897 1.00 90.44 143 VAL A CA 1
ATOM 1043 C C . VAL A 1 143 ? 6.372 -9.498 19.285 1.00 90.44 143 VAL A C 1
ATOM 1045 O O . VAL A 1 143 ? 5.305 -8.907 19.461 1.00 90.44 143 VAL A O 1
ATOM 1048 N N . SER A 1 144 ? 7.280 -9.663 20.244 1.00 90.00 144 SER A N 1
ATOM 1049 C CA . SER A 1 144 ? 7.167 -9.032 21.556 1.00 90.00 144 SER A CA 1
ATOM 1050 C C . SER A 1 144 ? 7.505 -7.541 21.487 1.00 90.00 144 SER A C 1
ATOM 1052 O O . SER A 1 144 ? 8.671 -7.182 21.313 1.00 90.00 144 SER A O 1
ATOM 1054 N N . LEU A 1 145 ? 6.501 -6.681 21.658 1.00 87.12 145 LEU A N 1
ATOM 1055 C CA . LEU A 1 145 ? 6.637 -5.232 21.831 1.00 87.12 145 LEU A CA 1
ATOM 1056 C C . LEU A 1 145 ? 5.957 -4.794 23.136 1.00 87.12 145 LEU A C 1
ATOM 1058 O O . LEU A 1 145 ? 5.096 -5.488 23.677 1.00 87.12 145 LEU A O 1
ATOM 1062 N N . THR A 1 146 ? 6.350 -3.630 23.650 1.00 84.94 146 THR A N 1
ATOM 1063 C CA . THR A 1 146 ? 5.725 -3.032 24.836 1.00 84.94 146 THR A CA 1
ATOM 1064 C C . THR A 1 146 ? 4.570 -2.123 24.398 1.00 84.94 146 THR A C 1
ATOM 1066 O O . THR A 1 146 ? 4.836 -1.145 23.693 1.00 84.94 146 THR A O 1
ATOM 1069 N N . PRO A 1 147 ? 3.315 -2.385 24.809 1.00 81.62 147 PRO A N 1
ATOM 1070 C CA . PRO A 1 147 ? 2.172 -1.543 24.457 1.00 81.62 147 PRO A CA 1
ATOM 1071 C C . PRO A 1 147 ? 2.366 -0.079 24.872 1.00 81.62 147 PRO A C 1
ATOM 1073 O O . PRO A 1 147 ? 2.915 0.209 25.936 1.00 81.62 147 PRO A O 1
ATOM 1076 N N . GLY A 1 148 ? 1.933 0.857 24.026 1.00 73.69 148 GLY A N 1
ATOM 1077 C CA . GLY A 1 148 ? 2.054 2.302 24.249 1.00 73.69 148 GLY A CA 1
ATOM 1078 C C . GLY A 1 148 ? 3.461 2.893 24.075 1.00 73.69 148 GLY A C 1
ATOM 1079 O O . GLY A 1 148 ? 3.605 4.115 24.113 1.00 73.69 148 GLY A O 1
ATOM 1080 N N . MET A 1 149 ? 4.504 2.079 23.866 1.00 82.31 149 MET A N 1
ATOM 1081 C CA . MET A 1 149 ? 5.859 2.590 23.626 1.00 82.31 149 MET A CA 1
ATOM 1082 C C . MET A 1 149 ? 6.035 3.099 22.195 1.00 82.31 149 MET A C 1
ATOM 1084 O O . MET A 1 149 ? 5.503 2.535 21.242 1.00 82.31 149 MET A O 1
ATOM 1088 N N . VAL A 1 150 ? 6.850 4.141 22.035 1.00 85.25 150 VAL A N 1
ATOM 1089 C CA . VAL A 1 150 ? 7.287 4.623 20.720 1.00 85.25 150 VAL A CA 1
ATOM 1090 C C . VAL A 1 150 ? 8.521 3.839 20.276 1.00 85.25 150 VAL A C 1
ATOM 1092 O O . VAL A 1 150 ? 9.520 3.781 20.997 1.00 85.25 150 VAL A O 1
ATOM 1095 N N . VAL A 1 151 ? 8.466 3.268 19.075 1.00 93.56 151 VAL A N 1
ATOM 1096 C CA . VAL A 1 151 ? 9.586 2.587 18.416 1.00 93.56 151 VAL A CA 1
ATOM 1097 C C . VAL A 1 151 ? 10.009 3.329 17.150 1.00 93.56 151 VAL A C 1
ATOM 1099 O O . VAL A 1 151 ? 9.206 4.024 16.525 1.00 93.56 151 VAL A O 1
ATOM 1102 N N . THR A 1 152 ? 11.276 3.188 16.759 1.00 96.00 152 THR A N 1
ATOM 1103 C CA . THR A 1 152 ? 11.795 3.766 15.511 1.00 96.00 152 THR A CA 1
ATOM 1104 C C . THR A 1 152 ? 11.487 2.850 14.325 1.00 96.00 152 THR A C 1
ATOM 1106 O O . THR A 1 152 ? 11.537 1.621 14.422 1.00 96.00 152 THR A O 1
ATOM 1109 N N . MET A 1 153 ? 11.197 3.462 13.182 1.00 96.00 153 MET A N 1
ATOM 1110 C CA . MET A 1 153 ? 11.012 2.795 11.899 1.00 96.00 153 MET A CA 1
ATOM 1111 C C . MET A 1 153 ? 11.706 3.569 10.780 1.00 96.00 153 MET A C 1
ATOM 1113 O O . MET A 1 153 ? 12.034 4.747 10.922 1.00 96.00 153 MET A O 1
ATOM 1117 N N . LYS A 1 154 ? 11.870 2.928 9.628 1.00 97.38 154 LYS A N 1
ATOM 1118 C CA . LYS A 1 154 ? 12.227 3.600 8.383 1.00 97.38 154 LYS A CA 1
ATOM 1119 C C . LYS A 1 154 ? 11.450 2.977 7.238 1.00 97.38 154 LYS A C 1
ATOM 1121 O O . LYS A 1 154 ? 11.563 1.776 7.007 1.00 97.38 154 LYS A O 1
ATOM 1126 N N . VAL A 1 155 ? 10.742 3.804 6.477 1.00 98.00 155 VAL A N 1
ATOM 1127 C CA . VAL A 1 155 ? 10.233 3.418 5.158 1.00 98.00 155 VAL A CA 1
ATOM 1128 C C . VAL A 1 155 ? 11.287 3.766 4.109 1.00 98.00 155 VAL A C 1
ATOM 1130 O O . VAL A 1 155 ? 11.785 4.893 4.061 1.00 98.00 155 VAL A O 1
ATOM 1133 N N . GLY A 1 156 ? 11.680 2.786 3.298 1.00 97.38 156 GLY A N 1
ATOM 1134 C CA . GLY A 1 156 ? 12.658 2.973 2.235 1.00 97.38 156 GLY A CA 1
ATOM 1135 C C . GLY A 1 156 ? 12.115 3.872 1.128 1.00 97.38 156 GLY A C 1
ATOM 1136 O O . GLY A 1 156 ? 11.045 3.612 0.586 1.00 97.38 156 GLY A O 1
ATOM 1137 N N . SER A 1 157 ? 12.847 4.920 0.752 1.00 97.38 157 SER A N 1
ATOM 1138 C CA . SER A 1 157 ? 12.495 5.742 -0.409 1.00 97.38 157 SER A CA 1
ATOM 1139 C C . SER A 1 157 ? 12.626 4.948 -1.709 1.00 97.38 157 SER A C 1
ATOM 1141 O O . SER A 1 157 ? 13.514 4.103 -1.835 1.00 97.38 157 SER A O 1
ATOM 1143 N N . GLY A 1 158 ? 11.800 5.269 -2.702 1.00 97.88 158 GLY A N 1
ATOM 1144 C CA . GLY A 1 158 ? 12.040 4.831 -4.073 1.00 97.88 158 GLY A CA 1
ATOM 1145 C C . GLY A 1 158 ? 13.319 5.457 -4.630 1.00 97.88 158 GLY A C 1
ATOM 1146 O O . GLY A 1 158 ? 13.663 6.595 -4.300 1.00 97.88 158 GLY A O 1
ATOM 1147 N N . GLY A 1 159 ? 14.046 4.705 -5.448 1.00 97.94 159 GLY A N 1
ATOM 1148 C CA . GLY A 1 159 ? 15.231 5.182 -6.140 1.00 97.94 159 GLY A CA 1
ATOM 1149 C C . GLY A 1 159 ? 14.863 6.207 -7.210 1.00 97.94 159 GLY A C 1
ATOM 1150 O O . GLY A 1 159 ? 13.999 5.955 -8.052 1.00 97.94 159 GLY A O 1
ATOM 1151 N N . ALA A 1 160 ? 15.521 7.367 -7.191 1.00 96.50 160 ALA A N 1
ATOM 1152 C CA . ALA A 1 160 ? 15.298 8.409 -8.188 1.00 96.50 160 ALA A CA 1
ATOM 1153 C C . ALA A 1 160 ? 15.586 7.897 -9.610 1.00 96.50 160 ALA A C 1
ATOM 1155 O O . ALA A 1 160 ? 16.514 7.115 -9.824 1.00 96.50 160 ALA A O 1
ATOM 1156 N N . ALA A 1 161 ? 14.809 8.367 -10.585 1.00 94.81 161 ALA A N 1
ATOM 1157 C CA . ALA A 1 161 ? 15.080 8.127 -11.997 1.00 94.81 161 ALA A CA 1
ATOM 1158 C C . ALA A 1 161 ? 16.486 8.612 -12.380 1.00 94.81 161 ALA A C 1
ATOM 1160 O O . ALA A 1 161 ? 16.887 9.718 -12.011 1.00 94.81 161 ALA A O 1
ATOM 1161 N N . GLY A 1 162 ? 17.207 7.818 -13.173 1.00 92.12 162 GLY A N 1
ATOM 1162 C CA . GLY A 1 162 ? 18.419 8.277 -13.834 1.00 92.12 162 GLY A CA 1
ATOM 1163 C C . GLY A 1 162 ? 18.098 9.447 -14.763 1.00 92.12 162 GLY A C 1
ATOM 1164 O O . GLY A 1 162 ? 17.238 9.328 -15.640 1.00 92.12 162 GLY A O 1
ATOM 1165 N N . ILE A 1 163 ? 18.778 10.576 -14.569 1.00 85.88 163 ILE A N 1
ATOM 1166 C CA . ILE A 1 163 ? 18.659 11.774 -15.412 1.00 85.88 163 ILE A CA 1
ATOM 1167 C C . ILE A 1 163 ? 19.633 11.715 -16.597 1.00 85.88 163 ILE A C 1
ATOM 1169 O O . ILE A 1 163 ? 20.697 11.099 -16.507 1.00 85.88 163 ILE A O 1
ATOM 1173 N N . ALA A 1 164 ? 19.280 12.339 -17.723 1.00 69.94 164 ALA A N 1
ATOM 1174 C CA . ALA A 1 164 ? 20.121 12.313 -18.926 1.00 69.94 164 ALA A CA 1
ATOM 1175 C C . ALA A 1 164 ? 21.552 12.845 -18.698 1.00 69.94 164 ALA A C 1
ATOM 1177 O O . ALA A 1 164 ? 21.807 13.632 -17.788 1.00 69.94 164 ALA A O 1
ATOM 1178 N N . SER A 1 165 ? 22.468 12.434 -19.586 1.00 65.44 165 SER A N 1
ATOM 1179 C CA . SER A 1 165 ? 23.935 12.565 -19.454 1.00 65.44 165 SER A CA 1
ATOM 1180 C C . SER A 1 165 ? 24.584 11.532 -18.514 1.00 65.44 165 SER A C 1
ATOM 1182 O O . SER A 1 165 ? 25.516 11.850 -17.786 1.00 65.44 165 SER A O 1
ATOM 1184 N N . ALA A 1 166 ? 24.139 10.271 -18.589 1.00 62.88 166 ALA A N 1
ATOM 1185 C CA . ALA A 1 166 ? 24.635 9.121 -17.809 1.00 62.88 166 ALA A CA 1
ATOM 1186 C C . ALA A 1 166 ? 24.353 9.181 -16.295 1.00 62.88 166 ALA A C 1
ATOM 1188 O O . ALA A 1 166 ? 25.142 8.699 -15.483 1.00 62.88 166 ALA A O 1
ATOM 1189 N N . GLY A 1 167 ? 23.190 9.700 -15.896 1.00 84.62 167 GLY A N 1
ATOM 1190 C CA . GLY A 1 167 ? 22.669 9.457 -14.555 1.00 84.62 167 GLY A CA 1
ATOM 1191 C C . GLY A 1 167 ? 22.265 7.991 -14.392 1.00 84.62 167 GLY A C 1
ATOM 1192 O O . GLY A 1 167 ? 21.277 7.547 -14.983 1.00 84.62 167 GLY A O 1
ATOM 1193 N N . ALA A 1 168 ? 23.014 7.244 -13.579 1.00 91.75 168 ALA A N 1
ATOM 1194 C CA . ALA A 1 168 ? 22.559 5.955 -13.067 1.00 91.75 168 ALA A CA 1
ATOM 1195 C C . ALA A 1 168 ? 21.271 6.151 -12.253 1.00 91.75 168 ALA A C 1
ATOM 1197 O O . ALA A 1 168 ? 21.051 7.216 -11.669 1.00 91.75 168 ALA A O 1
ATOM 1198 N N . GLY A 1 169 ? 20.424 5.126 -12.201 1.00 95.00 169 GLY A N 1
ATOM 1199 C CA . GLY A 1 169 ? 19.275 5.136 -11.306 1.00 95.00 169 GLY A CA 1
ATOM 1200 C C . GLY A 1 169 ? 19.720 5.231 -9.846 1.00 95.00 169 GLY A C 1
ATOM 1201 O O . GLY A 1 169 ? 20.755 4.686 -9.458 1.00 95.00 169 GLY A O 1
ATOM 1202 N N . GLY A 1 170 ? 18.934 5.909 -9.015 1.00 96.56 170 GLY A N 1
ATOM 1203 C CA . GLY A 1 170 ? 19.131 5.886 -7.570 1.00 96.56 170 GLY A CA 1
ATOM 1204 C C . GLY A 1 170 ? 18.831 4.497 -7.002 1.00 96.56 170 GLY A C 1
ATOM 1205 O O . GLY A 1 170 ? 17.926 3.808 -7.473 1.00 96.56 170 GLY A O 1
ATOM 1206 N N . ASN A 1 171 ? 19.552 4.095 -5.957 1.00 98.12 171 ASN A N 1
ATOM 1207 C CA . ASN A 1 171 ? 19.186 2.911 -5.180 1.00 98.12 171 ASN A CA 1
ATOM 1208 C C . ASN A 1 171 ? 17.896 3.181 -4.391 1.00 98.12 171 ASN A C 1
ATOM 1210 O O . ASN A 1 171 ? 17.701 4.281 -3.869 1.00 98.12 171 ASN A O 1
ATOM 1214 N N . GLY A 1 172 ? 17.047 2.166 -4.264 1.00 98.12 172 GLY A N 1
ATOM 1215 C CA . GLY A 1 172 ? 15.950 2.162 -3.308 1.00 98.12 172 GLY A CA 1
ATOM 1216 C C . GLY A 1 172 ? 16.468 2.030 -1.874 1.00 98.12 172 GLY A C 1
ATOM 1217 O O . GLY A 1 172 ? 17.520 1.441 -1.617 1.00 98.12 172 GLY A O 1
ATOM 1218 N N . GLY A 1 173 ? 15.741 2.607 -0.921 1.00 97.88 173 GLY A N 1
ATOM 1219 C CA . GLY A 1 173 ? 16.091 2.553 0.495 1.00 97.88 173 GLY A CA 1
ATOM 1220 C C . GLY A 1 173 ? 15.683 1.238 1.164 1.00 97.88 173 GLY A C 1
ATOM 1221 O O . GLY A 1 173 ? 14.643 0.665 0.849 1.00 97.88 173 GLY A O 1
ATOM 1222 N N . ASP A 1 174 ? 16.462 0.801 2.152 1.00 98.50 174 ASP A N 1
ATOM 1223 C CA . ASP A 1 174 ? 16.051 -0.257 3.083 1.00 98.50 174 ASP A CA 1
ATOM 1224 C C . ASP A 1 174 ? 14.832 0.199 3.915 1.00 98.50 174 ASP A C 1
ATOM 1226 O O . ASP A 1 174 ? 14.822 1.328 4.423 1.00 98.50 174 ASP A O 1
ATOM 1230 N N . THR A 1 175 ? 13.850 -0.692 4.088 1.00 98.56 175 THR A N 1
ATOM 1231 C CA . THR A 1 175 ? 12.669 -0.511 4.956 1.00 98.56 175 THR A CA 1
ATOM 1232 C C . THR A 1 175 ? 12.804 -1.403 6.182 1.00 98.56 175 THR A C 1
ATOM 1234 O O . THR A 1 175 ? 13.103 -2.585 6.026 1.00 98.56 175 THR A O 1
ATOM 1237 N N . TYR A 1 176 ? 12.576 -0.890 7.391 1.00 98.25 176 TYR A N 1
ATOM 1238 C CA . TYR A 1 176 ? 12.666 -1.682 8.621 1.00 98.25 176 TYR A CA 1
ATOM 1239 C C . TYR A 1 176 ? 11.863 -1.096 9.790 1.00 98.25 176 TYR A C 1
ATOM 1241 O O . TYR A 1 176 ? 11.599 0.105 9.847 1.00 98.25 176 TYR A O 1
ATOM 1249 N N . LEU A 1 177 ? 11.525 -1.957 10.752 1.00 97.56 177 LEU A N 1
ATOM 1250 C CA . LEU A 1 177 ? 10.923 -1.597 12.037 1.00 97.56 177 LEU A CA 1
ATOM 1251 C C . LEU A 1 177 ? 11.788 -2.141 13.181 1.00 97.56 177 LEU A C 1
ATOM 1253 O O . LEU A 1 177 ? 12.355 -3.234 13.078 1.00 97.56 177 LEU A O 1
ATOM 1257 N N . CYS A 1 178 ? 11.869 -1.386 14.274 1.00 96.81 178 CYS A N 1
ATOM 1258 C CA . CYS A 1 178 ? 12.598 -1.770 15.476 1.00 96.81 178 CYS A CA 1
ATOM 1259 C C . CYS A 1 178 ? 11.679 -2.003 16.680 1.00 96.81 178 CYS A C 1
ATOM 1261 O O . CYS A 1 178 ? 10.527 -1.584 16.693 1.00 96.81 178 CYS A O 1
ATOM 1263 N N . ASN A 1 179 ? 12.213 -2.642 17.722 1.00 94.88 179 ASN A N 1
ATOM 1264 C CA . ASN A 1 179 ? 11.561 -2.787 19.031 1.00 94.88 179 ASN A CA 1
ATOM 1265 C C . ASN A 1 179 ? 11.924 -1.669 20.032 1.00 94.88 179 ASN A C 1
ATOM 1267 O O . ASN A 1 179 ? 11.567 -1.742 21.206 1.00 94.88 179 ASN A O 1
ATOM 1271 N N . SER A 1 180 ? 12.663 -0.649 19.589 1.00 92.81 180 SER A N 1
ATOM 1272 C CA . SER A 1 180 ? 13.173 0.435 20.429 1.00 92.81 180 SER A CA 1
ATOM 1273 C C . SER A 1 180 ? 13.320 1.730 19.631 1.00 92.81 180 SER A C 1
ATOM 1275 O O . SER A 1 180 ? 13.366 1.716 18.399 1.00 92.81 180 SER A O 1
ATOM 1277 N N . ALA A 1 181 ? 13.433 2.854 20.341 1.00 90.75 181 ALA A N 1
ATOM 1278 C CA . ALA A 1 181 ? 13.847 4.128 19.761 1.00 90.75 181 ALA A CA 1
ATOM 1279 C C . ALA A 1 181 ? 15.356 4.155 19.412 1.00 90.75 181 ALA A C 1
ATOM 1281 O O . ALA A 1 181 ? 15.770 4.833 18.470 1.00 90.75 181 ALA A O 1
ATOM 1282 N N . SER A 1 182 ? 16.170 3.390 20.151 1.00 91.69 182 SER A N 1
ATOM 1283 C CA . SER A 1 182 ? 17.636 3.338 20.036 1.00 91.69 182 SER A CA 1
ATOM 1284 C C . SER A 1 182 ? 18.119 2.172 19.166 1.00 91.69 182 SER A C 1
ATOM 1286 O O . SER A 1 182 ? 17.380 1.229 18.908 1.00 91.69 182 SER A O 1
ATOM 1288 N N . ASN A 1 183 ? 19.386 2.210 18.730 1.00 92.00 183 ASN A N 1
ATOM 1289 C CA . ASN A 1 183 ? 20.040 1.153 17.933 1.00 92.00 183 ASN A CA 1
ATOM 1290 C C . ASN A 1 183 ? 19.307 0.787 16.620 1.00 92.00 183 ASN A C 1
ATOM 1292 O O . ASN A 1 183 ? 19.362 -0.355 16.166 1.00 92.00 183 ASN A O 1
ATOM 1296 N N . CYS A 1 184 ? 18.646 1.778 16.008 1.00 93.25 184 CYS A N 1
ATOM 1297 C CA . CYS A 1 184 ? 17.763 1.644 14.841 1.00 93.25 184 CYS A CA 1
ATOM 1298 C C . CYS A 1 184 ? 18.176 2.565 13.660 1.00 93.25 184 CYS A C 1
ATOM 1300 O O . CYS A 1 184 ? 17.345 3.085 12.915 1.00 93.25 184 CYS A O 1
ATOM 1302 N N . SER A 1 185 ? 19.475 2.838 13.495 1.00 91.38 185 SER A N 1
ATOM 1303 C CA . SER A 1 185 ? 19.994 3.767 12.469 1.00 91.38 185 SER A CA 1
ATOM 1304 C C . SER A 1 185 ? 20.145 3.155 11.069 1.00 91.38 185 SER A C 1
ATOM 1306 O O . SER A 1 185 ? 20.246 3.884 10.083 1.00 91.38 185 SER A O 1
ATOM 1308 N N . SER A 1 186 ? 20.160 1.827 10.967 1.00 94.69 186 SER A N 1
ATOM 1309 C CA . SER A 1 186 ? 20.211 1.073 9.714 1.00 94.69 186 SER A CA 1
ATOM 1310 C C . SER A 1 186 ? 19.503 -0.272 9.887 1.00 94.69 186 SER A C 1
ATOM 1312 O O . SER A 1 186 ? 19.245 -0.699 11.011 1.00 94.69 186 SER A O 1
ATOM 1314 N N . ILE A 1 187 ? 19.274 -0.991 8.783 1.00 95.69 187 ILE A N 1
ATOM 1315 C CA . ILE A 1 187 ? 18.726 -2.358 8.808 1.00 95.69 187 ILE A CA 1
ATOM 1316 C C . ILE A 1 187 ? 19.615 -3.362 9.569 1.00 95.69 187 ILE A C 1
ATOM 1318 O O . ILE A 1 187 ? 19.148 -4.433 9.919 1.00 95.69 187 ILE A O 1
ATOM 1322 N N . SER A 1 188 ? 20.888 -3.040 9.832 1.00 95.25 188 SER A N 1
ATOM 1323 C CA . SER A 1 188 ? 21.794 -3.869 10.641 1.00 95.25 188 SER A CA 1
ATOM 1324 C C . SER A 1 188 ? 21.840 -3.451 12.118 1.00 95.25 188 SER A C 1
ATOM 1326 O O . SER A 1 188 ? 22.716 -3.905 12.851 1.00 95.25 188 SER A O 1
ATOM 1328 N N . GLY A 1 189 ? 20.959 -2.544 12.550 1.00 95.25 189 GLY A N 1
ATOM 1329 C CA . GLY A 1 189 ? 20.837 -2.133 13.945 1.00 95.25 189 GLY A CA 1
ATOM 1330 C C . GLY A 1 189 ? 20.308 -3.267 14.825 1.00 95.25 189 GLY A C 1
ATOM 1331 O O . GLY A 1 189 ? 19.408 -4.001 14.428 1.00 95.25 189 GLY A O 1
ATOM 1332 N N . SER A 1 190 ? 20.839 -3.409 16.041 1.00 95.19 190 SER A N 1
ATOM 1333 C CA . SER A 1 190 ? 20.476 -4.512 16.947 1.00 95.19 190 SER A CA 1
ATOM 1334 C C . SER A 1 190 ? 19.039 -4.454 17.479 1.00 95.19 190 SER A C 1
ATOM 1336 O O . SER A 1 190 ? 18.564 -5.444 18.027 1.00 95.19 190 SER A O 1
ATOM 1338 N N . ALA A 1 191 ? 18.342 -3.325 17.311 1.00 95.56 191 ALA A N 1
ATOM 1339 C CA . ALA A 1 191 ? 16.919 -3.198 17.626 1.00 95.56 191 ALA A CA 1
ATOM 1340 C C . ALA A 1 191 ? 15.990 -3.581 16.456 1.00 95.56 191 ALA A C 1
ATOM 1342 O O . ALA A 1 191 ? 14.775 -3.624 16.651 1.00 95.56 191 ALA A O 1
ATOM 1343 N N . VAL A 1 192 ? 16.519 -3.831 15.248 1.00 97.44 192 VAL A N 1
ATOM 1344 C CA . VAL A 1 192 ? 15.714 -4.176 14.064 1.00 97.44 192 VAL A CA 1
ATOM 1345 C C . VAL A 1 192 ? 15.124 -5.575 14.223 1.00 97.44 192 VAL A C 1
ATOM 1347 O O . VAL A 1 192 ? 15.848 -6.565 14.305 1.00 97.44 192 VAL A O 1
ATOM 1350 N N . ILE A 1 193 ? 13.795 -5.651 14.220 1.00 96.62 193 ILE A N 1
ATOM 1351 C CA . ILE A 1 193 ? 13.031 -6.904 14.344 1.00 96.62 193 ILE A CA 1
ATOM 1352 C C . ILE A 1 193 ? 12.578 -7.451 12.990 1.00 96.62 193 ILE A C 1
ATOM 1354 O O . ILE A 1 193 ? 12.398 -8.657 12.833 1.00 96.62 193 ILE A O 1
ATOM 1358 N N . VAL A 1 194 ? 12.410 -6.570 12.004 1.00 98.19 194 VAL A N 1
ATOM 1359 C CA . VAL A 1 194 ? 12.080 -6.925 10.625 1.00 98.19 194 VAL A CA 1
ATOM 1360 C C . VAL A 1 194 ? 12.610 -5.845 9.689 1.00 98.19 194 VAL A C 1
ATOM 1362 O O . VAL A 1 194 ? 12.552 -4.654 10.000 1.00 98.19 194 VAL A O 1
ATOM 1365 N N . GLY A 1 195 ? 13.144 -6.252 8.542 1.00 98.25 195 GLY A N 1
ATOM 1366 C CA . GLY A 1 195 ? 13.688 -5.326 7.561 1.00 98.25 195 GLY A CA 1
ATOM 1367 C C . GLY A 1 195 ? 13.867 -5.956 6.189 1.00 98.25 195 GLY A C 1
ATOM 1368 O O . GLY A 1 195 ? 14.367 -7.072 6.078 1.00 98.25 195 GLY A O 1
ATOM 1369 N N . ALA A 1 196 ? 13.515 -5.218 5.144 1.00 98.69 196 ALA A N 1
ATOM 1370 C CA . ALA A 1 196 ? 13.716 -5.589 3.753 1.00 98.69 196 ALA A CA 1
ATOM 1371 C C . ALA A 1 196 ? 14.726 -4.657 3.081 1.00 98.69 196 ALA A C 1
ATOM 1373 O O . ALA A 1 196 ? 14.660 -3.430 3.205 1.00 98.69 196 ALA A O 1
ATOM 1374 N N . LYS A 1 197 ? 15.651 -5.261 2.333 1.00 98.62 197 LYS A N 1
ATOM 1375 C CA . LYS A 1 197 ? 16.636 -4.545 1.524 1.00 98.62 197 LYS A CA 1
ATOM 1376 C C . LYS A 1 197 ? 16.002 -3.799 0.354 1.00 98.62 197 LYS A C 1
ATOM 1378 O O . LYS A 1 197 ? 15.158 -4.354 -0.349 1.00 98.62 197 LYS A O 1
ATOM 1383 N N . GLY A 1 198 ? 16.453 -2.569 0.123 1.00 98.50 198 GLY A N 1
ATOM 1384 C CA . GLY A 1 198 ? 16.144 -1.829 -1.097 1.00 98.50 198 GLY A CA 1
ATOM 1385 C C . GLY A 1 198 ? 16.821 -2.441 -2.329 1.00 98.50 198 GLY A C 1
ATOM 1386 O O . GLY A 1 198 ? 17.818 -3.159 -2.212 1.00 98.50 198 GLY A O 1
ATOM 1387 N N . GLY A 1 199 ? 16.265 -2.180 -3.510 1.00 98.44 199 GLY A N 1
ATOM 1388 C CA . GLY A 1 199 ? 16.843 -2.589 -4.792 1.00 98.44 199 GLY A CA 1
ATOM 1389 C C . GLY A 1 199 ? 17.885 -1.598 -5.324 1.00 98.44 199 GLY A C 1
ATOM 1390 O O . GLY A 1 199 ? 17.820 -0.397 -5.063 1.00 98.44 199 GLY A O 1
ATOM 1391 N N . GLY A 1 200 ? 18.865 -2.090 -6.078 1.00 98.19 200 GLY A N 1
ATOM 1392 C CA . GLY A 1 200 ? 19.890 -1.268 -6.722 1.00 98.19 200 GLY A CA 1
ATOM 1393 C C . GLY A 1 200 ? 19.355 -0.494 -7.930 1.00 98.19 200 GLY A C 1
ATOM 1394 O O . GLY A 1 200 ? 18.445 -0.951 -8.619 1.00 98.19 200 GLY A O 1
ATOM 1395 N N . GLY A 1 201 ? 19.932 0.672 -8.209 1.00 97.12 201 GLY A N 1
ATOM 1396 C CA . GLY A 1 201 ? 19.631 1.445 -9.412 1.00 97.12 201 GLY A CA 1
ATOM 1397 C C . GLY A 1 201 ? 20.254 0.852 -10.682 1.00 97.12 201 GLY A C 1
ATOM 1398 O O . GLY A 1 201 ? 21.313 0.222 -10.638 1.00 97.12 201 GLY A O 1
ATOM 1399 N N . GLY A 1 202 ? 19.593 1.054 -11.823 1.00 95.19 202 GLY A N 1
ATOM 1400 C CA . GLY A 1 202 ? 20.079 0.612 -13.131 1.00 95.19 202 GLY A CA 1
ATOM 1401 C C . GLY A 1 202 ? 21.233 1.468 -13.662 1.00 95.19 202 GLY A C 1
ATOM 1402 O O . GLY A 1 202 ? 21.251 2.689 -13.485 1.00 95.19 202 GLY A O 1
ATOM 1403 N N . GLN A 1 203 ? 22.200 0.840 -14.336 1.00 92.25 203 GLN A N 1
ATOM 1404 C CA . GLN A 1 203 ? 23.308 1.546 -14.987 1.00 92.25 203 GLN A CA 1
ATOM 1405 C C . GLN A 1 203 ? 22.869 2.294 -16.267 1.00 92.25 203 GLN A C 1
ATOM 1407 O O . GLN A 1 203 ? 21.916 1.870 -16.920 1.00 92.25 203 GLN A O 1
ATOM 1412 N N . PRO A 1 204 ? 23.540 3.393 -16.665 1.00 82.94 204 PRO A N 1
ATOM 1413 C CA . PRO A 1 204 ? 23.057 4.285 -17.724 1.00 82.94 204 PRO A CA 1
ATOM 1414 C C . PRO A 1 204 ? 23.859 4.202 -19.041 1.00 82.94 204 PRO A C 1
ATOM 1416 O O . PRO A 1 204 ? 23.919 5.174 -19.792 1.00 82.94 204 PRO A O 1
ATOM 1419 N N . THR A 1 205 ? 24.561 3.092 -19.287 1.00 69.75 205 THR A N 1
ATOM 1420 C CA . THR A 1 205 ? 25.559 2.968 -20.365 1.00 69.75 205 THR A CA 1
ATOM 1421 C C . THR A 1 205 ? 25.423 1.681 -21.173 1.00 69.75 205 THR A C 1
ATOM 1423 O O . THR A 1 205 ? 24.916 0.667 -20.690 1.00 69.75 205 THR A O 1
ATOM 1426 N N . ARG A 1 206 ? 26.001 1.698 -22.381 1.00 65.06 206 ARG A N 1
ATOM 1427 C CA . ARG A 1 206 ? 26.297 0.526 -23.219 1.00 65.06 206 ARG A CA 1
ATOM 1428 C C . ARG A 1 206 ? 26.854 -0.640 -22.388 1.00 65.06 206 ARG A C 1
ATOM 1430 O O . ARG A 1 206 ? 27.820 -0.456 -21.648 1.00 65.06 206 ARG A O 1
ATOM 1437 N N . SER A 1 207 ? 26.278 -1.837 -22.518 1.00 68.06 207 SER A N 1
ATOM 1438 C CA . SER A 1 207 ? 26.631 -3.036 -21.726 1.00 68.06 207 SER A CA 1
ATOM 1439 C C . SER A 1 207 ? 26.475 -2.908 -20.192 1.00 68.06 207 SER A C 1
ATOM 1441 O O . SER A 1 207 ? 27.132 -3.620 -19.433 1.00 68.06 207 SER A O 1
ATOM 1443 N N . GLY A 1 208 ? 25.605 -2.011 -19.713 1.00 78.88 208 GLY A N 1
ATOM 1444 C CA . GLY A 1 208 ? 25.309 -1.838 -18.289 1.00 78.88 208 GLY A CA 1
ATOM 1445 C C . GLY A 1 208 ? 24.426 -2.956 -17.700 1.00 78.88 208 GLY A C 1
ATOM 1446 O O . GLY A 1 208 ? 23.382 -3.279 -18.281 1.00 78.88 208 GLY A O 1
ATOM 1447 N N . PRO A 1 209 ? 24.783 -3.535 -16.534 1.00 90.94 209 PRO A N 1
ATOM 1448 C CA . PRO A 1 209 ? 23.904 -4.453 -15.819 1.00 90.94 209 PRO A CA 1
ATOM 1449 C C . PRO A 1 209 ? 22.660 -3.733 -15.282 1.00 90.94 209 PRO A C 1
ATOM 1451 O O . PRO A 1 209 ? 22.722 -2.573 -14.857 1.00 90.94 209 PRO A O 1
ATOM 1454 N N . GLY A 1 210 ? 21.541 -4.457 -15.247 1.00 94.19 210 GLY A N 1
ATOM 1455 C CA . GLY A 1 210 ? 20.374 -4.059 -14.467 1.00 94.19 210 GLY A CA 1
ATOM 1456 C C . GLY A 1 210 ? 20.691 -3.971 -12.975 1.00 94.19 210 GLY A C 1
ATOM 1457 O O . GLY A 1 210 ? 21.585 -4.653 -12.467 1.00 94.19 210 GLY A O 1
ATOM 1458 N N . GLY A 1 211 ? 19.955 -3.124 -12.261 1.00 97.06 211 GLY A N 1
ATOM 1459 C CA . GLY A 1 211 ? 20.084 -2.994 -10.816 1.00 97.06 211 GLY A CA 1
ATOM 1460 C C . GLY A 1 211 ? 19.738 -4.307 -10.111 1.00 97.06 211 GLY A C 1
ATOM 1461 O O . GLY A 1 211 ? 18.716 -4.928 -10.406 1.00 97.06 211 GLY A O 1
ATOM 1462 N N . SER A 1 212 ? 20.579 -4.745 -9.174 1.00 97.88 212 SER A N 1
ATOM 1463 C CA . SER A 1 212 ? 20.311 -5.947 -8.377 1.00 97.88 212 SER A CA 1
ATOM 1464 C C . SER A 1 212 ? 19.029 -5.785 -7.563 1.00 97.88 212 SER A C 1
ATOM 1466 O O . SER A 1 212 ? 18.827 -4.751 -6.925 1.00 97.88 212 SER A O 1
ATOM 1468 N N . GLY A 1 213 ? 18.184 -6.811 -7.526 1.00 98.19 213 GLY A N 1
ATOM 1469 C CA . GLY A 1 213 ? 17.049 -6.850 -6.612 1.00 98.19 213 GLY A CA 1
ATOM 1470 C C . GLY A 1 213 ? 17.504 -6.835 -5.149 1.00 98.19 213 GLY A C 1
ATOM 1471 O O . GLY A 1 213 ? 18.595 -7.306 -4.811 1.00 98.19 213 GLY A O 1
ATOM 1472 N N . GLY A 1 214 ? 16.664 -6.298 -4.267 1.00 98.50 214 GLY A N 1
ATOM 1473 C CA . GLY A 1 214 ? 16.903 -6.295 -2.830 1.00 98.50 214 GLY A CA 1
ATOM 1474 C C . GLY A 1 214 ? 17.097 -7.723 -2.326 1.00 98.50 214 GLY A C 1
ATOM 1475 O O . GLY A 1 214 ? 16.271 -8.600 -2.581 1.00 98.50 214 GLY A O 1
ATOM 1476 N N . LEU A 1 215 ? 18.203 -7.971 -1.624 1.00 97.81 215 LEU A N 1
ATOM 1477 C CA . LEU A 1 215 ? 18.625 -9.322 -1.258 1.00 97.81 215 LEU A CA 1
ATOM 1478 C C . LEU A 1 215 ? 17.918 -9.832 0.007 1.00 97.81 215 LEU A C 1
ATOM 1480 O O . LEU A 1 215 ? 18.040 -9.247 1.089 1.00 97.81 215 LEU A O 1
ATOM 1484 N N . SER A 1 216 ? 17.271 -10.997 -0.089 1.00 97.88 216 SER A N 1
ATOM 1485 C CA . SER A 1 216 ? 16.700 -11.710 1.065 1.00 97.88 216 SER A CA 1
ATOM 1486 C C . SER A 1 216 ? 17.758 -12.123 2.099 1.00 97.88 216 SER A C 1
ATOM 1488 O O . SER A 1 216 ? 17.477 -12.158 3.299 1.00 97.88 216 SER A O 1
ATOM 1490 N N . SER A 1 217 ? 19.000 -12.380 1.672 1.00 97.00 217 SER A N 1
ATOM 1491 C CA . SER A 1 217 ? 20.129 -12.703 2.556 1.00 97.00 217 SER A CA 1
ATOM 1492 C C . SER A 1 217 ? 20.505 -11.541 3.481 1.00 97.00 217 SER A C 1
ATOM 1494 O O . SER A 1 217 ? 20.806 -11.777 4.646 1.00 97.00 217 SER A O 1
ATOM 1496 N N . GLY A 1 218 ? 20.408 -10.297 2.999 1.00 96.44 218 GLY A N 1
ATOM 1497 C CA . GLY A 1 218 ? 20.626 -9.080 3.790 1.00 96.44 218 GLY A CA 1
ATOM 1498 C C . GLY A 1 218 ? 19.384 -8.558 4.522 1.00 96.44 218 GLY A C 1
ATOM 1499 O O . GLY A 1 218 ? 19.467 -7.512 5.161 1.00 96.44 218 GLY A O 1
ATOM 1500 N N . SER A 1 219 ? 18.244 -9.240 4.396 1.00 98.25 219 SER A N 1
ATOM 1501 C CA . SER A 1 219 ? 16.966 -8.866 5.014 1.00 98.25 219 SER A CA 1
ATOM 1502 C C . SER A 1 219 ? 16.747 -9.620 6.340 1.00 98.25 219 SER A C 1
ATOM 1504 O O . SER A 1 219 ? 17.287 -10.714 6.539 1.00 98.25 219 SER A O 1
ATOM 1506 N N . ILE A 1 220 ? 15.946 -9.055 7.245 1.00 98.12 220 ILE A N 1
ATOM 1507 C CA . ILE A 1 220 ? 15.665 -9.561 8.600 1.00 98.12 220 ILE A CA 1
ATOM 1508 C C . ILE A 1 220 ? 14.186 -9.943 8.700 1.00 98.12 220 ILE A C 1
ATOM 1510 O O . ILE A 1 220 ? 13.316 -9.129 8.411 1.00 98.12 220 ILE A O 1
ATOM 1514 N N . GLY A 1 221 ? 13.913 -11.183 9.102 1.00 96.00 221 GLY A N 1
ATOM 1515 C CA . GLY A 1 221 ? 12.576 -11.776 9.175 1.00 96.00 221 GLY A CA 1
ATOM 1516 C C . GLY A 1 221 ? 12.649 -13.305 9.096 1.00 96.00 221 GLY A C 1
ATOM 1517 O O . GLY A 1 221 ? 13.674 -13.854 8.681 1.00 96.00 221 GLY A O 1
ATOM 1518 N N . SER A 1 222 ? 11.573 -13.987 9.492 1.00 92.69 222 SER A N 1
ATOM 1519 C CA . SER A 1 222 ? 11.438 -15.449 9.411 1.00 92.69 222 SER A CA 1
ATOM 1520 C C . SER A 1 222 ? 11.072 -15.927 8.003 1.00 92.69 222 SER A C 1
ATOM 1522 O O . SER A 1 222 ? 11.539 -16.980 7.576 1.00 92.69 222 SER A O 1
ATOM 1524 N N . VAL A 1 223 ? 10.302 -15.132 7.253 1.00 96.94 223 VAL A N 1
ATOM 1525 C CA . VAL A 1 223 ? 10.030 -15.337 5.820 1.00 96.94 223 VAL A CA 1
ATOM 1526 C C . VAL A 1 223 ? 10.645 -14.178 5.047 1.00 96.94 223 VAL A C 1
ATOM 1528 O O . VAL A 1 223 ? 10.472 -13.024 5.437 1.00 96.94 223 VAL A O 1
ATOM 1531 N N . LYS A 1 224 ? 11.396 -14.473 3.980 1.00 98.00 224 LYS A N 1
ATOM 1532 C CA . LYS A 1 224 ? 12.150 -13.472 3.213 1.00 98.00 224 LYS A CA 1
ATOM 1533 C C . LYS A 1 224 ? 12.215 -13.833 1.734 1.00 98.00 224 LYS A C 1
ATOM 1535 O O . LYS A 1 224 ? 12.575 -14.959 1.399 1.00 98.00 224 LYS A O 1
ATOM 1540 N N . TYR A 1 225 ? 11.982 -12.854 0.866 1.00 98.62 225 TYR A N 1
ATOM 1541 C CA . TYR A 1 225 ? 12.064 -13.009 -0.586 1.00 98.62 225 TYR A CA 1
ATOM 1542 C C . TYR A 1 225 ? 12.871 -11.870 -1.212 1.00 98.62 225 TYR A C 1
ATOM 1544 O O . TYR A 1 225 ? 12.885 -10.752 -0.695 1.00 98.62 225 TYR A O 1
ATOM 1552 N N . SER A 1 226 ? 13.581 -12.163 -2.303 1.00 98.62 226 SER A N 1
ATOM 1553 C CA . SER A 1 226 ? 14.399 -11.163 -2.999 1.00 98.62 226 SER A CA 1
ATOM 1554 C C . SER A 1 226 ? 13.567 -10.419 -4.034 1.00 98.62 226 SER A C 1
ATOM 1556 O O . SER A 1 226 ? 12.725 -11.023 -4.701 1.00 98.62 226 SER A O 1
ATOM 1558 N N . GLY A 1 227 ? 13.821 -9.123 -4.198 1.00 98.62 227 GLY A N 1
ATOM 1559 C CA . GLY A 1 227 ? 13.252 -8.369 -5.313 1.00 98.62 227 GLY A CA 1
ATOM 1560 C C . GLY A 1 227 ? 13.775 -8.879 -6.658 1.00 98.62 227 GLY A C 1
ATOM 1561 O O . GLY A 1 227 ? 14.821 -9.530 -6.723 1.00 98.62 227 GLY A O 1
ATOM 1562 N N . GLY A 1 228 ? 13.058 -8.579 -7.737 1.00 98.62 228 GLY A N 1
ATOM 1563 C CA . GLY A 1 228 ? 13.513 -8.894 -9.086 1.00 98.62 228 GLY A CA 1
ATOM 1564 C C . GLY A 1 228 ? 14.706 -8.027 -9.482 1.00 98.62 228 GLY A C 1
ATOM 1565 O O . GLY A 1 228 ? 14.742 -6.838 -9.171 1.00 98.62 228 GLY A O 1
ATOM 1566 N N . ASN A 1 229 ? 15.677 -8.592 -10.198 1.00 98.44 229 ASN A N 1
ATOM 1567 C CA . ASN A 1 229 ? 16.723 -7.788 -10.834 1.00 98.44 229 ASN A CA 1
ATOM 1568 C C . ASN A 1 229 ? 16.119 -6.934 -11.957 1.00 98.44 229 ASN A C 1
ATOM 1570 O O . ASN A 1 229 ? 15.183 -7.369 -12.632 1.00 98.44 229 ASN A O 1
ATOM 1574 N N . GLY A 1 230 ? 16.683 -5.756 -12.201 1.00 97.50 230 GLY A N 1
ATOM 1575 C CA . GLY A 1 230 ? 16.439 -5.020 -13.435 1.00 97.50 230 GLY A CA 1
ATOM 1576 C C . GLY A 1 230 ? 16.972 -5.774 -14.650 1.00 97.50 230 GLY A C 1
ATOM 1577 O O . GLY A 1 230 ? 17.897 -6.583 -14.544 1.00 97.50 230 GLY A O 1
ATOM 1578 N N . GLY A 1 231 ? 16.397 -5.495 -15.814 1.00 95.75 231 GLY A N 1
ATOM 1579 C CA . GLY A 1 231 ? 16.935 -5.952 -17.085 1.00 95.75 231 GLY A CA 1
ATOM 1580 C C . GLY A 1 231 ? 18.265 -5.269 -17.400 1.00 95.75 231 GLY A C 1
ATOM 1581 O O . GLY A 1 231 ? 18.481 -4.106 -17.054 1.00 95.75 231 GLY A O 1
ATOM 1582 N N . SER A 1 232 ? 19.155 -5.997 -18.071 1.00 92.31 232 SER A N 1
ATOM 1583 C CA . SER A 1 232 ? 20.425 -5.458 -18.564 1.00 92.31 232 SER A CA 1
ATOM 1584 C C . SER A 1 232 ? 20.267 -4.921 -19.987 1.00 92.31 232 SER A C 1
ATOM 1586 O O . SER A 1 232 ? 19.414 -5.387 -20.749 1.00 92.31 232 SER A O 1
ATOM 1588 N N . VAL A 1 233 ? 21.132 -3.981 -20.370 1.00 87.12 233 VAL A N 1
ATOM 1589 C CA . VAL A 1 233 ? 21.250 -3.497 -21.755 1.00 87.12 233 VAL A CA 1
ATOM 1590 C C . VAL A 1 233 ? 22.546 -4.027 -22.335 1.00 87.12 233 VAL A C 1
ATOM 1592 O O . VAL A 1 233 ? 23.598 -3.824 -21.740 1.00 87.12 233 VAL A O 1
ATOM 1595 N N . ASN A 1 234 ? 22.501 -4.679 -23.498 1.00 76.94 234 ASN A N 1
ATOM 1596 C CA . ASN A 1 234 ? 23.718 -5.166 -24.154 1.00 76.94 234 ASN A CA 1
ATOM 1597 C C . ASN A 1 234 ? 24.262 -4.187 -25.211 1.00 76.94 234 ASN A C 1
ATOM 1599 O O . ASN A 1 234 ? 25.456 -3.900 -25.214 1.00 76.94 234 ASN A O 1
ATOM 1603 N N . ILE A 1 235 ? 23.398 -3.622 -26.064 1.00 67.56 235 ILE A N 1
ATOM 1604 C CA . ILE A 1 235 ? 23.753 -2.646 -27.117 1.00 67.56 235 ILE A CA 1
ATOM 1605 C C . ILE A 1 235 ? 22.568 -1.702 -27.422 1.00 67.56 235 ILE A C 1
ATOM 1607 O O . ILE A 1 235 ? 21.566 -1.705 -26.712 1.00 67.56 235 ILE A O 1
ATOM 1611 N N . THR A 1 236 ? 22.695 -0.895 -28.475 1.00 70.44 236 THR A N 1
ATOM 1612 C CA . THR A 1 236 ? 21.772 0.166 -28.904 1.00 70.44 236 THR A CA 1
ATOM 1613 C C . THR A 1 236 ? 20.321 -0.283 -29.104 1.00 70.44 236 THR A C 1
ATOM 1615 O O . THR A 1 236 ? 20.086 -1.312 -29.744 1.00 70.44 236 THR A O 1
ATOM 1618 N N . GLY A 1 237 ? 19.352 0.522 -28.648 1.00 78.25 237 GLY A N 1
ATOM 1619 C CA . GLY A 1 237 ? 17.925 0.270 -28.887 1.00 78.25 237 GLY A CA 1
ATOM 1620 C C . GLY A 1 237 ? 16.987 0.837 -27.818 1.00 78.25 237 GLY A C 1
ATOM 1621 O O . GLY A 1 237 ? 17.198 1.936 -27.307 1.00 78.25 237 GLY A O 1
ATOM 1622 N N . GLY A 1 238 ? 15.935 0.086 -27.488 1.00 87.50 238 GLY A N 1
ATOM 1623 C CA . GLY A 1 238 ? 15.017 0.435 -26.406 1.00 87.50 238 GLY A CA 1
ATOM 1624 C C . GLY A 1 238 ? 15.592 0.167 -25.009 1.00 87.50 238 GLY A C 1
ATOM 1625 O O . GLY A 1 238 ? 16.495 -0.655 -24.821 1.00 87.50 238 GLY A O 1
ATOM 1626 N N . GLY A 1 239 ? 15.036 0.854 -24.012 1.00 91.38 239 GLY A N 1
ATOM 1627 C CA . GLY A 1 239 ? 15.329 0.630 -22.599 1.00 91.38 239 GLY A CA 1
ATOM 1628 C C . GLY A 1 239 ? 14.981 -0.789 -22.150 1.00 91.38 239 GLY A C 1
ATOM 1629 O O . GLY A 1 239 ? 14.144 -1.473 -22.746 1.00 91.38 239 GLY A O 1
ATOM 1630 N N . SER A 1 240 ? 15.613 -1.235 -21.072 1.00 94.19 240 SER A N 1
ATOM 1631 C CA . SER A 1 240 ? 15.281 -2.512 -20.427 1.00 94.19 240 SER A CA 1
ATOM 1632 C C . SER A 1 240 ? 14.234 -2.331 -19.316 1.00 94.19 240 SER A C 1
ATOM 1634 O O . SER A 1 240 ? 13.986 -1.215 -18.857 1.00 94.19 240 SER A O 1
ATOM 1636 N N . GLY A 1 241 ? 13.575 -3.413 -18.899 1.00 96.44 241 GLY A N 1
ATOM 1637 C CA . GLY A 1 241 ? 12.528 -3.364 -17.875 1.00 96.44 241 GLY A CA 1
ATOM 1638 C C . GLY A 1 241 ? 13.081 -3.308 -16.450 1.00 96.44 241 GLY A C 1
ATOM 1639 O O . GLY A 1 241 ? 14.141 -3.858 -16.164 1.00 96.44 241 GLY A O 1
ATOM 1640 N N . GLY A 1 242 ? 12.351 -2.680 -15.531 1.00 98.12 242 GLY A N 1
ATOM 1641 C CA . GLY A 1 242 ? 12.625 -2.723 -14.095 1.00 98.12 242 GLY A CA 1
ATOM 1642 C C . GLY A 1 242 ? 12.193 -4.052 -13.467 1.00 98.12 242 GLY A C 1
ATOM 1643 O O . GLY A 1 242 ? 11.264 -4.707 -13.946 1.00 98.12 242 GLY A O 1
ATOM 1644 N N . GLY A 1 243 ? 12.853 -4.453 -12.382 1.00 98.56 243 GLY A N 1
ATOM 1645 C CA . GLY A 1 243 ? 12.447 -5.603 -11.575 1.00 98.56 243 GLY A CA 1
ATOM 1646 C C . GLY A 1 243 ? 11.171 -5.340 -10.765 1.00 98.56 243 GLY A C 1
ATOM 1647 O O . GLY A 1 243 ? 10.947 -4.233 -10.268 1.00 98.56 243 GLY A O 1
ATOM 1648 N N . GLY A 1 244 ? 10.340 -6.370 -10.610 1.00 98.56 244 GLY A N 1
ATOM 1649 C CA . GLY A 1 244 ? 9.202 -6.350 -9.692 1.00 98.56 244 GLY A CA 1
ATOM 1650 C C . GLY A 1 244 ? 9.646 -6.392 -8.229 1.00 98.56 244 GLY A C 1
ATOM 1651 O O . GLY A 1 244 ? 10.715 -6.917 -7.899 1.00 98.56 244 GLY A O 1
ATOM 1652 N N . ALA A 1 245 ? 8.824 -5.848 -7.337 1.00 98.62 245 ALA A N 1
ATOM 1653 C CA . ALA A 1 245 ? 8.998 -5.996 -5.897 1.00 98.62 245 ALA A CA 1
ATOM 1654 C C . ALA A 1 245 ? 8.824 -7.460 -5.477 1.00 98.62 245 ALA A C 1
ATOM 1656 O O . ALA A 1 245 ? 8.050 -8.196 -6.086 1.00 98.62 245 ALA A O 1
ATOM 1657 N N . ALA A 1 246 ? 9.479 -7.882 -4.402 1.00 98.56 246 ALA A N 1
ATOM 1658 C CA . ALA A 1 246 ? 9.037 -9.073 -3.685 1.00 98.56 246 ALA A CA 1
ATOM 1659 C C . ALA A 1 246 ? 7.770 -8.782 -2.862 1.00 98.56 246 ALA A C 1
ATOM 1661 O O . ALA A 1 246 ? 7.473 -7.631 -2.544 1.00 98.56 246 ALA A O 1
ATOM 1662 N N . GLY A 1 247 ? 7.040 -9.827 -2.482 1.00 97.75 247 GLY A N 1
ATOM 1663 C CA . GLY A 1 247 ? 5.783 -9.720 -1.741 1.00 97.75 247 GLY A CA 1
ATOM 1664 C C . GLY A 1 247 ? 5.444 -11.011 -0.993 1.00 97.75 247 GLY A C 1
ATOM 1665 O O . GLY A 1 247 ? 6.226 -11.964 -1.039 1.00 97.75 247 GLY A O 1
ATOM 1666 N N . PRO A 1 248 ? 4.276 -11.089 -0.330 1.00 94.81 248 PRO A N 1
ATOM 1667 C CA . PRO A 1 248 ? 3.896 -12.251 0.479 1.00 94.81 248 PRO A CA 1
ATOM 1668 C C . PRO A 1 248 ? 3.811 -13.558 -0.326 1.00 94.81 248 PRO A C 1
ATOM 1670 O O . PRO A 1 248 ? 4.040 -14.630 0.230 1.00 94.81 248 PRO A O 1
ATOM 1673 N N . ASN A 1 249 ? 3.547 -13.473 -1.634 1.00 95.50 249 ASN A N 1
ATOM 1674 C CA . ASN A 1 249 ? 3.442 -14.623 -2.536 1.00 95.50 249 ASN A CA 1
ATOM 1675 C C . ASN A 1 249 ? 4.780 -15.022 -3.205 1.00 95.50 249 ASN A C 1
ATOM 1677 O O . ASN A 1 249 ? 4.811 -15.994 -3.958 1.00 95.50 249 ASN A O 1
ATOM 1681 N N . GLY A 1 250 ? 5.892 -14.317 -2.936 1.00 97.31 250 GLY A N 1
ATOM 1682 C CA . GLY A 1 250 ? 7.231 -14.728 -3.379 1.00 97.31 250 GLY A CA 1
ATOM 1683 C C . GLY A 1 250 ? 8.169 -13.600 -3.825 1.00 97.31 250 GLY A C 1
ATOM 1684 O O . GLY A 1 250 ? 7.916 -12.409 -3.633 1.00 97.31 250 GLY A O 1
ATOM 1685 N N . SER A 1 251 ? 9.285 -14.000 -4.440 1.00 98.56 251 SER A N 1
ATOM 1686 C CA . SER A 1 251 ? 10.285 -13.097 -5.031 1.00 98.56 251 SER A CA 1
ATOM 1687 C C . SER A 1 251 ? 9.721 -12.294 -6.203 1.00 98.56 251 SER A C 1
ATOM 1689 O O . SER A 1 251 ? 8.834 -12.764 -6.911 1.00 98.56 251 SER A O 1
ATOM 1691 N N . GLY A 1 252 ? 10.256 -11.098 -6.436 1.00 98.31 252 GLY A N 1
ATOM 1692 C CA . GLY A 1 252 ? 9.868 -10.287 -7.590 1.00 98.31 252 GLY A CA 1
ATOM 1693 C C . GLY A 1 252 ? 10.398 -10.858 -8.908 1.00 98.31 252 GLY A C 1
ATOM 1694 O O . GLY A 1 252 ? 11.520 -11.366 -8.972 1.00 98.31 252 GLY A O 1
ATOM 1695 N N . GLY A 1 253 ? 9.610 -10.744 -9.975 1.00 98.50 253 GLY A N 1
ATOM 1696 C CA . GLY A 1 253 ? 10.022 -11.101 -11.327 1.00 98.50 253 GLY A CA 1
ATOM 1697 C C . GLY A 1 253 ? 11.111 -10.161 -11.848 1.00 98.50 253 GLY A C 1
ATOM 1698 O O . GLY A 1 253 ? 11.069 -8.951 -11.619 1.00 98.50 253 GLY A O 1
ATOM 1699 N N . ALA A 1 254 ? 12.096 -10.699 -12.566 1.00 98.38 254 ALA A N 1
ATOM 1700 C CA . ALA A 1 254 ? 13.140 -9.886 -13.188 1.00 98.38 254 ALA A CA 1
ATOM 1701 C C . ALA A 1 254 ? 12.589 -9.033 -14.348 1.00 98.38 254 ALA A C 1
ATOM 1703 O O . ALA A 1 254 ? 11.655 -9.439 -15.041 1.00 98.38 254 ALA A O 1
ATOM 1704 N N . GLY A 1 255 ? 13.182 -7.866 -14.584 1.00 97.75 255 GLY A N 1
ATOM 1705 C CA . GLY A 1 255 ? 12.915 -7.066 -15.776 1.00 97.75 255 GLY A CA 1
ATOM 1706 C C . GLY A 1 255 ? 13.503 -7.704 -17.039 1.00 97.75 255 GLY A C 1
ATOM 1707 O O . GLY A 1 255 ? 14.568 -8.324 -17.004 1.00 97.75 255 GLY A O 1
ATOM 1708 N N . GLY A 1 256 ? 12.819 -7.542 -18.171 1.00 95.94 256 GLY A N 1
ATOM 1709 C CA . GLY A 1 256 ? 13.302 -8.004 -19.470 1.00 95.94 256 GLY A CA 1
ATOM 1710 C C . GLY A 1 256 ? 14.534 -7.219 -19.927 1.00 95.94 256 GLY A C 1
ATOM 1711 O O . GLY A 1 256 ? 14.643 -6.016 -19.687 1.00 95.94 256 GLY A O 1
ATOM 1712 N N . SER A 1 257 ? 15.468 -7.887 -20.604 1.00 92.38 257 SER A N 1
ATOM 1713 C CA . SER A 1 257 ? 16.699 -7.259 -21.114 1.00 92.38 257 SER A CA 1
ATOM 1714 C C . SER A 1 257 ? 16.523 -6.728 -22.543 1.00 92.38 257 SER A C 1
ATOM 1716 O O . SER A 1 257 ? 15.683 -7.230 -23.295 1.00 92.38 257 SER A O 1
ATOM 1718 N N . SER A 1 258 ? 17.333 -5.745 -22.950 1.00 85.94 258 SER A N 1
ATOM 1719 C CA . SER A 1 258 ? 17.397 -5.273 -24.343 1.00 85.94 258 SER A CA 1
ATOM 1720 C C . SER A 1 258 ? 18.760 -5.583 -24.979 1.00 85.94 258 SER A C 1
ATOM 1722 O O . SER A 1 258 ? 19.818 -5.418 -24.367 1.00 85.94 258 SER A O 1
ATOM 1724 N N . SER A 1 259 ? 18.747 -6.119 -26.206 1.00 76.19 259 SER A N 1
ATOM 1725 C CA . SER A 1 259 ? 19.949 -6.671 -26.851 1.00 76.19 259 SER A CA 1
ATOM 1726 C C . SER A 1 259 ? 19.893 -6.584 -28.380 1.00 76.19 259 SER A C 1
ATOM 1728 O O . SER A 1 259 ? 19.585 -7.565 -29.050 1.00 76.19 259 SER A O 1
ATOM 1730 N N . GLY A 1 260 ? 20.223 -5.417 -28.942 1.00 64.50 260 GLY A N 1
ATOM 1731 C CA . GLY A 1 260 ? 20.338 -5.232 -30.403 1.00 64.50 260 GLY A CA 1
ATOM 1732 C C . GLY A 1 260 ? 19.017 -5.029 -31.119 1.00 64.50 260 GLY A C 1
ATOM 1733 O O . GLY A 1 260 ? 18.936 -5.178 -32.335 1.00 64.50 260 GLY A O 1
ATOM 1734 N N . VAL A 1 261 ? 17.986 -4.708 -30.349 1.00 61.91 261 VAL A N 1
ATOM 1735 C CA . VAL A 1 261 ? 16.613 -4.607 -30.803 1.00 61.91 261 VAL A CA 1
ATOM 1736 C C . VAL A 1 261 ? 16.102 -3.219 -30.466 1.00 61.91 261 VAL A C 1
ATOM 1738 O O . VAL A 1 261 ? 16.366 -2.689 -29.388 1.00 61.91 261 VAL A O 1
ATOM 1741 N N . THR A 1 262 ? 15.385 -2.618 -31.404 1.00 75.31 262 THR A N 1
ATOM 1742 C CA . THR A 1 262 ? 15.002 -1.214 -31.327 1.00 75.31 262 THR A CA 1
ATOM 1743 C C . THR A 1 262 ? 13.783 -0.951 -30.429 1.00 75.31 262 THR A C 1
ATOM 1745 O O . THR A 1 262 ? 13.669 0.136 -29.859 1.00 75.31 262 THR A O 1
ATOM 1748 N N . GLY A 1 263 ? 12.899 -1.940 -30.242 1.00 85.00 263 GLY A N 1
ATOM 1749 C CA . GLY A 1 263 ? 11.860 -1.925 -29.207 1.00 85.00 263 GLY A CA 1
ATOM 1750 C C . GLY A 1 263 ? 12.433 -2.095 -27.793 1.00 85.00 263 GLY A C 1
ATOM 1751 O O . GLY A 1 263 ? 13.561 -2.552 -27.608 1.00 85.00 263 GLY A O 1
ATOM 1752 N N . ALA A 1 264 ? 11.655 -1.715 -26.781 1.00 92.38 264 ALA A N 1
ATOM 1753 C CA . ALA A 1 264 ? 12.049 -1.773 -25.374 1.00 92.38 264 ALA A CA 1
ATOM 1754 C C . ALA A 1 264 ? 11.485 -3.007 -24.650 1.00 92.38 264 ALA A C 1
ATOM 1756 O O . ALA A 1 264 ? 10.498 -3.601 -25.083 1.00 92.38 264 ALA A O 1
ATOM 1757 N N . ALA A 1 265 ? 12.102 -3.402 -23.537 1.00 95.00 265 ALA A N 1
ATOM 1758 C CA . ALA A 1 265 ? 11.714 -4.602 -22.793 1.00 95.00 265 ALA A CA 1
ATOM 1759 C C . ALA A 1 265 ? 10.642 -4.333 -21.715 1.00 95.00 265 ALA A C 1
ATOM 1761 O O . ALA A 1 265 ? 10.484 -3.204 -21.249 1.00 95.00 265 ALA A O 1
ATOM 1762 N N . GLY A 1 266 ? 9.911 -5.373 -21.305 1.00 96.81 266 GLY A N 1
ATOM 1763 C CA . GLY A 1 266 ? 8.876 -5.287 -20.269 1.00 96.81 266 GLY A CA 1
ATOM 1764 C C . GLY A 1 266 ? 9.445 -5.386 -18.850 1.00 96.81 266 GLY A C 1
ATOM 1765 O O . GLY A 1 266 ? 10.432 -6.085 -18.620 1.00 96.81 266 GLY A O 1
ATOM 1766 N N . GLY A 1 267 ? 8.828 -4.707 -17.883 1.00 98.12 267 GLY A N 1
ATOM 1767 C CA . GLY A 1 267 ? 9.159 -4.833 -16.459 1.00 98.12 267 GLY A CA 1
ATOM 1768 C C . GLY A 1 267 ? 8.654 -6.149 -15.857 1.00 98.12 267 GLY A C 1
ATOM 1769 O O . GLY A 1 267 ? 7.735 -6.760 -16.395 1.00 98.12 267 GLY A O 1
ATOM 1770 N N . GLY A 1 268 ? 9.251 -6.610 -14.757 1.00 98.44 268 GLY A N 1
ATOM 1771 C CA . GLY A 1 268 ? 8.858 -7.855 -14.079 1.00 98.44 268 GLY A CA 1
ATOM 1772 C C . GLY A 1 268 ? 7.626 -7.711 -13.178 1.00 98.44 268 GLY A C 1
ATOM 1773 O O . GLY A 1 268 ? 7.327 -6.619 -12.701 1.00 98.44 268 GLY A O 1
ATOM 1774 N N . GLY A 1 269 ? 6.903 -8.803 -12.928 1.00 98.31 269 GLY A N 1
ATOM 1775 C CA . GLY A 1 269 ? 5.751 -8.813 -12.019 1.00 98.31 269 GLY A CA 1
ATOM 1776 C C . GLY A 1 269 ? 6.143 -8.807 -10.537 1.00 98.31 269 GLY A C 1
ATOM 1777 O O . GLY A 1 269 ? 7.192 -9.326 -10.157 1.00 98.31 269 GLY A O 1
ATOM 1778 N N . GLY A 1 270 ? 5.300 -8.223 -9.692 1.00 96.94 270 GLY A N 1
ATOM 1779 C CA . GLY A 1 270 ? 5.453 -8.196 -8.239 1.00 96.94 270 GLY A CA 1
ATOM 1780 C C . GLY A 1 270 ? 5.118 -9.533 -7.570 1.00 96.94 270 GLY A C 1
ATOM 1781 O O . GLY A 1 270 ? 4.312 -10.315 -8.080 1.00 96.94 270 GLY A O 1
ATOM 1782 N N . GLY A 1 271 ? 5.770 -9.789 -6.434 1.00 92.00 271 GLY A N 1
ATOM 1783 C CA . GLY A 1 271 ? 5.378 -10.756 -5.408 1.00 92.00 271 GLY A CA 1
ATOM 1784 C C . GLY A 1 271 ? 5.068 -12.156 -5.915 1.00 92.00 271 GLY A C 1
ATOM 1785 O O . GLY A 1 271 ? 3.926 -12.577 -5.838 1.00 92.00 271 GLY A O 1
ATOM 1786 N N . GLY A 1 272 ? 6.057 -12.881 -6.437 1.00 95.31 272 GLY A N 1
ATOM 1787 C CA . GLY A 1 272 ? 5.860 -14.191 -7.074 1.00 95.31 272 GLY A CA 1
ATOM 1788 C C . GLY A 1 272 ? 5.471 -14.109 -8.556 1.00 95.31 272 GLY A C 1
ATOM 1789 O O . GLY A 1 272 ? 5.230 -15.139 -9.182 1.00 95.31 272 GLY A O 1
ATOM 1790 N N . GLY A 1 273 ? 5.411 -12.901 -9.122 1.00 96.38 273 GLY A N 1
ATOM 1791 C CA . GLY A 1 273 ? 5.144 -12.657 -10.535 1.00 96.38 273 GLY A CA 1
ATOM 1792 C C . GLY A 1 273 ? 6.251 -13.117 -11.493 1.00 96.38 273 GLY A C 1
ATOM 1793 O O . GLY A 1 273 ? 7.404 -13.336 -11.116 1.00 96.38 273 GLY A O 1
ATOM 1794 N N . SER A 1 274 ? 5.897 -13.252 -12.772 1.00 98.38 274 SER A N 1
ATOM 1795 C CA . SER A 1 274 ? 6.821 -13.683 -13.822 1.00 98.38 274 SER A CA 1
ATOM 1796 C C . SER A 1 274 ? 7.826 -12.588 -14.190 1.00 98.38 274 SER A C 1
ATOM 1798 O O . SER A 1 274 ? 7.593 -11.394 -13.989 1.00 98.38 274 SER A O 1
ATOM 1800 N N . ALA A 1 275 ? 8.940 -12.986 -14.805 1.00 98.25 275 ALA A N 1
ATOM 1801 C CA . ALA A 1 275 ? 9.831 -12.030 -15.453 1.00 98.25 275 ALA A CA 1
ATOM 1802 C C . ALA A 1 275 ? 9.118 -11.291 -16.603 1.00 98.25 275 ALA A C 1
ATOM 1804 O O . ALA A 1 275 ? 8.188 -11.827 -17.216 1.00 98.25 275 ALA A O 1
ATOM 1805 N N . GLY A 1 276 ? 9.564 -10.067 -16.885 1.00 97.50 276 GLY A N 1
ATOM 1806 C CA . GLY A 1 276 ? 9.174 -9.313 -18.072 1.00 97.50 276 GLY A CA 1
ATOM 1807 C C . GLY A 1 276 ? 9.875 -9.841 -19.321 1.00 97.50 276 GLY A C 1
ATOM 1808 O O . GLY A 1 276 ? 10.990 -10.363 -19.253 1.00 97.50 276 GLY A O 1
ATOM 1809 N N . SER A 1 277 ? 9.227 -9.720 -20.478 1.00 96.00 277 SER A N 1
ATOM 1810 C CA . SER A 1 277 ? 9.795 -10.216 -21.735 1.00 96.00 277 SER A CA 1
ATOM 1811 C C . SER A 1 277 ? 10.925 -9.309 -22.233 1.00 96.00 277 SER A C 1
ATOM 1813 O O . SER A 1 277 ? 10.836 -8.081 -22.155 1.00 96.00 277 SER A O 1
ATOM 1815 N N . SER A 1 278 ? 11.983 -9.908 -22.781 1.00 92.62 278 SER A N 1
ATOM 1816 C CA . SER A 1 278 ? 13.033 -9.1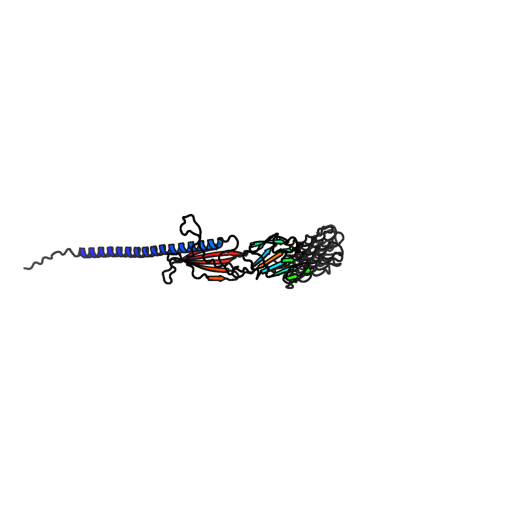85 -23.511 1.00 92.62 278 SER A CA 1
ATOM 1817 C C . SER A 1 278 ? 12.512 -8.654 -24.853 1.00 92.62 278 SER A C 1
ATOM 1819 O O . SER A 1 278 ? 11.608 -9.240 -25.450 1.00 92.62 278 SER A O 1
ATOM 1821 N N . ALA A 1 279 ? 13.094 -7.561 -25.351 1.00 84.50 279 ALA A N 1
ATOM 1822 C CA . ALA A 1 279 ? 12.751 -7.016 -26.668 1.00 84.50 279 ALA A CA 1
ATOM 1823 C C . ALA A 1 279 ? 13.213 -7.945 -27.808 1.00 84.50 279 ALA A C 1
ATOM 1825 O O . ALA A 1 279 ? 14.323 -8.474 -27.751 1.00 84.50 279 ALA A O 1
ATOM 1826 N N . VAL A 1 280 ? 12.380 -8.119 -28.847 1.00 72.31 280 VAL A N 1
ATOM 1827 C CA . VAL A 1 280 ? 12.662 -9.016 -29.995 1.00 72.31 280 VAL A CA 1
ATOM 1828 C C . VAL A 1 280 ? 12.446 -8.401 -31.389 1.00 72.31 280 VAL A C 1
ATOM 1830 O O . VAL A 1 280 ? 12.961 -8.941 -32.363 1.00 72.31 280 VAL A O 1
ATOM 1833 N N . ASN A 1 281 ? 11.735 -7.274 -31.520 1.00 78.69 281 ASN A N 1
ATOM 1834 C CA . ASN A 1 281 ? 11.639 -6.496 -32.766 1.00 78.69 281 ASN A CA 1
ATOM 1835 C C . ASN A 1 281 ? 11.345 -4.997 -32.481 1.00 78.69 281 ASN A C 1
ATOM 1837 O O . ASN A 1 281 ? 11.640 -4.491 -31.402 1.00 78.69 281 ASN A O 1
ATOM 1841 N N . THR A 1 282 ? 10.787 -4.263 -33.450 1.00 82.19 282 THR A N 1
ATOM 1842 C CA . THR A 1 282 ? 10.373 -2.850 -33.307 1.00 82.19 282 THR A CA 1
ATOM 1843 C C . THR A 1 282 ? 9.177 -2.633 -32.370 1.00 82.19 282 THR A C 1
ATOM 1845 O O . THR A 1 282 ? 8.880 -1.490 -32.024 1.00 82.19 282 THR A O 1
ATOM 1848 N N . VAL A 1 283 ? 8.478 -3.695 -31.968 1.00 87.88 283 VAL A N 1
ATOM 1849 C CA . VAL A 1 283 ? 7.407 -3.678 -30.965 1.00 87.88 283 VAL A CA 1
ATOM 1850 C C . VAL A 1 2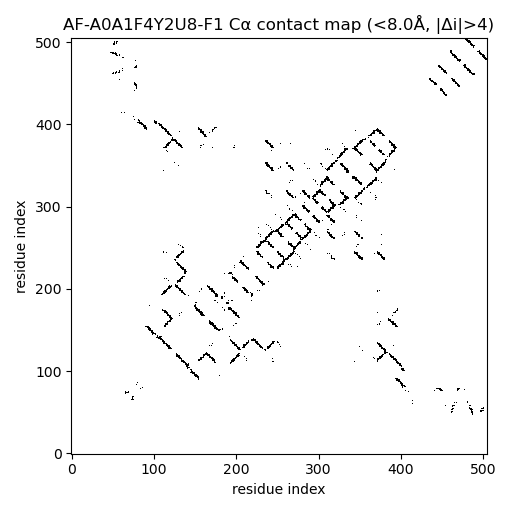83 ? 8.047 -3.841 -29.586 1.00 87.88 283 VAL A C 1
ATOM 1852 O O . VAL A 1 283 ? 8.977 -4.629 -29.402 1.00 87.88 283 VAL A O 1
ATOM 1855 N N . GLY A 1 284 ? 7.557 -3.088 -28.608 1.00 91.56 284 GLY A N 1
ATOM 1856 C CA . GLY A 1 284 ? 7.947 -3.268 -27.218 1.00 91.56 284 GLY A CA 1
ATOM 1857 C C . GLY A 1 284 ? 7.501 -4.627 -26.681 1.00 91.56 284 GLY A C 1
ATOM 1858 O O . GLY A 1 284 ? 6.541 -5.228 -27.164 1.00 91.56 284 GLY A O 1
ATOM 1859 N N . ALA A 1 285 ? 8.201 -5.137 -25.678 1.00 94.69 285 ALA A N 1
ATOM 1860 C CA . ALA A 1 285 ? 7.904 -6.435 -25.092 1.00 94.69 285 ALA A CA 1
ATOM 1861 C C . ALA A 1 285 ? 6.828 -6.346 -23.996 1.00 94.69 285 ALA A C 1
ATOM 1863 O O . ALA A 1 285 ? 6.655 -5.312 -23.349 1.00 94.69 285 ALA A O 1
ATOM 1864 N N . ILE A 1 286 ? 6.115 -7.449 -23.770 1.00 96.81 286 ILE A N 1
ATOM 1865 C CA . ILE A 1 286 ? 5.069 -7.555 -22.744 1.00 96.81 286 ILE A CA 1
ATOM 1866 C C . ILE A 1 286 ? 5.715 -7.609 -21.347 1.00 96.81 286 ILE A C 1
ATOM 1868 O O . ILE A 1 286 ? 6.769 -8.230 -21.162 1.00 96.81 286 ILE A O 1
ATOM 1872 N N . GLY A 1 287 ? 5.090 -6.957 -20.365 1.00 98.00 287 GLY A N 1
ATOM 1873 C CA . GLY A 1 287 ? 5.495 -7.029 -18.960 1.00 98.00 287 GLY A CA 1
ATOM 1874 C C . GLY A 1 287 ? 5.330 -8.426 -18.344 1.00 98.00 287 GLY A C 1
ATOM 1875 O O . GLY A 1 287 ? 4.782 -9.345 -18.949 1.00 98.00 287 GLY A O 1
ATOM 1876 N N . GLY A 1 288 ? 5.820 -8.599 -17.122 1.00 98.38 288 GLY A N 1
ATOM 1877 C CA . GLY A 1 288 ? 5.605 -9.803 -16.328 1.00 98.38 288 GLY A CA 1
ATOM 1878 C C . GLY A 1 288 ? 4.210 -9.819 -15.709 1.00 98.38 288 GLY A C 1
ATOM 1879 O O . GLY A 1 288 ? 3.689 -8.780 -15.305 1.00 98.38 288 GLY A O 1
ATOM 1880 N N . ASN A 1 289 ? 3.601 -10.993 -15.604 1.00 98.25 289 ASN A N 1
ATOM 1881 C CA . ASN A 1 289 ? 2.354 -11.165 -14.865 1.00 98.25 289 ASN A CA 1
ATOM 1882 C C . ASN A 1 289 ? 2.608 -11.169 -13.350 1.00 98.25 289 ASN A C 1
ATOM 1884 O O . ASN A 1 289 ? 3.705 -11.493 -12.905 1.00 98.25 289 ASN A O 1
ATOM 1888 N N . ASN A 1 290 ? 1.586 -10.867 -12.554 1.00 95.62 290 ASN A N 1
ATOM 1889 C CA . ASN A 1 290 ? 1.586 -11.081 -11.106 1.00 95.62 290 ASN A CA 1
ATOM 1890 C C . ASN A 1 290 ? 1.538 -12.585 -10.737 1.00 95.62 290 ASN A C 1
ATOM 1892 O O . ASN A 1 290 ? 1.475 -13.453 -11.611 1.00 95.62 290 ASN A O 1
ATOM 1896 N N . TYR A 1 291 ? 1.517 -12.905 -9.439 1.00 94.56 291 TYR A N 1
ATOM 1897 C CA . TYR A 1 291 ? 1.396 -14.285 -8.933 1.00 94.56 291 TYR A CA 1
ATOM 1898 C C . TYR A 1 291 ? 0.145 -15.040 -9.421 1.00 94.56 291 TYR A C 1
ATOM 1900 O O . TYR A 1 291 ? 0.155 -16.265 -9.506 1.00 94.56 291 TYR A O 1
ATOM 1908 N N . ALA A 1 292 ? -0.928 -14.325 -9.775 1.00 94.81 292 ALA A N 1
ATOM 1909 C CA . ALA A 1 292 ? -2.148 -14.892 -10.349 1.00 94.81 292 ALA A CA 1
ATOM 1910 C C . ALA A 1 292 ? -2.055 -15.104 -11.877 1.00 94.81 292 ALA A C 1
ATOM 1912 O O . ALA A 1 292 ? -3.056 -15.410 -12.520 1.00 94.81 292 ALA A O 1
ATOM 1913 N N . SER A 1 293 ? -0.860 -14.959 -12.467 1.00 94.31 293 SER A N 1
ATOM 1914 C CA . SER A 1 293 ? -0.601 -15.081 -13.908 1.00 94.31 293 SER A CA 1
ATOM 1915 C C . SER A 1 293 ? -1.385 -14.086 -14.780 1.00 94.31 293 SER A C 1
ATOM 1917 O O . SER A 1 293 ? -1.677 -14.373 -15.940 1.00 94.31 293 SER A O 1
ATOM 1919 N N . ALA A 1 294 ? -1.685 -12.897 -14.246 1.00 94.69 294 ALA A N 1
ATOM 1920 C CA . ALA A 1 294 ? -2.406 -11.831 -14.941 1.00 94.69 294 ALA A CA 1
ATOM 1921 C C . ALA A 1 294 ? -1.748 -10.446 -14.766 1.00 94.69 294 ALA A C 1
ATOM 1923 O O . ALA A 1 294 ? -0.770 -10.274 -14.038 1.00 94.69 294 ALA A O 1
ATOM 1924 N N . GLY A 1 295 ? -2.314 -9.431 -15.426 1.00 95.75 295 GLY A N 1
ATOM 1925 C CA . GLY A 1 295 ? -1.990 -8.022 -15.176 1.00 95.75 295 GLY A CA 1
ATOM 1926 C C . GLY A 1 295 ? -0.750 -7.469 -15.886 1.00 95.75 295 GLY A C 1
ATOM 1927 O O . GLY A 1 295 ? -0.428 -6.301 -15.675 1.00 95.75 295 GLY A O 1
ATOM 1928 N N . ALA A 1 296 ? -0.062 -8.249 -16.725 1.00 98.19 296 ALA A N 1
ATOM 1929 C CA . ALA A 1 296 ? 1.040 -7.744 -17.543 1.00 98.19 296 ALA A CA 1
ATOM 1930 C C . ALA A 1 296 ? 0.606 -6.605 -18.485 1.00 98.19 296 ALA A C 1
ATOM 1932 O O . ALA A 1 296 ? -0.377 -6.720 -19.220 1.00 98.19 296 ALA A O 1
ATOM 1933 N N . GLY A 1 297 ? 1.388 -5.525 -18.511 1.00 98.00 297 GLY A N 1
ATOM 1934 C CA . GLY A 1 297 ? 1.234 -4.436 -19.468 1.00 98.00 297 GLY A CA 1
ATOM 1935 C C . GLY A 1 297 ? 1.612 -4.870 -20.886 1.00 98.00 297 GLY A C 1
ATOM 1936 O O . GLY A 1 297 ? 2.639 -5.522 -21.100 1.00 98.00 297 GLY A O 1
ATOM 1937 N N . SER A 1 298 ? 0.786 -4.508 -21.869 1.00 96.75 298 SER A N 1
ATOM 1938 C CA . SER A 1 298 ? 1.010 -4.838 -23.279 1.00 96.75 298 SER A CA 1
ATOM 1939 C C . SER A 1 298 ? 2.239 -4.133 -23.858 1.00 96.75 298 SER A C 1
ATOM 1941 O O . SER A 1 298 ? 2.537 -2.984 -23.533 1.00 96.75 298 SER A O 1
ATOM 1943 N N . GLY A 1 299 ? 2.945 -4.810 -24.761 1.00 94.19 299 GLY A N 1
ATOM 1944 C CA . GLY A 1 299 ? 4.022 -4.200 -25.534 1.00 94.19 299 GLY A CA 1
ATOM 1945 C C . GLY A 1 299 ? 3.511 -3.092 -26.461 1.00 94.19 299 GLY A C 1
ATOM 1946 O O . GLY A 1 299 ? 2.483 -3.258 -27.121 1.00 94.19 299 GLY A O 1
ATOM 1947 N N . GLY A 1 300 ? 4.217 -1.963 -26.517 1.00 92.12 300 GLY A N 1
ATOM 1948 C CA . GLY A 1 300 ? 3.873 -0.848 -27.396 1.00 92.12 300 GLY A CA 1
ATOM 1949 C C . GLY A 1 300 ? 4.136 -1.173 -28.866 1.00 92.12 300 GLY A C 1
ATOM 1950 O O . GLY A 1 300 ? 5.218 -1.644 -29.216 1.00 92.12 300 GLY A O 1
ATOM 1951 N N . ALA A 1 301 ? 3.177 -0.882 -29.747 1.00 89.50 301 ALA A N 1
ATOM 1952 C CA . ALA A 1 301 ? 3.402 -0.895 -31.194 1.00 89.50 301 ALA A CA 1
ATOM 1953 C C . ALA A 1 301 ? 4.523 0.086 -31.599 1.00 89.50 301 ALA A C 1
ATOM 1955 O O . ALA A 1 301 ? 4.927 0.945 -30.811 1.00 89.50 301 ALA A O 1
ATOM 1956 N N . ALA A 1 302 ? 5.016 -0.004 -32.839 1.00 84.38 302 ALA A N 1
ATOM 1957 C CA . ALA A 1 302 ? 5.986 0.961 -33.360 1.00 84.38 302 ALA A CA 1
ATOM 1958 C C . ALA A 1 302 ? 5.506 2.412 -33.126 1.00 84.38 302 ALA A C 1
ATOM 1960 O O . ALA A 1 302 ? 4.315 2.714 -33.239 1.00 84.38 302 ALA A O 1
ATOM 1961 N N . SER A 1 303 ? 6.431 3.293 -32.744 1.00 82.12 303 SER A N 1
ATOM 1962 C CA . SER A 1 303 ? 6.178 4.692 -32.365 1.00 82.12 303 SER A CA 1
ATOM 1963 C C . SER A 1 303 ? 5.156 4.894 -31.223 1.00 82.12 303 SER A C 1
ATOM 1965 O O . SER A 1 303 ? 4.610 5.985 -31.074 1.00 82.12 303 SER A O 1
ATOM 1967 N N . SER A 1 304 ? 4.876 3.862 -30.413 1.00 87.50 304 SER A N 1
ATOM 1968 C CA . SER A 1 304 ? 3.849 3.882 -29.356 1.00 87.50 304 SER A CA 1
ATOM 1969 C C . SER A 1 304 ? 4.420 3.542 -27.974 1.00 87.50 304 SER A C 1
ATOM 1971 O O . SER A 1 304 ? 5.410 2.817 -27.848 1.00 87.50 304 SER A O 1
ATOM 1973 N N . GLY A 1 305 ? 3.786 4.068 -26.922 1.00 91.31 305 GLY A N 1
ATOM 1974 C CA . GLY A 1 305 ? 4.128 3.754 -25.530 1.00 91.31 305 GLY A CA 1
ATOM 1975 C C . GLY A 1 305 ? 3.751 2.328 -25.130 1.00 91.31 305 GLY A C 1
ATOM 1976 O O . GLY A 1 305 ? 2.909 1.697 -25.771 1.00 91.31 305 GLY A O 1
ATOM 1977 N N . GLY A 1 306 ? 4.379 1.827 -24.069 1.00 94.62 306 GLY A N 1
ATOM 1978 C CA . GLY A 1 306 ? 4.016 0.546 -23.465 1.00 94.62 306 GLY A CA 1
ATOM 1979 C C . GLY A 1 306 ? 2.750 0.649 -22.610 1.00 94.62 306 GLY A C 1
ATOM 1980 O O . GLY A 1 306 ? 2.489 1.679 -21.986 1.00 94.62 306 GLY A O 1
ATOM 1981 N N . GLY A 1 307 ? 1.963 -0.424 -22.560 1.00 97.12 307 GLY A N 1
ATOM 1982 C CA . GLY A 1 307 ? 0.789 -0.527 -21.698 1.00 97.12 307 GLY A CA 1
ATOM 1983 C C . GLY A 1 307 ? 1.174 -0.623 -20.221 1.00 97.12 307 GLY A C 1
ATOM 1984 O O . GLY A 1 307 ? 2.163 -1.264 -19.859 1.00 97.12 307 GLY A O 1
ATOM 1985 N N . THR A 1 308 ? 0.385 0.003 -19.352 1.00 98.00 308 THR A N 1
ATOM 1986 C CA . THR A 1 308 ? 0.571 -0.063 -17.897 1.00 98.00 308 THR A CA 1
ATOM 1987 C C . THR A 1 308 ? 0.225 -1.450 -17.360 1.00 98.00 308 THR A C 1
ATOM 1989 O O . THR A 1 308 ? -0.797 -2.022 -17.739 1.00 98.00 308 THR A O 1
ATOM 1992 N N . GLY A 1 309 ? 1.038 -1.972 -16.443 1.00 97.38 309 GLY A N 1
ATOM 1993 C CA . GLY A 1 309 ? 0.694 -3.166 -15.674 1.00 97.38 309 GLY A CA 1
ATOM 1994 C C . GLY A 1 309 ? -0.447 -2.903 -14.683 1.00 97.38 309 GLY A C 1
ATOM 1995 O O . GLY A 1 309 ? -0.779 -1.758 -14.378 1.00 97.38 309 GLY A O 1
ATOM 1996 N N . SER A 1 310 ? -1.071 -3.963 -14.173 1.00 95.69 310 SER A N 1
ATOM 1997 C CA . SER A 1 310 ? -2.198 -3.910 -13.226 1.00 95.69 310 SER A CA 1
ATOM 1998 C C . SER A 1 310 ? -2.081 -5.015 -12.174 1.00 95.69 310 SER A C 1
ATOM 2000 O O . SER A 1 310 ? -1.526 -6.070 -12.467 1.00 95.69 310 SER A O 1
ATOM 2002 N N . ALA A 1 311 ? -2.601 -4.793 -10.961 1.00 93.69 311 ALA A N 1
ATOM 2003 C CA . ALA A 1 311 ? -2.607 -5.775 -9.862 1.00 93.69 311 ALA A CA 1
ATOM 2004 C C . ALA A 1 311 ? -1.229 -6.432 -9.600 1.00 93.69 311 ALA A C 1
ATOM 2006 O O . ALA A 1 311 ? -1.122 -7.649 -9.464 1.00 93.69 311 ALA A O 1
ATOM 2007 N N . GLY A 1 312 ? -0.158 -5.635 -9.596 1.00 95.50 312 GLY A N 1
ATOM 2008 C CA . GLY A 1 312 ? 1.226 -6.095 -9.430 1.00 95.50 312 GLY A CA 1
ATOM 2009 C C . GLY A 1 312 ? 1.914 -6.566 -10.718 1.00 95.50 312 GLY A C 1
ATOM 2010 O O . GLY A 1 312 ? 3.102 -6.869 -10.691 1.00 95.50 312 GLY A O 1
ATOM 2011 N N . GLY A 1 313 ? 1.233 -6.620 -11.865 1.00 98.06 313 GLY A N 1
ATOM 2012 C CA . GLY A 1 313 ? 1.876 -6.915 -13.150 1.00 98.06 313 GLY A CA 1
ATOM 2013 C C . GLY A 1 313 ? 2.863 -5.822 -13.580 1.00 98.06 313 GLY A C 1
ATOM 2014 O O . GLY A 1 313 ? 2.679 -4.641 -13.281 1.00 98.06 313 GLY A O 1
ATOM 2015 N N . GLY A 1 314 ? 3.930 -6.206 -14.276 1.00 98.31 314 GLY A N 1
ATOM 2016 C CA . GLY A 1 314 ? 4.933 -5.287 -14.813 1.00 98.31 314 GLY A CA 1
ATOM 2017 C C . GLY A 1 314 ? 4.427 -4.515 -16.034 1.00 98.31 314 GLY A C 1
ATOM 2018 O O . GLY A 1 314 ? 3.558 -4.987 -16.767 1.00 98.31 314 GLY A O 1
ATOM 2019 N N . GLY A 1 315 ? 4.969 -3.321 -16.262 1.00 98.31 315 GLY A N 1
ATOM 2020 C CA . GLY A 1 315 ? 4.636 -2.493 -17.421 1.00 98.31 315 GLY A CA 1
ATOM 2021 C C . GLY A 1 315 ? 5.263 -3.014 -18.715 1.00 98.31 315 GLY A C 1
ATOM 2022 O O . GLY A 1 315 ? 6.370 -3.555 -18.708 1.00 98.31 315 GLY A O 1
ATOM 2023 N N . GLY A 1 316 ? 4.571 -2.842 -19.839 1.00 97.19 316 GLY A N 1
ATOM 2024 C CA . GLY A 1 316 ? 5.102 -3.188 -21.156 1.00 97.19 316 GLY A CA 1
ATOM 2025 C C . GLY A 1 316 ? 6.181 -2.207 -21.615 1.00 97.19 316 GLY A C 1
ATOM 2026 O O . GLY A 1 316 ? 6.162 -1.026 -21.262 1.00 97.19 316 GLY A O 1
ATOM 2027 N N . GLY A 1 317 ? 7.132 -2.678 -22.416 1.00 95.12 317 GLY A N 1
ATOM 2028 C CA . GLY A 1 317 ? 8.091 -1.807 -23.094 1.00 95.12 317 GLY A CA 1
ATOM 2029 C C . GLY A 1 317 ? 7.419 -0.989 -24.199 1.00 95.12 317 GLY A C 1
ATOM 2030 O O . GLY A 1 317 ? 6.428 -1.421 -24.789 1.00 95.12 317 GLY A O 1
ATOM 2031 N N . ALA A 1 318 ? 7.958 0.190 -24.501 1.00 93.38 318 ALA A N 1
ATOM 2032 C CA . ALA A 1 318 ? 7.568 0.968 -25.678 1.00 93.38 318 ALA A CA 1
ATOM 2033 C C . ALA A 1 318 ? 8.130 0.394 -26.989 1.00 93.38 318 ALA A C 1
ATOM 2035 O O . ALA A 1 318 ? 9.167 -0.275 -27.008 1.00 93.38 318 ALA A O 1
ATOM 2036 N N . GLY A 1 319 ? 7.465 0.703 -28.102 1.00 90.19 319 GLY A N 1
ATOM 2037 C CA . GLY A 1 319 ? 7.972 0.397 -29.436 1.00 90.19 319 GLY A CA 1
ATOM 2038 C C . GLY A 1 319 ? 9.006 1.407 -29.937 1.00 90.19 319 GLY A C 1
ATOM 2039 O O . GLY A 1 319 ? 9.174 2.505 -29.401 1.00 90.19 319 GLY A O 1
ATOM 2040 N N . HIS A 1 320 ? 9.695 1.021 -31.007 1.00 87.31 320 HIS A N 1
ATOM 2041 C CA . HIS A 1 320 ? 10.675 1.836 -31.723 1.00 87.31 320 HIS A CA 1
ATOM 2042 C C . HIS A 1 320 ? 10.024 2.860 -32.646 1.00 87.31 320 HIS A C 1
ATOM 2044 O O . HIS A 1 320 ? 9.065 2.525 -33.344 1.00 87.31 320 HIS A O 1
ATOM 2050 N N . ALA A 1 321 ? 10.600 4.058 -32.742 1.00 82.69 321 ALA A N 1
ATOM 2051 C CA . ALA A 1 321 ? 10.211 5.050 -33.739 1.00 82.69 321 ALA A CA 1
ATOM 2052 C C . ALA A 1 321 ? 11.134 5.036 -34.971 1.00 82.69 321 ALA A C 1
ATOM 2054 O O . ALA A 1 321 ? 12.283 5.490 -34.916 1.00 82.69 321 ALA A O 1
ATOM 2055 N N . VAL A 1 322 ? 10.582 4.581 -36.100 1.00 72.94 322 VAL A N 1
ATOM 2056 C CA . VAL A 1 322 ? 11.188 4.710 -37.438 1.00 72.94 322 VAL A CA 1
ATOM 2057 C C . VAL A 1 322 ? 11.091 6.151 -37.963 1.00 72.94 322 VAL A C 1
ATOM 2059 O O . VAL A 1 322 ? 10.309 6.956 -37.454 1.00 72.94 322 VAL A O 1
ATOM 2062 N N . SER A 1 323 ? 11.897 6.487 -38.975 1.00 66.31 323 SER A N 1
ATOM 2063 C CA . SER A 1 323 ? 12.125 7.846 -39.494 1.00 66.31 323 SER A CA 1
ATOM 2064 C C . SER A 1 323 ? 10.875 8.733 -39.603 1.00 66.31 323 SER A C 1
ATOM 2066 O O . SER A 1 323 ? 10.096 8.620 -40.545 1.00 66.31 323 SER A O 1
ATOM 2068 N N . GLY A 1 324 ? 10.733 9.670 -38.656 1.00 60.75 324 GLY A N 1
ATOM 2069 C CA . GLY A 1 324 ? 9.654 10.669 -38.616 1.00 60.75 324 GLY A CA 1
ATOM 2070 C C . GLY A 1 324 ? 8.586 10.420 -37.543 1.00 60.75 324 GLY A C 1
ATOM 2071 O O . GLY A 1 324 ? 7.778 11.306 -37.284 1.00 60.75 324 GLY A O 1
ATOM 2072 N N . GLY A 1 325 ? 8.593 9.254 -36.889 1.00 66.31 325 GLY A N 1
ATOM 2073 C CA . GLY A 1 325 ? 7.716 8.947 -35.757 1.00 66.31 325 GLY A CA 1
ATOM 2074 C C . GLY A 1 325 ? 8.179 9.546 -34.422 1.00 66.31 325 GLY A C 1
ATOM 2075 O O . GLY A 1 325 ? 9.366 9.796 -34.205 1.00 66.31 325 GLY A O 1
ATOM 2076 N N . SER A 1 326 ? 7.230 9.732 -33.503 1.00 71.00 326 SER A N 1
ATOM 2077 C CA . SER A 1 326 ? 7.492 10.026 -32.086 1.00 71.00 326 SER A CA 1
ATOM 2078 C C . SER A 1 326 ? 7.827 8.743 -31.317 1.00 71.00 326 SER A C 1
ATOM 2080 O O . SER A 1 326 ? 7.324 7.675 -31.655 1.00 71.00 326 SER A O 1
ATOM 2082 N N . THR A 1 327 ? 8.633 8.824 -30.257 1.00 75.75 327 THR A N 1
ATOM 2083 C CA . THR A 1 327 ? 8.874 7.666 -29.369 1.00 75.75 327 THR A CA 1
ATOM 2084 C C . THR A 1 327 ? 7.854 7.610 -28.247 1.00 75.75 327 THR A C 1
ATOM 2086 O O . THR A 1 327 ? 7.480 8.664 -27.743 1.00 75.75 327 THR A O 1
ATOM 2089 N N . GLY A 1 328 ? 7.513 6.414 -27.767 1.00 86.44 328 GLY A N 1
ATOM 2090 C CA . GLY A 1 328 ? 6.705 6.245 -26.560 1.00 86.44 328 GLY A CA 1
ATOM 2091 C C . GLY A 1 328 ? 7.517 6.051 -25.265 1.00 86.44 328 GLY A C 1
ATOM 2092 O O . GLY A 1 328 ? 8.652 5.559 -25.319 1.00 86.44 328 GLY A O 1
ATOM 2093 N N . PRO A 1 329 ? 6.932 6.377 -24.096 1.00 91.38 329 PRO A N 1
ATOM 2094 C CA . PRO A 1 329 ? 7.453 5.981 -22.791 1.00 91.38 329 PRO A CA 1
ATOM 2095 C C . PRO A 1 329 ? 7.139 4.509 -22.495 1.00 91.38 329 PRO A C 1
ATOM 2097 O O . PRO A 1 329 ? 6.146 3.960 -22.984 1.00 91.38 329 PRO A O 1
ATOM 2100 N N . GLY A 1 330 ? 7.956 3.878 -21.655 1.00 94.38 330 GLY A N 1
ATOM 2101 C CA . GLY A 1 330 ? 7.636 2.566 -21.097 1.00 94.38 330 GLY A CA 1
ATOM 2102 C C . GLY A 1 330 ? 6.388 2.624 -20.212 1.00 94.38 330 GLY A C 1
ATOM 2103 O O . GLY A 1 330 ? 6.150 3.618 -19.523 1.00 94.38 330 GLY A O 1
ATOM 2104 N N . GLY A 1 331 ? 5.588 1.559 -20.217 1.00 97.25 331 GLY A N 1
ATOM 2105 C CA . GLY A 1 331 ? 4.421 1.455 -19.348 1.00 97.25 331 GLY A CA 1
ATOM 2106 C C . GLY A 1 331 ? 4.836 1.409 -17.878 1.00 97.25 331 GLY A C 1
ATOM 2107 O O . GLY A 1 331 ? 5.835 0.775 -17.529 1.00 97.25 331 GLY A O 1
ATOM 2108 N N . THR A 1 332 ? 4.084 2.063 -16.993 1.00 98.12 332 THR A N 1
ATOM 2109 C CA . THR A 1 332 ? 4.305 1.920 -15.547 1.00 98.12 332 THR A CA 1
ATOM 2110 C C . THR A 1 332 ? 3.945 0.511 -15.094 1.00 98.12 332 THR A C 1
ATOM 2112 O O . THR A 1 332 ? 3.056 -0.125 -15.665 1.00 98.12 332 THR A O 1
ATOM 2115 N N . GLY A 1 333 ? 4.596 0.018 -14.047 1.00 97.94 333 GLY A N 1
ATOM 2116 C CA . GLY A 1 333 ? 4.133 -1.192 -13.376 1.00 97.94 333 GLY A CA 1
ATOM 2117 C C . GLY A 1 333 ? 2.820 -0.970 -12.620 1.00 97.94 333 GLY A C 1
ATOM 2118 O O . GLY A 1 333 ? 2.474 0.156 -12.258 1.00 97.94 333 GLY A O 1
ATOM 2119 N N . GLY A 1 334 ? 2.079 -2.049 -12.380 1.00 96.88 334 GLY A N 1
ATOM 2120 C CA . GLY A 1 334 ? 0.857 -2.036 -11.582 1.00 96.88 334 GLY A CA 1
ATOM 2121 C C . GLY A 1 334 ? 1.149 -2.095 -10.084 1.00 96.88 334 GLY A C 1
ATOM 2122 O O . GLY A 1 334 ? 2.089 -2.763 -9.653 1.00 96.88 334 GLY A O 1
ATOM 2123 N N . ALA A 1 335 ? 0.320 -1.435 -9.274 1.00 94.94 335 ALA A N 1
ATOM 2124 C CA . ALA A 1 335 ? 0.283 -1.681 -7.834 1.00 94.94 335 ALA A CA 1
ATOM 2125 C C . ALA A 1 335 ? -0.352 -3.051 -7.550 1.00 94.94 335 ALA A C 1
ATOM 2127 O O . ALA A 1 335 ? -1.328 -3.414 -8.211 1.00 94.94 335 ALA A O 1
ATOM 2128 N N . GLY A 1 336 ? 0.220 -3.813 -6.618 1.00 91.81 336 GLY A N 1
ATOM 2129 C CA . GLY A 1 336 ? -0.364 -5.054 -6.108 1.00 91.81 336 GLY A CA 1
ATOM 2130 C C . GLY A 1 336 ? -1.564 -4.799 -5.199 1.00 91.81 336 GLY A C 1
ATOM 2131 O O . GLY A 1 336 ? -1.830 -3.662 -4.810 1.00 91.81 336 GLY A O 1
ATOM 2132 N N . THR A 1 337 ? -2.272 -5.872 -4.858 1.00 88.19 337 THR A N 1
ATOM 2133 C CA . THR A 1 337 ? -3.485 -5.844 -4.023 1.00 88.19 337 THR A CA 1
ATOM 2134 C C . THR A 1 337 ? -3.502 -6.985 -2.996 1.00 88.19 337 THR A C 1
ATOM 2136 O O . THR A 1 337 ? -4.543 -7.588 -2.736 1.00 88.19 337 THR A O 1
ATOM 2139 N N . GLU A 1 338 ? -2.332 -7.385 -2.488 1.00 86.31 338 GLU A N 1
ATOM 2140 C CA . GLU A 1 338 ? -2.190 -8.543 -1.595 1.00 86.31 338 GLU A CA 1
ATOM 2141 C C . GLU A 1 338 ? -2.712 -8.295 -0.171 1.00 86.31 338 GLU A C 1
ATOM 2143 O O . GLU A 1 338 ? -3.052 -9.260 0.517 1.00 86.31 338 GLU A O 1
ATOM 2148 N N . TRP A 1 339 ? -2.787 -7.035 0.275 1.00 81.19 339 TRP A N 1
ATOM 2149 C CA . TRP A 1 339 ? -3.300 -6.678 1.604 1.00 81.19 339 TRP A CA 1
ATOM 2150 C C . TRP A 1 339 ? -4.665 -5.972 1.538 1.00 81.19 339 TRP A C 1
ATOM 2152 O O . TRP A 1 339 ? -5.552 -6.306 2.323 1.00 81.19 339 TRP A O 1
ATOM 2162 N N . ASP A 1 340 ? -4.866 -5.064 0.573 1.00 82.75 340 ASP A N 1
ATOM 2163 C CA . ASP A 1 340 ? -6.175 -4.492 0.213 1.00 82.75 340 ASP A CA 1
ATOM 2164 C C . ASP A 1 340 ? -6.227 -4.024 -1.260 1.00 82.75 340 ASP A C 1
ATOM 2166 O O . ASP A 1 340 ? -5.353 -4.347 -2.057 1.00 82.75 340 ASP A O 1
ATOM 2170 N N . THR A 1 341 ? -7.261 -3.270 -1.649 1.00 77.81 341 THR A N 1
ATOM 2171 C CA . THR A 1 341 ? -7.472 -2.767 -3.022 1.00 77.81 341 THR A CA 1
ATOM 2172 C C . THR A 1 341 ? -6.449 -1.727 -3.501 1.00 77.81 341 THR A C 1
ATOM 2174 O O . THR A 1 341 ? -6.468 -1.360 -4.675 1.00 77.81 341 THR A O 1
ATOM 2177 N N . SER A 1 342 ? -5.577 -1.237 -2.619 1.00 77.44 342 SER A N 1
ATOM 2178 C CA . SER A 1 342 ? -4.623 -0.144 -2.851 1.00 77.44 342 SER A CA 1
ATOM 2179 C C . SER A 1 342 ? -3.200 -0.433 -2.341 1.00 77.44 342 SER A C 1
ATOM 2181 O O . SER A 1 342 ? -2.251 0.211 -2.795 1.00 77.44 342 SER A O 1
ATOM 2183 N N . HIS A 1 343 ? -3.030 -1.410 -1.443 1.00 86.50 343 HIS A N 1
ATOM 2184 C CA . HIS A 1 343 ? -1.743 -1.809 -0.876 1.00 86.50 343 HIS A CA 1
ATOM 2185 C C . HIS A 1 343 ? -1.320 -3.210 -1.330 1.00 86.50 343 HIS A C 1
ATOM 2187 O O . HIS A 1 343 ? -1.999 -4.209 -1.073 1.00 86.50 343 HIS A O 1
ATOM 2193 N N . GLY A 1 344 ? -0.126 -3.282 -1.922 1.00 91.75 344 GLY A N 1
ATOM 2194 C CA . GLY A 1 344 ? 0.477 -4.532 -2.367 1.00 91.75 344 GLY A CA 1
ATOM 2195 C C . GLY A 1 344 ? 1.828 -4.365 -3.065 1.00 91.75 344 GLY A C 1
ATOM 2196 O O . GLY A 1 344 ? 2.327 -3.246 -3.238 1.00 91.75 344 GLY A O 1
ATOM 2197 N N . SER A 1 345 ? 2.432 -5.485 -3.463 1.00 96.38 345 SER A N 1
ATOM 2198 C CA . SER A 1 345 ? 3.753 -5.503 -4.096 1.00 96.38 345 SER A CA 1
ATOM 2199 C C . SER A 1 345 ? 3.684 -4.986 -5.537 1.00 96.38 345 SER A C 1
ATOM 2201 O O . SER A 1 345 ? 2.782 -5.313 -6.307 1.00 96.38 345 SER A O 1
ATOM 2203 N N . GLY A 1 346 ? 4.603 -4.100 -5.910 1.00 97.56 346 GLY A N 1
ATOM 2204 C CA . GLY A 1 346 ? 4.571 -3.453 -7.217 1.00 97.56 346 GLY A CA 1
ATOM 2205 C C . GLY A 1 346 ? 5.214 -4.273 -8.339 1.00 97.56 346 GLY A C 1
ATOM 2206 O O . GLY A 1 346 ? 6.287 -4.854 -8.163 1.00 97.56 346 GLY A O 1
ATOM 2207 N N . GLY A 1 347 ? 4.624 -4.228 -9.533 1.00 98.38 347 GLY A N 1
ATOM 2208 C CA . GLY A 1 347 ? 5.305 -4.623 -10.769 1.00 98.38 347 GLY A CA 1
ATOM 2209 C C . GLY A 1 347 ? 6.321 -3.566 -11.211 1.00 98.38 347 GLY A C 1
ATOM 2210 O O . GLY A 1 347 ? 6.118 -2.375 -10.983 1.00 98.38 347 GLY A O 1
ATOM 2211 N N . GLY A 1 348 ? 7.415 -3.980 -11.845 1.00 98.44 348 GLY A N 1
ATOM 2212 C CA . GLY A 1 348 ? 8.432 -3.088 -12.404 1.00 98.44 348 GLY A CA 1
ATOM 2213 C C . GLY A 1 348 ? 7.952 -2.360 -13.663 1.00 98.44 348 GLY A C 1
ATOM 2214 O O . GLY A 1 348 ? 7.092 -2.855 -14.395 1.00 98.44 348 GLY A O 1
ATOM 2215 N N . GLY A 1 349 ? 8.507 -1.180 -13.937 1.00 98.38 349 GLY A N 1
ATOM 2216 C CA . GLY A 1 349 ? 8.190 -0.413 -15.146 1.00 98.38 349 GLY A CA 1
ATOM 2217 C C . GLY A 1 349 ? 8.851 -0.966 -16.414 1.00 98.38 349 GLY A C 1
ATOM 2218 O O . GLY A 1 349 ? 9.940 -1.538 -16.362 1.00 98.38 349 GLY A O 1
ATOM 2219 N N . GLY A 1 350 ? 8.210 -0.791 -17.568 1.00 97.00 350 GLY A N 1
ATOM 2220 C CA . GLY A 1 350 ? 8.781 -1.136 -18.874 1.00 97.00 350 GLY A CA 1
ATOM 2221 C C . GLY A 1 350 ? 9.835 -0.130 -19.348 1.00 97.00 350 GLY A C 1
ATOM 2222 O O . GLY A 1 350 ? 9.894 1.003 -18.871 1.00 97.00 350 GLY A O 1
ATOM 2223 N N . GLY A 1 351 ? 10.678 -0.524 -20.299 1.00 94.38 351 GLY A N 1
ATOM 2224 C CA . GLY A 1 351 ? 11.691 0.357 -20.884 1.00 94.38 351 GLY A CA 1
ATOM 2225 C C . GLY A 1 351 ? 11.117 1.391 -21.865 1.00 94.38 351 GLY A C 1
ATOM 2226 O O . GLY A 1 351 ? 10.096 1.151 -22.517 1.00 94.38 351 GLY A O 1
ATOM 2227 N N . GLY A 1 352 ? 11.792 2.536 -21.994 1.00 92.25 352 GLY A N 1
ATOM 2228 C CA . GLY A 1 352 ? 11.447 3.591 -22.958 1.00 92.25 352 GLY A CA 1
ATOM 2229 C C . GLY A 1 352 ? 11.897 3.287 -24.395 1.00 92.25 352 GLY A C 1
ATOM 2230 O O . GLY A 1 352 ? 12.903 2.612 -24.605 1.00 92.25 352 GLY A O 1
ATOM 2231 N N . GLY A 1 353 ? 11.165 3.777 -25.400 1.00 89.25 353 GLY A N 1
ATOM 2232 C CA . GLY A 1 353 ? 11.368 3.393 -26.806 1.00 89.25 353 GLY A CA 1
ATOM 2233 C C . GLY A 1 353 ? 12.607 4.013 -27.467 1.00 89.25 353 GLY A C 1
ATOM 2234 O O . GLY A 1 353 ? 12.956 5.162 -27.190 1.00 89.25 353 GLY A O 1
ATOM 2235 N N . GLY A 1 354 ? 13.261 3.272 -28.367 1.00 84.06 354 GLY A N 1
ATOM 2236 C CA . GLY A 1 354 ? 14.330 3.800 -29.223 1.00 84.06 354 GLY A CA 1
ATOM 2237 C C . GLY A 1 354 ? 13.810 4.689 -30.365 1.00 84.06 354 GLY A C 1
ATOM 2238 O O . GLY A 1 354 ? 12.611 4.725 -30.653 1.00 84.06 354 GLY A O 1
ATOM 2239 N N . THR A 1 355 ? 14.713 5.406 -31.041 1.00 79.94 355 THR A N 1
ATOM 2240 C CA . THR A 1 355 ? 14.428 6.052 -32.336 1.00 79.94 355 THR A CA 1
ATOM 2241 C C . THR A 1 355 ? 15.659 6.138 -33.220 1.00 79.94 355 THR A C 1
ATOM 2243 O O . THR A 1 355 ? 16.755 6.395 -32.725 1.00 79.94 355 THR A O 1
ATOM 2246 N N . ASP A 1 356 ? 15.445 6.006 -34.532 1.00 77.50 356 ASP A N 1
ATOM 2247 C CA . ASP A 1 356 ? 16.499 6.183 -35.532 1.00 77.50 356 ASP A CA 1
ATOM 2248 C C . ASP A 1 356 ? 16.788 7.651 -35.890 1.00 77.50 356 ASP A C 1
ATOM 2250 O O . ASP A 1 356 ? 17.675 7.922 -36.699 1.00 77.50 356 ASP A O 1
ATOM 2254 N N . ASN A 1 357 ? 16.031 8.613 -35.341 1.00 67.56 357 ASN A N 1
ATOM 2255 C CA . ASN A 1 357 ? 15.964 9.963 -35.901 1.00 67.56 357 ASN A CA 1
ATOM 2256 C C . ASN A 1 357 ? 15.999 11.090 -34.848 1.00 67.56 357 ASN A C 1
ATOM 2258 O O . ASN A 1 357 ? 15.606 10.921 -33.694 1.00 67.56 357 ASN A O 1
ATOM 2262 N N . SER A 1 358 ? 16.437 12.282 -35.261 1.00 57.78 358 SER A N 1
ATOM 2263 C CA . SER A 1 358 ? 16.601 13.469 -34.399 1.00 57.78 358 SER A CA 1
ATOM 2264 C C . SER A 1 358 ? 15.424 14.462 -34.422 1.00 57.78 358 SER A C 1
ATOM 2266 O O . SER A 1 358 ? 15.485 15.479 -33.739 1.00 57.78 358 SER A O 1
ATOM 2268 N N . GLY A 1 359 ? 14.365 14.200 -35.201 1.00 51.94 359 GLY A N 1
ATOM 2269 C CA . GLY A 1 359 ? 13.323 15.196 -35.525 1.00 51.94 359 GLY A CA 1
ATOM 2270 C C . GLY A 1 359 ? 11.911 14.987 -34.950 1.00 51.94 359 GLY A C 1
ATOM 2271 O O . GLY A 1 359 ? 11.034 15.790 -35.250 1.00 51.94 359 GLY A O 1
ATOM 2272 N N . GLY A 1 360 ? 11.656 13.920 -34.184 1.00 56.62 360 GLY A N 1
ATOM 2273 C CA . GLY A 1 360 ? 10.333 13.618 -33.601 1.00 56.62 360 GLY A CA 1
ATOM 2274 C C . GLY A 1 360 ? 10.194 14.040 -32.132 1.00 56.62 360 GLY A C 1
ATOM 2275 O O . GLY A 1 360 ? 11.184 14.361 -31.477 1.00 56.62 360 GLY A O 1
ATOM 2276 N N . ALA A 1 361 ? 8.980 13.985 -31.570 1.00 58.78 361 ALA A N 1
ATOM 2277 C CA . ALA A 1 361 ? 8.786 14.189 -30.131 1.00 58.78 361 ALA A CA 1
ATOM 2278 C C . ALA A 1 361 ? 9.336 12.979 -29.346 1.00 58.78 361 ALA A C 1
ATOM 2280 O O . ALA A 1 361 ? 8.841 11.857 -29.477 1.00 58.78 361 ALA A O 1
ATOM 2281 N N . GLN A 1 362 ? 10.381 13.198 -28.542 1.00 65.31 362 GLN A N 1
ATOM 2282 C CA . GLN A 1 362 ? 11.122 12.127 -27.866 1.00 65.31 362 GLN A CA 1
ATOM 2283 C C . GLN A 1 362 ? 10.696 11.961 -26.394 1.00 65.31 362 GLN A C 1
ATOM 2285 O O . GLN A 1 362 ? 11.382 12.426 -25.490 1.00 65.31 362 GLN A O 1
ATOM 2290 N N . THR A 1 363 ? 9.581 11.272 -26.129 1.00 66.12 363 THR A N 1
ATOM 2291 C CA . THR A 1 363 ? 9.115 10.951 -24.758 1.00 66.12 363 THR A CA 1
ATOM 2292 C C . THR A 1 363 ? 9.597 9.581 -24.251 1.00 66.12 363 THR A C 1
ATOM 2294 O O . THR A 1 363 ? 8.896 8.899 -23.512 1.00 66.12 363 THR A O 1
ATOM 2297 N N . SER A 1 364 ? 10.816 9.172 -24.627 1.00 76.81 364 SER A N 1
ATOM 2298 C CA . SER A 1 364 ? 11.420 7.842 -24.386 1.00 76.81 364 SER A CA 1
ATOM 2299 C C . SER A 1 364 ? 11.780 7.515 -22.923 1.00 76.81 364 SER A C 1
ATOM 2301 O O . SER A 1 364 ? 12.778 6.836 -22.669 1.00 76.81 364 SER A O 1
ATOM 2303 N N . ALA A 1 365 ? 11.028 8.021 -21.949 1.00 90.06 365 ALA A N 1
ATOM 2304 C CA . ALA A 1 365 ? 11.270 7.738 -20.542 1.00 90.06 365 ALA A CA 1
ATOM 2305 C C . ALA A 1 365 ? 11.019 6.256 -20.222 1.00 90.06 365 ALA A C 1
ATOM 2307 O O . ALA A 1 365 ? 10.116 5.629 -20.785 1.00 90.06 365 ALA A O 1
ATOM 2308 N N . GLY A 1 366 ? 11.801 5.704 -19.296 1.00 93.62 366 GLY A N 1
ATOM 2309 C CA . GLY A 1 366 ? 11.453 4.438 -18.658 1.00 93.62 366 GLY A CA 1
ATOM 2310 C C . GLY A 1 366 ? 10.168 4.578 -17.838 1.00 93.62 366 GLY A C 1
ATOM 2311 O O . GLY A 1 366 ? 9.919 5.620 -17.230 1.00 93.62 366 GLY A O 1
ATOM 2312 N N . GLY A 1 367 ? 9.342 3.536 -17.816 1.00 96.69 367 GLY A N 1
ATOM 2313 C CA . GLY A 1 367 ? 8.151 3.489 -16.975 1.00 96.69 367 GLY A CA 1
ATOM 2314 C C . GLY A 1 367 ? 8.528 3.432 -15.495 1.00 96.69 367 GLY A C 1
ATOM 2315 O O . GLY A 1 367 ? 9.504 2.782 -15.117 1.00 96.69 367 GLY A O 1
ATOM 2316 N N . ASN A 1 368 ? 7.755 4.097 -14.640 1.00 98.06 368 ASN A N 1
ATOM 2317 C CA . ASN A 1 368 ? 7.939 4.010 -13.189 1.00 98.06 368 ASN A CA 1
ATOM 2318 C C . ASN A 1 368 ? 7.553 2.620 -12.658 1.00 98.06 368 ASN A C 1
ATOM 2320 O O . ASN A 1 368 ? 6.715 1.926 -13.247 1.00 98.06 368 ASN A O 1
ATOM 2324 N N . GLY A 1 369 ? 8.120 2.245 -11.511 1.00 97.69 369 GLY A N 1
ATOM 2325 C CA . GLY A 1 369 ? 7.608 1.130 -10.717 1.00 97.69 369 GLY A CA 1
ATOM 2326 C C . GLY A 1 369 ? 6.158 1.369 -10.268 1.00 97.69 369 GLY A C 1
ATOM 2327 O O . GLY A 1 369 ? 5.735 2.510 -10.083 1.00 97.69 369 GLY A O 1
ATOM 2328 N N . GLY A 1 370 ? 5.385 0.293 -10.112 1.00 96.50 370 GLY A N 1
ATOM 2329 C CA . GLY A 1 370 ? 4.052 0.336 -9.505 1.00 96.50 370 GLY A CA 1
ATOM 2330 C C . GLY A 1 370 ? 4.087 0.248 -7.976 1.00 96.50 370 GLY A C 1
ATOM 2331 O O . GLY A 1 370 ? 5.094 -0.160 -7.398 1.00 96.50 370 GLY A O 1
ATOM 2332 N N . GLY A 1 371 ? 2.979 0.595 -7.313 1.00 93.62 371 GLY A N 1
ATOM 2333 C CA . GLY A 1 371 ? 2.722 0.309 -5.889 1.00 93.62 371 GLY A CA 1
ATOM 2334 C C . GLY A 1 371 ? 3.912 0.542 -4.954 1.00 93.62 371 GLY A C 1
ATOM 2335 O O . GLY A 1 371 ? 4.457 1.642 -4.909 1.00 93.62 371 GLY A O 1
ATOM 2336 N N . TYR A 1 372 ? 4.321 -0.511 -4.237 1.00 97.81 372 TYR A N 1
ATOM 2337 C CA . TYR A 1 372 ? 5.447 -0.483 -3.303 1.00 97.81 372 TYR A CA 1
ATOM 2338 C C . TYR A 1 372 ? 6.591 -1.404 -3.746 1.00 97.81 372 TYR A C 1
ATOM 2340 O O . TYR A 1 372 ? 6.370 -2.522 -4.211 1.00 97.81 372 TYR A O 1
ATOM 2348 N N . GLY A 1 373 ? 7.825 -0.922 -3.599 1.00 98.19 373 GLY A N 1
ATOM 2349 C CA . GLY A 1 373 ? 9.077 -1.640 -3.855 1.00 98.19 373 GLY A CA 1
ATOM 2350 C C . GLY A 1 373 ? 9.423 -1.956 -5.311 1.00 98.19 373 GLY A C 1
ATOM 2351 O O . GLY A 1 373 ? 10.492 -2.504 -5.563 1.00 98.19 373 GLY A O 1
ATOM 2352 N N . ALA A 1 374 ? 8.572 -1.642 -6.285 1.00 98.31 374 ALA A N 1
ATOM 2353 C CA . ALA A 1 374 ? 8.888 -1.871 -7.692 1.00 98.31 374 ALA A CA 1
ATOM 2354 C C . ALA A 1 374 ? 10.022 -0.983 -8.200 1.00 98.31 374 ALA A C 1
ATOM 2356 O O . ALA A 1 374 ? 10.198 0.144 -7.740 1.00 98.31 374 ALA A O 1
ATOM 2357 N N . ALA A 1 375 ? 10.735 -1.450 -9.218 1.00 98.50 375 ALA A N 1
ATOM 2358 C CA . ALA A 1 375 ? 11.777 -0.669 -9.862 1.00 98.50 375 ALA A CA 1
ATOM 2359 C C . ALA A 1 375 ? 11.300 0.073 -11.117 1.00 98.50 375 ALA A C 1
ATOM 2361 O O . ALA A 1 375 ? 10.390 -0.374 -11.823 1.00 98.50 375 ALA A O 1
ATOM 2362 N N . GLY A 1 376 ? 11.985 1.168 -11.440 1.00 98.12 376 GLY A N 1
ATOM 2363 C CA . GLY A 1 376 ? 11.811 1.865 -12.712 1.00 98.12 376 GLY A CA 1
ATOM 2364 C C . GLY A 1 376 ? 12.481 1.138 -13.883 1.00 98.12 376 GLY A C 1
ATOM 2365 O O . GLY A 1 376 ? 13.557 0.551 -13.736 1.00 98.12 376 GLY A O 1
ATOM 2366 N N . GLY A 1 377 ? 11.861 1.201 -15.061 1.00 96.31 377 GLY A N 1
ATOM 2367 C CA . GLY A 1 377 ? 12.471 0.778 -16.323 1.00 96.31 377 GLY A CA 1
ATOM 2368 C C . GLY A 1 377 ? 13.556 1.749 -16.793 1.00 96.31 377 GLY A C 1
ATOM 2369 O O . GLY A 1 377 ? 13.600 2.906 -16.377 1.00 96.31 377 GLY A O 1
ATOM 2370 N N . GLY A 1 378 ? 14.453 1.292 -17.658 1.00 93.81 378 GLY A N 1
ATOM 2371 C CA . GLY A 1 378 ? 15.508 2.125 -18.228 1.00 93.81 378 GLY A CA 1
ATOM 2372 C C . GLY A 1 378 ? 15.009 3.073 -19.323 1.00 93.81 378 GLY A C 1
ATOM 2373 O O . GLY A 1 378 ? 14.038 2.780 -20.030 1.00 93.81 378 GLY A O 1
ATOM 2374 N N . GLY A 1 379 ? 15.686 4.212 -19.481 1.00 91.00 379 GLY A N 1
ATOM 2375 C CA . GLY A 1 379 ? 15.416 5.157 -20.567 1.00 91.00 379 GLY A CA 1
ATOM 2376 C C . GLY A 1 379 ? 15.737 4.566 -21.945 1.00 91.00 379 GLY A C 1
ATOM 2377 O O . GLY A 1 379 ? 16.674 3.781 -22.090 1.00 91.00 379 GLY A O 1
ATOM 2378 N N . GLY A 1 380 ? 14.965 4.939 -22.966 1.00 88.31 380 GLY A N 1
ATOM 2379 C CA . GLY A 1 380 ? 15.268 4.590 -24.359 1.00 88.31 380 GLY A CA 1
ATOM 2380 C C . GLY A 1 380 ? 16.442 5.389 -24.925 1.00 88.31 380 GLY A C 1
ATOM 2381 O O . GLY A 1 380 ? 16.938 6.317 -24.285 1.00 88.31 380 GLY A O 1
ATOM 2382 N N . SER A 1 381 ? 16.862 5.076 -26.151 1.00 82.69 381 SER A N 1
ATOM 2383 C CA . SER A 1 381 ? 17.961 5.778 -26.824 1.00 82.69 381 SER A CA 1
ATOM 2384 C C . SER A 1 381 ? 17.506 6.696 -27.966 1.00 82.69 381 SER A C 1
ATOM 2386 O O . SER A 1 381 ? 16.390 6.584 -28.481 1.00 82.69 381 SER A O 1
ATOM 2388 N N . GLY A 1 382 ? 18.340 7.669 -28.345 1.00 74.06 382 GLY A N 1
ATOM 2389 C CA . GLY A 1 382 ? 18.122 8.516 -29.525 1.00 74.06 382 GLY A CA 1
ATOM 2390 C C . GLY A 1 382 ? 18.980 9.781 -29.537 1.00 74.06 382 GLY A C 1
ATOM 2391 O O . GLY A 1 382 ? 19.759 10.028 -28.618 1.00 74.06 382 GLY A O 1
ATOM 2392 N N . SER A 1 383 ? 18.845 10.585 -30.592 1.00 65.94 383 SER A N 1
ATOM 2393 C CA . SER A 1 383 ? 19.667 11.784 -30.802 1.00 65.94 383 SER A CA 1
ATOM 2394 C C . SER A 1 383 ? 18.965 13.064 -30.335 1.00 65.94 383 SER A C 1
ATOM 2396 O O . SER A 1 383 ? 17.854 13.350 -30.779 1.00 65.94 383 SER A O 1
ATOM 2398 N N . GLY A 1 384 ? 19.635 13.850 -29.484 1.00 57.09 384 GLY A N 1
ATOM 2399 C CA . GLY A 1 384 ? 19.334 15.270 -29.249 1.00 57.09 384 GLY A CA 1
ATOM 2400 C C . GLY A 1 384 ? 18.435 15.644 -28.060 1.00 57.09 384 GLY A C 1
ATOM 2401 O O . GLY A 1 384 ? 18.366 16.831 -27.751 1.00 57.09 384 GLY A O 1
ATOM 2402 N N . VAL A 1 385 ? 17.778 14.701 -27.370 1.00 58.12 385 VAL A N 1
ATOM 2403 C CA . VAL A 1 385 ? 16.852 15.010 -26.253 1.00 58.12 385 VAL A CA 1
ATOM 2404 C C . VAL A 1 385 ? 17.100 14.119 -25.025 1.00 58.12 385 VAL A C 1
ATOM 2406 O O . VAL A 1 385 ? 17.599 13.001 -25.128 1.00 58.12 385 VAL A O 1
ATOM 2409 N N . VAL A 1 386 ? 16.751 14.645 -23.848 1.00 57.31 386 VAL A N 1
ATOM 2410 C CA . VAL A 1 386 ? 16.811 14.013 -22.516 1.00 57.31 386 VAL A CA 1
ATOM 2411 C C . VAL A 1 386 ? 15.924 12.759 -22.443 1.00 57.31 386 VAL A C 1
ATOM 2413 O O . VAL A 1 386 ? 14.717 12.848 -22.659 1.00 57.31 386 VAL A O 1
ATOM 2416 N N . LYS A 1 387 ? 16.499 11.600 -22.084 1.00 77.25 387 LYS A N 1
ATOM 2417 C CA . LYS A 1 387 ? 15.789 10.311 -21.945 1.00 77.25 387 LYS A CA 1
ATOM 2418 C C . LYS A 1 387 ? 16.031 9.699 -20.565 1.00 77.25 387 LYS A C 1
ATOM 2420 O O . LYS A 1 387 ? 16.987 8.953 -20.356 1.00 77.25 387 LYS A O 1
ATOM 2425 N N . ASN A 1 388 ? 15.177 10.061 -19.613 1.00 89.62 388 ASN A N 1
ATOM 2426 C CA . ASN A 1 388 ? 15.295 9.618 -18.224 1.00 89.62 388 ASN A CA 1
ATOM 2427 C C . ASN A 1 388 ? 14.913 8.137 -18.060 1.00 89.62 388 ASN A C 1
ATOM 2429 O O . ASN A 1 388 ? 14.093 7.605 -18.813 1.00 89.62 388 ASN A O 1
ATOM 2433 N N . GLY A 1 389 ? 15.455 7.487 -17.033 1.00 92.94 389 GLY A N 1
ATOM 2434 C CA . GLY A 1 389 ? 14.873 6.249 -16.517 1.00 92.94 389 GLY A CA 1
ATOM 2435 C C . GLY A 1 389 ? 13.523 6.498 -15.835 1.00 92.94 389 GLY A C 1
ATOM 2436 O O . GLY A 1 389 ? 13.106 7.640 -15.637 1.00 92.94 389 GLY A O 1
ATOM 2437 N N . GLY A 1 390 ? 12.845 5.423 -15.449 1.00 95.88 390 GLY A N 1
ATOM 2438 C CA . GLY A 1 390 ? 11.715 5.476 -14.528 1.00 95.88 390 GLY A CA 1
ATOM 2439 C C . GLY A 1 390 ? 12.187 5.576 -13.078 1.00 95.88 390 GLY A C 1
ATOM 2440 O O . GLY A 1 390 ? 13.272 5.100 -12.730 1.00 95.88 390 GLY A O 1
ATOM 2441 N N . ALA A 1 391 ? 11.367 6.163 -12.212 1.00 97.50 391 ALA A N 1
ATOM 2442 C CA . ALA A 1 391 ? 11.587 6.121 -10.771 1.00 97.50 391 ALA A CA 1
ATOM 2443 C C . ALA A 1 391 ? 11.196 4.749 -10.197 1.00 97.50 391 ALA A C 1
ATOM 2445 O O . ALA A 1 391 ? 10.255 4.106 -10.672 1.00 97.50 391 ALA A O 1
ATOM 2446 N N . GLY A 1 392 ? 11.910 4.315 -9.159 1.00 98.06 392 GLY A N 1
ATOM 2447 C CA . GLY A 1 392 ? 11.486 3.210 -8.306 1.00 98.06 392 GLY A CA 1
ATOM 2448 C C . GLY A 1 392 ? 10.450 3.662 -7.274 1.00 98.06 392 GLY A C 1
ATOM 2449 O O . GLY A 1 392 ? 10.373 4.840 -6.921 1.00 98.06 392 GLY A O 1
ATOM 2450 N N . SER A 1 393 ? 9.665 2.716 -6.774 1.00 98.19 393 SER A N 1
ATOM 2451 C CA . SER A 1 393 ? 8.617 2.933 -5.776 1.00 98.19 393 SER A CA 1
ATOM 2452 C C . SER A 1 393 ? 9.158 2.903 -4.342 1.00 98.19 393 SER A C 1
ATOM 2454 O O . SER A 1 393 ? 10.112 2.165 -4.066 1.00 98.19 393 SER A O 1
ATOM 2456 N N . PRO A 1 394 ? 8.545 3.640 -3.395 1.00 98.31 394 PRO A N 1
ATOM 2457 C CA . PRO A 1 394 ? 8.869 3.521 -1.976 1.00 98.31 394 PRO A CA 1
ATOM 2458 C C . PRO A 1 394 ? 8.532 2.129 -1.434 1.00 98.31 394 PRO A C 1
ATOM 2460 O O . PRO A 1 394 ? 7.738 1.389 -2.010 1.00 98.31 394 PRO A O 1
ATOM 2463 N N . GLY A 1 395 ? 9.144 1.774 -0.312 1.00 97.94 395 GLY A N 1
ATOM 2464 C CA . GLY A 1 395 ? 8.771 0.610 0.477 1.00 97.94 395 GLY A CA 1
ATOM 2465 C C . GLY A 1 395 ? 7.494 0.830 1.291 1.00 97.94 395 GLY A C 1
ATOM 2466 O O . GLY A 1 395 ? 6.872 1.889 1.236 1.00 97.94 395 GLY A O 1
ATOM 2467 N N . ILE A 1 396 ? 7.125 -0.173 2.084 1.00 97.44 396 ILE A N 1
ATOM 2468 C CA . ILE A 1 396 ? 5.980 -0.127 3.005 1.00 97.44 396 ILE A CA 1
ATOM 2469 C C . ILE A 1 396 ? 6.247 -1.026 4.213 1.00 97.44 396 ILE A C 1
ATOM 2471 O O . ILE A 1 396 ? 6.929 -2.045 4.083 1.00 97.44 396 ILE A O 1
ATOM 2475 N N . ILE A 1 397 ? 5.705 -0.653 5.373 1.00 97.50 397 ILE A N 1
ATOM 2476 C CA . ILE A 1 397 ? 5.572 -1.526 6.543 1.00 97.50 397 ILE A CA 1
ATOM 2477 C C . ILE A 1 397 ? 4.081 -1.810 6.739 1.00 97.50 397 ILE A C 1
ATOM 2479 O O . ILE A 1 397 ? 3.266 -0.889 6.759 1.00 97.50 397 ILE A O 1
ATOM 2483 N N . VAL A 1 398 ? 3.734 -3.082 6.890 1.00 92.25 398 VAL A N 1
ATOM 2484 C CA . VAL A 1 398 ? 2.372 -3.573 7.092 1.00 92.25 398 VAL A CA 1
ATOM 2485 C C . VAL A 1 398 ? 2.327 -4.295 8.428 1.00 92.25 398 VAL A C 1
ATOM 2487 O O . VAL A 1 398 ? 2.908 -5.367 8.593 1.00 92.25 398 VAL A O 1
ATOM 2490 N N . VAL A 1 399 ? 1.653 -3.695 9.401 1.00 89.56 399 VAL A N 1
ATOM 2491 C CA . VAL A 1 399 ? 1.441 -4.279 10.725 1.00 89.56 399 VAL A CA 1
ATOM 2492 C C . VAL A 1 399 ? 0.055 -4.911 10.747 1.00 89.56 399 VAL A C 1
ATOM 2494 O O . VAL A 1 399 ? -0.936 -4.234 10.490 1.00 89.56 399 VAL A O 1
ATOM 2497 N N . ARG A 1 400 ? -0.030 -6.195 11.088 1.00 82.06 400 ARG A N 1
ATOM 2498 C CA . ARG A 1 400 ? -1.287 -6.895 11.365 1.00 82.06 400 ARG A CA 1
ATOM 2499 C C . ARG A 1 400 ? -1.219 -7.473 12.764 1.00 82.06 400 ARG A C 1
ATOM 2501 O O . ARG A 1 400 ? -0.302 -8.228 13.061 1.00 82.06 400 ARG A O 1
ATOM 2508 N N . TYR A 1 401 ? -2.192 -7.176 13.606 1.00 65.75 401 TYR A N 1
ATOM 2509 C CA . TYR A 1 401 ? -2.327 -7.834 14.901 1.00 65.75 401 TYR A CA 1
ATOM 2510 C C . TYR A 1 401 ? -3.794 -8.115 15.184 1.00 65.75 401 TYR A C 1
ATOM 2512 O O . TYR A 1 401 ? -4.672 -7.409 14.685 1.00 65.75 401 TYR A O 1
ATOM 2520 N N . ASN A 1 402 ? -4.048 -9.166 15.956 1.00 56.19 402 ASN A N 1
ATOM 2521 C CA . ASN A 1 402 ? -5.338 -9.347 16.591 1.00 56.19 402 ASN A CA 1
ATOM 2522 C C . ASN A 1 402 ? -5.264 -8.670 17.952 1.00 56.19 402 ASN A C 1
ATOM 2524 O O . ASN A 1 402 ? -4.441 -9.034 18.786 1.00 56.19 402 ASN A O 1
ATOM 2528 N N . SER A 1 403 ? -6.132 -7.693 18.176 1.00 48.94 403 SER A N 1
ATOM 2529 C CA . SER A 1 403 ? -6.281 -7.086 19.491 1.00 48.94 403 SER A CA 1
ATOM 2530 C C . SER A 1 403 ? -6.744 -8.134 20.511 1.00 48.94 403 SER A C 1
ATOM 2532 O O . SER A 1 403 ? -7.800 -8.746 20.331 1.00 48.94 403 SER A O 1
ATOM 2534 N N . THR A 1 404 ? -5.977 -8.347 21.587 1.00 42.38 404 THR A N 1
ATOM 2535 C CA . THR A 1 404 ? -6.358 -9.248 22.695 1.00 42.38 404 THR A CA 1
ATOM 2536 C C . THR A 1 404 ? -7.183 -8.569 23.779 1.00 42.38 404 THR A C 1
ATOM 2538 O O . THR A 1 404 ? -7.207 -9.035 24.920 1.00 42.38 404 THR A O 1
ATOM 2541 N N . VAL A 1 405 ? -7.959 -7.533 23.443 1.00 39.03 405 VAL A N 1
ATOM 2542 C CA . VAL A 1 405 ? -9.204 -7.334 24.191 1.00 39.03 405 VAL A CA 1
ATOM 2543 C C . VAL A 1 405 ? -10.144 -8.511 23.909 1.00 39.03 405 VAL A C 1
ATOM 2545 O O . VAL A 1 405 ? -11.069 -8.433 23.105 1.00 39.03 405 VAL A O 1
ATOM 2548 N N . THR A 1 406 ? -10.006 -9.566 24.723 1.00 36.59 406 THR A N 1
ATOM 2549 C CA . THR A 1 406 ? -11.186 -9.972 25.495 1.00 36.59 406 THR A CA 1
ATOM 2550 C C . THR A 1 406 ? -11.745 -8.679 26.081 1.00 36.59 406 THR A C 1
ATOM 2552 O O . THR A 1 406 ? -10.994 -8.031 26.820 1.00 36.59 406 THR A O 1
ATOM 2555 N N . PRO A 1 407 ? -12.959 -8.235 25.704 1.00 37.78 407 PRO A N 1
ATOM 2556 C CA . PRO A 1 407 ? -13.453 -6.932 26.116 1.00 37.78 407 PRO A CA 1
ATOM 2557 C C . PRO A 1 407 ? -13.314 -6.841 27.628 1.00 37.78 407 PRO A C 1
ATOM 2559 O O . PRO A 1 407 ? -13.873 -7.668 28.354 1.00 37.78 407 PRO A O 1
ATOM 2562 N N . VAL A 1 408 ? -12.506 -5.884 28.097 1.00 36.72 408 VAL A N 1
ATOM 2563 C CA . VAL A 1 408 ? -12.415 -5.602 29.525 1.00 36.72 408 VAL A CA 1
ATOM 2564 C C . VAL A 1 408 ? -13.786 -5.073 29.870 1.00 36.72 408 VAL A C 1
ATOM 2566 O O . VAL A 1 408 ? -14.064 -3.903 29.612 1.00 36.72 408 VAL A O 1
ATOM 2569 N N . LEU A 1 409 ? -14.660 -5.950 30.380 1.00 37.56 409 LEU A N 1
ATOM 2570 C CA . LEU A 1 409 ? -15.944 -5.527 30.906 1.00 37.56 409 LEU A CA 1
ATOM 2571 C C . LEU A 1 409 ? -15.624 -4.377 31.855 1.00 37.56 409 LEU A C 1
ATOM 2573 O O . LEU A 1 409 ? -14.871 -4.601 32.814 1.00 37.56 409 LEU A O 1
ATOM 2577 N N . PRO A 1 410 ? -16.164 -3.170 31.626 1.00 37.03 410 PRO A N 1
ATOM 2578 C CA . PRO A 1 410 ? -16.140 -2.144 32.640 1.00 37.03 410 PRO A CA 1
ATOM 2579 C C . PRO A 1 410 ? -17.048 -2.630 33.770 1.00 37.03 410 PRO A C 1
ATOM 2581 O O . PRO A 1 410 ? -18.217 -2.269 33.885 1.00 37.03 410 PRO A O 1
ATOM 2584 N N . THR A 1 411 ? -16.501 -3.493 34.627 1.00 36.12 411 THR A N 1
ATOM 2585 C CA . THR A 1 411 ? -17.033 -3.674 35.965 1.00 36.12 411 THR A CA 1
ATOM 2586 C C . THR A 1 411 ? -17.073 -2.275 36.557 1.00 36.12 411 THR A C 1
ATOM 2588 O O . THR A 1 411 ? -16.042 -1.613 36.698 1.00 36.12 411 THR A O 1
ATOM 2591 N N . ASN A 1 412 ? -18.288 -1.815 36.852 1.00 40.09 412 ASN A N 1
ATOM 2592 C CA . ASN A 1 412 ? -18.568 -0.497 37.415 1.00 40.09 412 ASN A CA 1
ATOM 2593 C C . ASN A 1 412 ? -18.487 0.663 36.389 1.00 40.09 412 ASN A C 1
ATOM 2595 O O . ASN A 1 412 ? -17.781 1.654 36.586 1.00 40.09 412 ASN A O 1
ATOM 2599 N N . VAL A 1 413 ? -19.282 0.570 35.312 1.00 39.56 413 VAL A N 1
ATOM 2600 C CA . VAL A 1 413 ? -19.727 1.724 34.499 1.00 39.56 413 VAL A CA 1
ATOM 2601 C C . VAL A 1 413 ? -20.498 2.707 35.393 1.00 39.56 413 VAL A C 1
ATOM 2603 O O . VAL A 1 413 ? -21.710 2.592 35.561 1.00 39.56 413 VAL A O 1
ATOM 2606 N N . VAL A 1 414 ? -19.799 3.677 35.986 1.00 46.16 414 VAL A N 1
ATOM 2607 C CA . VAL A 1 414 ? -20.410 4.777 36.755 1.00 46.16 414 VAL A CA 1
ATOM 2608 C C . VAL A 1 414 ? -20.401 6.048 35.903 1.00 46.16 414 VAL A C 1
ATOM 2610 O O . VAL A 1 414 ? -19.334 6.588 35.596 1.00 46.16 414 VAL A O 1
ATOM 2613 N N . CYS A 1 415 ? -21.583 6.531 35.509 1.00 42.59 415 CYS A N 1
ATOM 2614 C CA . CYS A 1 415 ? -21.768 7.760 34.722 1.00 42.59 415 CYS A CA 1
ATOM 2615 C C . CYS A 1 415 ? -21.596 9.033 35.585 1.00 42.59 415 CYS A C 1
ATOM 2617 O O . CYS A 1 415 ? -22.498 9.851 35.708 1.00 42.59 415 CYS A O 1
ATOM 2619 N N . GLY A 1 416 ? -20.401 9.205 36.164 1.00 38.56 416 GLY A N 1
ATOM 2620 C CA . GLY A 1 416 ? -20.015 10.387 36.945 1.00 38.56 416 GLY A CA 1
ATOM 2621 C C . GLY A 1 416 ? -20.526 10.399 38.392 1.00 38.56 416 GLY A C 1
ATOM 2622 O O . GLY A 1 416 ? -21.364 9.596 38.786 1.00 38.56 416 GLY A O 1
ATOM 2623 N N . SER A 1 417 ? -19.974 11.306 39.204 1.00 40.06 417 SER A N 1
ATOM 2624 C CA . SER A 1 417 ? -20.230 11.384 40.654 1.00 40.06 417 SER A CA 1
ATOM 2625 C C . SER A 1 417 ? -21.264 12.444 41.055 1.00 40.06 417 SER A C 1
ATOM 2627 O O . SER A 1 417 ? -21.201 12.945 42.174 1.00 40.06 417 SER A O 1
ATOM 2629 N N . TYR A 1 418 ? -22.189 12.795 40.156 1.00 37.56 418 TYR A N 1
ATOM 2630 C CA . TYR A 1 418 ? -23.412 13.537 40.471 1.00 37.56 418 TYR A CA 1
ATOM 2631 C C . TYR A 1 418 ? -24.529 13.118 39.508 1.00 37.56 418 TYR A C 1
ATOM 2633 O O . TYR A 1 418 ? -24.356 13.235 38.297 1.00 37.56 418 TYR A O 1
ATOM 2641 N N . ASP A 1 419 ? -25.655 12.662 40.068 1.00 37.62 419 ASP A N 1
ATOM 2642 C CA . ASP A 1 419 ? -26.934 12.452 39.373 1.00 37.62 419 ASP A CA 1
ATOM 2643 C C . ASP A 1 419 ? -27.508 13.788 38.838 1.00 37.62 419 ASP A C 1
ATOM 2645 O O . ASP A 1 419 ? -26.847 14.828 38.846 1.00 37.62 419 ASP A O 1
ATOM 2649 N N . MET A 1 420 ? -28.807 13.820 38.513 1.00 44.34 420 MET A N 1
ATOM 2650 C CA . MET A 1 420 ? -29.618 15.040 38.616 1.00 44.34 420 MET A CA 1
ATOM 2651 C C . MET A 1 420 ? -29.780 15.426 40.111 1.00 44.34 420 MET A C 1
ATOM 2653 O O . MET A 1 420 ? -30.578 14.819 40.818 1.00 44.34 420 MET A O 1
ATOM 2657 N N . SER A 1 421 ? -29.091 16.418 40.683 1.00 29.14 421 SER A N 1
ATOM 2658 C CA . SER A 1 421 ? -28.133 17.374 40.107 1.00 29.14 421 SER A CA 1
ATOM 2659 C C . SER A 1 421 ? -26.982 17.674 41.089 1.00 29.14 421 SER A C 1
ATOM 2661 O O . SER A 1 421 ? -27.087 17.419 42.289 1.00 29.14 421 SER A O 1
ATOM 2663 N N . ALA A 1 422 ? -25.872 18.220 40.584 1.00 30.75 422 ALA A N 1
ATOM 2664 C CA . ALA A 1 422 ? -24.595 18.326 41.296 1.00 30.75 422 ALA A CA 1
ATOM 2665 C C . ALA A 1 422 ? -24.562 19.257 42.526 1.00 30.75 422 ALA A C 1
ATOM 2667 O O . ALA A 1 422 ? -25.138 20.344 42.487 1.00 30.75 422 ALA A O 1
ATOM 2668 N N . LYS A 1 423 ? -23.764 18.888 43.554 1.00 25.59 423 LYS A N 1
ATOM 2669 C CA . LYS A 1 423 ? -23.128 19.792 44.553 1.00 25.59 423 LYS A CA 1
ATOM 2670 C C . LYS A 1 423 ? -22.120 19.069 45.477 1.00 25.59 423 LYS A C 1
ATOM 2672 O O . LYS A 1 423 ? -22.512 18.209 46.260 1.00 25.59 423 LYS A O 1
ATOM 2677 N N . GLY A 1 424 ? -20.858 19.520 45.493 1.00 26.25 424 GLY A N 1
ATOM 2678 C CA . GLY A 1 424 ? -19.867 19.207 46.546 1.00 26.25 424 GLY A CA 1
ATOM 2679 C C . GLY A 1 424 ? -18.422 19.025 46.049 1.00 26.25 424 GLY A C 1
ATOM 2680 O O . GLY A 1 424 ? -18.196 18.562 44.938 1.00 26.25 424 GLY A O 1
ATOM 2681 N N . THR A 1 425 ? -17.431 19.401 46.864 1.00 28.41 425 THR A N 1
ATOM 2682 C CA . THR A 1 425 ? -15.995 19.129 46.629 1.00 28.41 425 THR A CA 1
ATOM 2683 C C . THR A 1 425 ? -15.468 18.046 47.591 1.00 28.41 425 THR A C 1
ATOM 2685 O O . THR A 1 425 ? -16.059 17.845 48.653 1.00 28.41 425 THR A O 1
ATOM 2688 N N . PRO A 1 426 ? -14.404 17.301 47.222 1.00 37.84 426 PRO A N 1
ATOM 2689 C CA . PRO A 1 426 ? -14.145 15.961 47.762 1.00 37.84 426 PRO A CA 1
ATOM 2690 C C . PRO A 1 426 ? -13.199 15.923 48.974 1.00 37.84 426 PRO A C 1
ATOM 2692 O O . PRO A 1 426 ? -12.401 16.839 49.182 1.00 37.84 426 PRO A O 1
ATOM 2695 N N . PRO A 1 427 ? -13.183 14.781 49.683 1.00 27.39 427 PRO A N 1
ATOM 2696 C CA . PRO A 1 427 ? -11.915 14.137 50.035 1.00 27.39 427 PRO A CA 1
ATOM 2697 C C . PRO A 1 427 ? -11.859 12.634 49.683 1.00 27.39 427 PRO A C 1
ATOM 2699 O O . PRO A 1 427 ? -12.868 11.960 49.495 1.00 27.39 427 PRO A O 1
ATOM 2702 N N . THR A 1 428 ? -10.632 12.126 49.573 1.00 27.78 428 THR A N 1
ATOM 2703 C CA . THR A 1 428 ? -10.229 10.742 49.248 1.00 27.78 428 THR A CA 1
ATOM 2704 C C . THR A 1 428 ? -10.175 9.834 50.498 1.00 27.78 428 THR A C 1
ATOM 2706 O O . THR A 1 428 ? -10.287 10.349 51.610 1.00 27.78 428 THR A O 1
ATOM 2709 N N . PRO A 1 429 ? -9.826 8.529 50.392 1.00 44.19 429 PRO A N 1
ATOM 2710 C CA . PRO A 1 429 ? -10.176 7.507 49.389 1.00 44.19 429 PRO A CA 1
ATOM 2711 C C . PRO A 1 429 ? -10.787 6.221 50.031 1.00 44.19 429 PRO A C 1
ATOM 2713 O O . PRO A 1 429 ? -10.784 6.073 51.246 1.00 44.19 429 PRO A O 1
ATOM 2716 N N . PHE A 1 430 ? -11.205 5.246 49.203 1.00 33.34 430 PHE A N 1
ATOM 2717 C CA . PHE A 1 430 ? -11.726 3.897 49.558 1.00 33.34 430 PHE A CA 1
ATOM 2718 C C . PHE A 1 430 ? -13.098 3.800 50.268 1.00 33.34 430 PHE A C 1
ATOM 2720 O O . PHE A 1 430 ? -13.194 3.949 51.481 1.00 33.34 430 PHE A O 1
ATOM 2727 N N . ALA A 1 431 ? -14.126 3.364 49.521 1.00 27.56 431 ALA A N 1
ATOM 2728 C CA . ALA A 1 431 ? -15.245 2.514 49.979 1.00 27.56 431 ALA A CA 1
ATOM 2729 C C . ALA A 1 431 ? -16.040 1.974 48.748 1.00 27.56 431 ALA A C 1
ATOM 2731 O O . ALA A 1 431 ? -15.734 2.402 47.633 1.00 27.56 431 ALA A O 1
ATOM 2732 N N . PRO A 1 432 ? -16.967 0.994 48.880 1.00 31.08 432 PRO A N 1
ATOM 2733 C CA . PRO A 1 432 ? -17.176 -0.033 47.847 1.00 31.08 432 PRO A CA 1
ATOM 2734 C C . PRO A 1 432 ? -18.384 0.159 46.904 1.00 31.08 432 PRO A C 1
ATOM 2736 O O . PRO A 1 432 ? -19.162 1.100 47.015 1.00 31.08 432 PRO A O 1
ATOM 2739 N N . GLN A 1 433 ? -18.509 -0.784 45.962 1.00 30.50 433 GLN A N 1
ATOM 2740 C CA . GLN A 1 433 ? -19.446 -0.804 44.830 1.00 30.50 433 GLN A CA 1
ATOM 2741 C C . GLN A 1 433 ? -20.941 -0.960 45.184 1.00 30.50 433 GLN A C 1
ATOM 2743 O O . GLN A 1 433 ? -21.271 -1.799 46.025 1.00 30.50 433 GLN A O 1
ATOM 2748 N N . PRO A 1 434 ? -21.850 -0.279 44.454 1.00 29.23 434 PRO A N 1
ATOM 2749 C CA . PRO A 1 434 ? -23.271 -0.615 44.373 1.00 29.23 434 PRO A CA 1
ATOM 2750 C C . PRO A 1 434 ? -23.607 -1.503 43.152 1.00 29.23 434 PRO A C 1
ATOM 2752 O O . PRO A 1 434 ? -23.010 -1.397 42.082 1.00 29.23 434 PRO A O 1
ATOM 2755 N N . THR A 1 435 ? -24.597 -2.383 43.307 1.00 34.69 435 THR A N 1
ATOM 2756 C CA . THR A 1 435 ? -25.057 -3.372 42.312 1.00 34.69 435 THR A CA 1
ATOM 2757 C C . THR A 1 435 ? -26.251 -2.877 41.480 1.00 34.69 435 THR A C 1
ATOM 2759 O O . THR A 1 435 ? -27.102 -2.159 41.998 1.00 34.69 435 THR A O 1
ATOM 2762 N N . GLY A 1 436 ? -26.369 -3.297 40.207 1.00 35.56 436 GLY A N 1
ATOM 2763 C CA . GLY A 1 436 ? -27.543 -2.926 39.388 1.00 35.56 436 GLY A CA 1
ATOM 2764 C C . GLY A 1 436 ? -27.646 -3.409 37.930 1.00 35.56 436 GLY A C 1
ATOM 2765 O O . GLY A 1 436 ? -28.689 -3.202 37.323 1.00 35.56 436 GLY A O 1
ATOM 2766 N N . TRP A 1 437 ? -26.632 -4.054 37.342 1.00 39.59 437 TRP A N 1
ATOM 2767 C CA . TRP A 1 437 ? -26.659 -4.431 35.917 1.00 39.59 437 TRP A CA 1
ATOM 2768 C C . TRP A 1 437 ? -26.987 -5.916 35.718 1.00 39.59 437 TRP A C 1
ATOM 2770 O O . TRP A 1 437 ? -26.285 -6.779 36.247 1.00 39.59 437 TRP A O 1
ATOM 2780 N N . THR A 1 438 ? -27.998 -6.228 34.902 1.00 38.25 438 THR A N 1
ATOM 2781 C CA . THR A 1 438 ? -28.297 -7.595 34.446 1.00 38.25 438 THR A CA 1
ATOM 2782 C C . THR A 1 438 ? -28.303 -7.674 32.917 1.00 38.25 438 THR A C 1
ATOM 2784 O O . THR A 1 438 ? -28.907 -6.845 32.246 1.00 38.25 438 THR A O 1
ATOM 2787 N N . ALA A 1 439 ? -27.610 -8.691 32.388 1.00 43.22 439 ALA A N 1
ATOM 2788 C CA . ALA A 1 439 ? -27.500 -9.052 30.968 1.00 43.22 439 ALA A CA 1
ATOM 2789 C C . ALA A 1 439 ? -27.045 -7.930 30.002 1.00 43.22 439 ALA A C 1
ATOM 2791 O O . ALA A 1 439 ? -27.855 -7.241 29.388 1.00 43.22 439 ALA A O 1
ATOM 2792 N N . TRP A 1 440 ? -25.728 -7.837 29.782 1.00 47.84 440 TRP A N 1
ATOM 2793 C CA . TRP A 1 440 ? -25.190 -7.295 28.528 1.00 47.84 440 TRP A CA 1
ATOM 2794 C C . TRP A 1 440 ? -25.267 -8.381 27.451 1.00 47.84 440 TRP A C 1
ATOM 2796 O O . TRP A 1 440 ? -24.880 -9.522 27.716 1.00 47.84 440 TRP A O 1
ATOM 2806 N N . ASN A 1 441 ? -25.720 -8.037 26.247 1.00 47.31 441 ASN A N 1
ATOM 2807 C CA . ASN A 1 441 ? -25.667 -8.923 25.085 1.00 47.31 441 ASN A CA 1
ATOM 2808 C C . ASN A 1 441 ? -24.939 -8.226 23.929 1.00 47.31 441 ASN A C 1
ATOM 2810 O O . ASN A 1 441 ? -25.111 -7.029 23.706 1.00 47.31 441 ASN A O 1
ATOM 2814 N N . VAL A 1 442 ? -24.122 -8.975 23.191 1.00 51.94 442 VAL A N 1
ATOM 2815 C CA . VAL A 1 442 ? -23.369 -8.468 22.039 1.00 51.94 442 VAL A CA 1
ATOM 2816 C C . VAL A 1 442 ? -23.652 -9.368 20.849 1.00 51.94 442 VAL A C 1
ATOM 2818 O O . VAL A 1 442 ? -23.434 -10.576 20.913 1.00 51.94 442 VAL A O 1
ATOM 2821 N N . VAL A 1 443 ? -24.109 -8.770 19.752 1.00 49.41 443 VAL A N 1
ATOM 2822 C CA . VAL A 1 443 ? -24.284 -9.449 18.464 1.00 49.41 443 VAL A CA 1
ATOM 2823 C C . VAL A 1 443 ? -23.377 -8.762 17.455 1.00 49.41 443 VAL A C 1
ATOM 2825 O O . VAL A 1 443 ? -23.523 -7.567 17.210 1.00 49.41 443 VAL A O 1
ATOM 2828 N N . SER A 1 444 ? -22.432 -9.500 16.878 1.00 51.12 444 SER A N 1
ATOM 2829 C CA . SER A 1 444 ? -21.463 -8.970 15.918 1.00 51.12 444 SER A CA 1
ATOM 2830 C C . SER A 1 444 ? -21.446 -9.749 14.605 1.00 51.12 444 SER A C 1
ATOM 2832 O O . SER A 1 444 ? -21.776 -10.932 14.526 1.00 51.12 444 SER A O 1
ATOM 2834 N N . THR A 1 445 ? -21.061 -9.037 13.554 1.00 45.16 445 THR A N 1
ATOM 2835 C CA . THR A 1 445 ? -20.818 -9.521 12.193 1.00 45.16 445 THR A CA 1
ATOM 2836 C C . THR A 1 445 ? -19.511 -8.895 11.693 1.00 45.16 445 THR A C 1
ATOM 2838 O O . THR A 1 445 ? -18.903 -8.087 12.391 1.00 45.16 445 THR A O 1
ATOM 2841 N N . SER A 1 446 ? -19.080 -9.203 10.469 1.00 43.84 446 SER A N 1
ATOM 2842 C CA . SER A 1 446 ? -17.897 -8.567 9.868 1.00 43.84 446 SER A CA 1
ATOM 2843 C C . SER A 1 446 ? -18.037 -7.050 9.644 1.00 43.84 446 SER A C 1
ATOM 2845 O O . SER A 1 446 ? -17.029 -6.368 9.482 1.00 43.84 446 SER A O 1
ATOM 2847 N N . ASN A 1 447 ? -19.267 -6.517 9.602 1.00 45.12 447 ASN A N 1
ATOM 2848 C CA . ASN A 1 447 ? -19.548 -5.145 9.155 1.00 45.12 447 ASN A CA 1
ATOM 2849 C C . ASN A 1 447 ? -20.394 -4.321 10.142 1.00 45.12 447 ASN A C 1
ATOM 2851 O O . ASN A 1 447 ? -20.417 -3.092 10.024 1.00 45.12 447 ASN A O 1
ATOM 2855 N N . ALA A 1 448 ? -21.060 -4.959 11.107 1.00 53.09 448 ALA A N 1
ATOM 2856 C CA . ALA A 1 448 ? -21.796 -4.297 12.182 1.00 53.09 448 ALA A CA 1
ATOM 2857 C C . ALA A 1 448 ? -21.744 -5.084 13.504 1.00 53.09 448 ALA A C 1
ATOM 2859 O O . ALA A 1 448 ? -21.839 -6.316 13.504 1.00 53.09 448 ALA A O 1
ATOM 2860 N N . ALA A 1 449 ? -21.657 -4.360 14.619 1.00 56.84 449 ALA A N 1
ATOM 2861 C CA . ALA A 1 449 ? -21.691 -4.885 15.976 1.00 56.84 449 ALA A CA 1
ATOM 2862 C C . ALA A 1 449 ? -22.664 -4.068 16.830 1.00 56.84 449 ALA A C 1
ATOM 2864 O O . ALA A 1 449 ? -22.586 -2.841 16.862 1.00 56.84 449 ALA A O 1
ATOM 2865 N N . THR A 1 450 ? -23.571 -4.750 17.524 1.00 58.19 450 THR A N 1
ATOM 2866 C CA . THR A 1 450 ? -24.569 -4.141 18.405 1.00 58.19 450 THR A CA 1
ATOM 2867 C C . THR A 1 450 ? -24.346 -4.622 19.829 1.00 58.19 450 THR A C 1
ATOM 2869 O O . THR A 1 450 ? -24.354 -5.825 20.096 1.00 58.19 450 THR A O 1
ATOM 2872 N N . THR A 1 451 ? -24.163 -3.674 20.744 1.00 62.72 451 THR A N 1
ATOM 2873 C CA . THR A 1 451 ? -24.058 -3.912 22.186 1.00 62.72 451 THR A CA 1
ATOM 2874 C C . THR A 1 451 ? -25.345 -3.455 22.859 1.00 62.72 451 THR A C 1
ATOM 2876 O O . THR A 1 451 ? -25.671 -2.273 22.777 1.00 62.72 451 THR A O 1
ATOM 2879 N N . THR A 1 452 ? -26.070 -4.352 23.528 1.00 57.53 452 THR A N 1
ATOM 2880 C CA . THR A 1 452 ? -27.301 -4.011 24.254 1.00 57.53 452 THR A CA 1
ATOM 2881 C C . THR A 1 452 ? -27.128 -4.149 25.763 1.00 57.53 452 THR A C 1
ATOM 2883 O O . THR A 1 452 ? -26.516 -5.103 26.253 1.00 57.53 452 THR A O 1
ATOM 2886 N N . PHE A 1 453 ? -27.661 -3.182 26.511 1.00 64.25 453 PHE A N 1
ATOM 2887 C CA . PHE A 1 453 ? -27.619 -3.148 27.974 1.00 64.25 453 PHE A CA 1
ATOM 2888 C C . PHE A 1 453 ? -28.874 -2.496 28.571 1.00 64.25 453 PHE A C 1
ATOM 2890 O O . PHE A 1 453 ? -29.617 -1.805 27.879 1.00 64.25 453 PHE A O 1
ATOM 2897 N N . THR A 1 454 ? -29.121 -2.708 29.868 1.00 67.56 454 THR A N 1
ATOM 2898 C CA . THR A 1 454 ? -30.254 -2.101 30.591 1.00 67.56 454 THR A CA 1
ATOM 2899 C C . THR A 1 454 ? -29.759 -1.216 31.733 1.00 67.56 454 THR A C 1
ATOM 2901 O O . THR A 1 454 ? -28.941 -1.649 32.542 1.00 67.56 454 THR A O 1
ATOM 2904 N N . LEU A 1 455 ? -30.291 0.003 31.818 1.00 69.81 455 LEU A N 1
ATOM 2905 C CA . LEU A 1 455 ? -30.099 0.956 32.909 1.00 69.81 455 LEU A CA 1
ATOM 2906 C C . LEU A 1 455 ? -31.335 0.978 33.808 1.00 69.81 455 LEU A C 1
ATOM 2908 O O . LEU A 1 455 ? -32.427 1.315 33.351 1.00 69.81 455 LEU A O 1
ATOM 2912 N N . THR A 1 456 ? -31.159 0.677 35.091 1.00 68.69 456 THR A N 1
ATOM 2913 C CA . THR A 1 456 ? -32.193 0.818 36.127 1.00 68.69 456 THR A CA 1
ATOM 2914 C C . THR A 1 456 ? -31.850 1.965 37.066 1.00 68.69 456 THR A C 1
ATOM 2916 O O . THR A 1 456 ? -30.700 2.076 37.490 1.00 68.69 456 THR A O 1
ATOM 2919 N N . PHE A 1 457 ? -32.839 2.771 37.449 1.00 69.31 457 PHE A N 1
ATOM 2920 C CA . PHE A 1 457 ? -32.636 3.943 38.301 1.00 69.31 457 PHE A CA 1
ATOM 2921 C C . PHE A 1 457 ? -32.992 3.598 39.760 1.00 69.31 457 PHE A C 1
ATOM 2923 O O . PHE A 1 457 ? -34.158 3.306 40.040 1.00 69.31 457 PHE A O 1
ATOM 2930 N N . PRO A 1 458 ? -32.031 3.591 40.708 1.00 65.00 458 PRO A N 1
ATOM 2931 C CA . PRO A 1 458 ? -32.294 3.196 42.091 1.00 65.00 458 PRO A CA 1
ATOM 2932 C C . PRO A 1 458 ? -33.404 4.032 42.739 1.00 65.00 458 PRO A C 1
ATOM 2934 O O . PRO A 1 458 ? -33.390 5.258 42.675 1.00 65.00 458 PRO A O 1
ATOM 2937 N N . GLY A 1 459 ? -34.373 3.365 43.370 1.00 66.19 459 GLY A N 1
ATOM 2938 C CA . GLY A 1 459 ? -35.527 4.021 43.997 1.00 66.19 459 GLY A CA 1
ATOM 2939 C C . GLY A 1 459 ? -36.659 4.420 43.039 1.00 66.19 459 GLY A C 1
ATOM 2940 O O . GLY A 1 459 ? -37.688 4.903 43.508 1.00 66.19 459 GLY A O 1
ATOM 2941 N N . TYR A 1 460 ? -36.524 4.174 41.732 1.00 72.12 460 TYR A N 1
ATOM 2942 C CA . TYR A 1 460 ? -37.547 4.468 40.727 1.00 72.12 460 TYR A CA 1
ATOM 2943 C C . TYR A 1 460 ? -37.993 3.207 39.971 1.00 72.12 460 TYR A C 1
ATOM 2945 O O . TYR A 1 460 ? -37.284 2.205 39.924 1.00 72.12 460 TYR A O 1
ATOM 2953 N N . SER A 1 461 ? -39.191 3.243 39.375 1.00 74.88 461 SER A N 1
ATOM 2954 C CA . SER A 1 461 ? -39.723 2.121 38.585 1.00 74.88 461 SER A CA 1
ATOM 2955 C C . SER A 1 461 ? -39.224 2.092 37.141 1.00 74.88 461 SER A C 1
ATOM 2957 O O . SER A 1 461 ? -39.250 1.029 36.524 1.00 74.88 461 SER A O 1
ATOM 2959 N N . TYR A 1 462 ? -38.835 3.248 36.595 1.00 77.31 462 TYR A N 1
ATOM 2960 C CA . TYR A 1 462 ? -38.454 3.420 35.194 1.00 77.31 462 TYR A CA 1
ATOM 2961 C C . TYR A 1 462 ? -37.038 2.894 34.899 1.00 77.31 462 TYR A C 1
ATOM 2963 O O . TYR A 1 462 ? -36.218 2.716 35.800 1.00 77.31 462 TYR A O 1
ATOM 2971 N N . CYS A 1 463 ? -36.757 2.632 33.624 1.00 74.94 463 CYS A N 1
ATOM 2972 C CA . CYS A 1 463 ? -35.464 2.150 33.118 1.00 74.94 463 CYS A CA 1
ATOM 2973 C C . CYS A 1 463 ? -35.307 2.449 31.632 1.00 74.94 463 CYS A C 1
ATOM 2975 O O . CYS A 1 463 ? -36.286 2.748 30.956 1.00 74.94 463 CYS A O 1
ATOM 2977 N N . ALA A 1 464 ? -34.089 2.310 31.114 1.00 76.69 464 ALA A N 1
ATOM 2978 C CA . ALA A 1 464 ? -33.830 2.313 29.680 1.00 76.69 464 ALA A CA 1
ATOM 2979 C C . ALA A 1 464 ? -33.161 1.011 29.237 1.00 76.69 464 ALA A C 1
ATOM 2981 O O . ALA A 1 464 ? -32.279 0.507 29.929 1.00 76.69 464 ALA A O 1
ATOM 2982 N N . LYS A 1 465 ? -33.545 0.487 28.073 1.00 75.44 465 LYS A N 1
ATOM 2983 C CA . LYS A 1 465 ? -32.730 -0.469 27.316 1.00 75.44 465 LYS A CA 1
ATOM 2984 C C . LYS A 1 465 ? -32.007 0.305 26.231 1.00 75.44 465 LYS A C 1
ATOM 2986 O O . LYS A 1 465 ? -32.647 1.020 25.468 1.00 75.44 465 LYS A O 1
ATOM 2991 N N . VAL A 1 466 ? -30.693 0.180 26.176 1.00 74.44 466 VAL A N 1
ATOM 2992 C CA . VAL A 1 466 ? -29.852 0.943 25.260 1.00 74.44 466 VAL A CA 1
ATOM 2993 C C . VAL A 1 466 ? -29.149 -0.023 24.321 1.00 74.44 466 VAL A C 1
ATOM 2995 O O . VAL A 1 466 ? -28.559 -1.005 24.771 1.00 74.44 466 VAL A O 1
ATOM 2998 N N . GLU A 1 467 ? -29.214 0.260 23.026 1.00 73.69 467 GLU A N 1
ATOM 2999 C CA . GLU A 1 467 ? -28.525 -0.471 21.969 1.00 73.69 467 GLU A CA 1
ATOM 3000 C C . GLU A 1 467 ? -27.511 0.457 21.297 1.00 73.69 467 GLU A C 1
ATOM 3002 O O . GLU A 1 467 ? -27.874 1.462 20.687 1.00 73.69 467 GLU A O 1
ATOM 3007 N N . VAL A 1 468 ? -26.226 0.121 21.391 1.00 72.75 468 VAL A N 1
ATOM 3008 C CA . VAL A 1 468 ? -25.146 0.825 20.695 1.00 72.75 468 VAL A CA 1
ATOM 3009 C C . VAL A 1 468 ? -24.731 -0.017 19.498 1.00 72.75 468 VAL A C 1
ATOM 3011 O O . VAL A 1 468 ? -24.034 -1.021 19.647 1.00 72.75 468 VAL A O 1
ATOM 3014 N N . ALA A 1 469 ? -25.185 0.383 18.315 1.00 71.38 469 ALA A N 1
ATOM 3015 C CA . ALA A 1 469 ? -24.828 -0.216 17.039 1.00 71.38 469 ALA A CA 1
ATOM 3016 C C . ALA A 1 469 ? -23.658 0.548 16.404 1.00 71.38 469 ALA A C 1
ATOM 3018 O O . ALA A 1 469 ? -23.722 1.759 16.196 1.00 71.38 469 ALA A O 1
ATOM 3019 N N . LYS A 1 470 ? -22.590 -0.163 16.053 1.00 70.19 470 LYS A N 1
ATOM 3020 C CA . LYS A 1 470 ? -21.429 0.359 15.326 1.00 70.19 470 LYS A CA 1
ATOM 3021 C C . LYS A 1 470 ? -21.297 -0.357 13.994 1.00 70.19 470 LYS A C 1
ATOM 3023 O O . LYS A 1 470 ? -21.407 -1.578 13.939 1.00 70.19 470 LYS A O 1
ATOM 3028 N N . TYR A 1 471 ? -21.055 0.389 12.923 1.00 64.94 471 TYR A N 1
ATOM 3029 C CA . TYR A 1 471 ? -21.021 -0.142 11.560 1.00 64.94 471 TYR A CA 1
ATOM 3030 C C . TYR A 1 471 ? -19.919 0.511 10.724 1.00 64.94 471 TYR A C 1
ATOM 3032 O O . TYR A 1 471 ? -19.520 1.646 10.978 1.00 64.94 471 TYR A O 1
ATOM 3040 N N . LEU A 1 472 ? -19.426 -0.197 9.706 1.00 61.66 472 LEU A N 1
ATOM 3041 C CA . LEU A 1 472 ? -18.534 0.401 8.710 1.00 61.66 472 LEU A CA 1
ATOM 3042 C C . LEU A 1 472 ? -19.350 1.268 7.745 1.00 61.66 472 LEU A C 1
ATOM 3044 O O . LEU A 1 472 ? -20.298 0.791 7.120 1.00 61.66 472 LEU A O 1
ATOM 3048 N N . ASN A 1 473 ? -18.989 2.544 7.629 1.00 61.31 473 ASN A N 1
ATOM 3049 C CA . ASN A 1 473 ? -19.600 3.467 6.680 1.00 61.31 473 ASN A CA 1
ATOM 3050 C C . ASN A 1 473 ? -18.971 3.328 5.276 1.00 61.31 473 ASN A C 1
ATOM 3052 O O . ASN A 1 473 ? -17.918 2.713 5.100 1.00 61.31 473 ASN A O 1
ATOM 3056 N N . ALA A 1 474 ? -19.605 3.930 4.265 1.00 51.09 474 ALA A N 1
ATOM 3057 C CA . ALA A 1 474 ? -19.167 3.852 2.864 1.00 51.09 474 ALA A CA 1
ATOM 3058 C C . ALA A 1 474 ? -17.777 4.470 2.580 1.00 51.09 474 ALA A C 1
ATOM 3060 O O . ALA A 1 474 ? -17.261 4.324 1.475 1.00 51.09 474 ALA A O 1
ATOM 3061 N N . TYR A 1 475 ? -17.176 5.143 3.564 1.00 53.12 475 TYR A N 1
ATOM 3062 C CA . TYR A 1 475 ? -15.870 5.800 3.488 1.00 53.12 475 TYR A CA 1
ATOM 3063 C C . TYR A 1 475 ? -14.797 5.089 4.338 1.00 53.12 475 TYR A C 1
ATOM 3065 O O . TYR A 1 475 ? -13.713 5.631 4.531 1.00 53.12 475 TYR A O 1
ATOM 3073 N N . GLY A 1 476 ? -15.089 3.893 4.868 1.00 51.19 476 GLY A N 1
ATOM 3074 C CA . GLY A 1 476 ? -14.159 3.099 5.683 1.00 51.19 476 GLY A CA 1
ATOM 3075 C C . GLY A 1 476 ? -14.037 3.533 7.150 1.00 51.19 476 GLY A C 1
ATOM 3076 O O . GLY A 1 476 ? -13.252 2.947 7.892 1.00 51.19 476 GLY A O 1
ATOM 3077 N N . GLY A 1 477 ? -14.813 4.528 7.591 1.00 58.88 477 GLY A N 1
ATOM 3078 C CA . GLY A 1 477 ? -14.903 4.927 8.998 1.00 58.88 477 GLY A CA 1
ATOM 3079 C C . GLY A 1 477 ? -15.925 4.099 9.784 1.00 58.88 477 GLY A C 1
ATOM 3080 O O . GLY A 1 477 ? -16.807 3.463 9.204 1.00 58.88 477 GLY A O 1
ATOM 3081 N N . ILE A 1 478 ? -15.844 4.139 11.115 1.00 67.12 478 ILE A N 1
ATOM 3082 C CA . ILE A 1 478 ? -16.848 3.535 12.004 1.00 67.12 478 ILE A CA 1
ATOM 3083 C C . ILE A 1 478 ? -17.937 4.578 12.277 1.00 67.12 478 ILE A C 1
ATOM 3085 O O . ILE A 1 478 ? -17.673 5.566 12.956 1.00 67.12 478 ILE A O 1
ATOM 3089 N N . GLY A 1 479 ? -19.145 4.355 11.761 1.00 70.81 479 GLY A N 1
ATOM 3090 C CA . GLY A 1 479 ? -20.343 5.091 12.170 1.00 70.81 479 GLY A CA 1
ATOM 3091 C C . GLY A 1 479 ? -20.953 4.475 13.429 1.00 70.81 479 GLY A C 1
ATOM 3092 O O . GLY A 1 479 ? -20.857 3.261 13.639 1.00 70.81 479 GLY A O 1
ATOM 3093 N N . THR A 1 480 ? -21.583 5.299 14.264 1.00 78.50 480 THR A N 1
ATOM 3094 C CA . THR A 1 480 ? -22.248 4.858 15.497 1.00 78.50 480 THR A CA 1
ATOM 3095 C C . THR A 1 480 ? -23.714 5.274 15.493 1.00 78.50 480 THR A C 1
ATOM 3097 O O . THR A 1 480 ? -24.091 6.359 15.059 1.00 78.50 480 THR A O 1
ATOM 3100 N N . THR A 1 481 ? -24.581 4.395 15.979 1.00 80.19 481 THR A N 1
ATOM 3101 C CA . THR A 1 481 ? -25.995 4.664 16.223 1.00 80.19 481 THR A CA 1
ATOM 3102 C C . THR A 1 481 ? -26.350 4.161 17.610 1.00 80.19 481 THR A C 1
ATOM 3104 O O . THR A 1 481 ? -26.114 3.000 17.929 1.00 80.19 481 THR A O 1
ATOM 3107 N N . ILE A 1 482 ? -26.918 5.038 18.428 1.00 82.25 482 ILE A N 1
ATOM 3108 C CA . ILE A 1 482 ? -27.394 4.716 19.771 1.00 82.25 482 ILE A CA 1
ATOM 3109 C C . ILE A 1 482 ? -28.917 4.765 19.725 1.00 82.25 482 ILE A C 1
ATOM 3111 O O . ILE A 1 482 ? -29.479 5.809 19.394 1.00 82.25 482 ILE A O 1
ATOM 3115 N N . TYR A 1 483 ? -29.566 3.656 20.060 1.00 82.75 483 TYR A N 1
ATOM 3116 C CA . TYR A 1 483 ? -30.992 3.592 20.364 1.00 82.75 483 TYR A CA 1
ATOM 3117 C C . TYR A 1 483 ? -31.155 3.501 21.879 1.00 82.75 483 TYR A C 1
ATOM 3119 O O . TYR A 1 483 ? -30.485 2.700 22.525 1.00 82.75 483 TYR A O 1
ATOM 3127 N N . SER A 1 484 ? -32.029 4.312 22.463 1.00 84.69 484 SER A N 1
ATOM 3128 C CA . SER A 1 484 ? -32.324 4.290 23.894 1.00 84.69 484 SER A CA 1
ATOM 3129 C C . SER A 1 484 ? -33.831 4.215 24.102 1.00 84.69 484 SER A C 1
ATOM 3131 O O . SER A 1 484 ? -34.552 5.190 23.897 1.00 84.69 484 SER A O 1
ATOM 3133 N N . HIS A 1 485 ? -34.298 3.029 24.482 1.00 83.62 485 HIS A N 1
ATOM 3134 C CA . HIS A 1 485 ? -35.693 2.687 24.731 1.00 83.62 485 HIS A CA 1
ATOM 3135 C C . HIS A 1 485 ? -35.992 2.880 26.216 1.00 83.62 485 HIS A C 1
ATOM 3137 O O . HIS A 1 485 ? -35.726 2.004 27.042 1.00 83.62 485 HIS A O 1
ATOM 3143 N N . GLY A 1 486 ? -36.5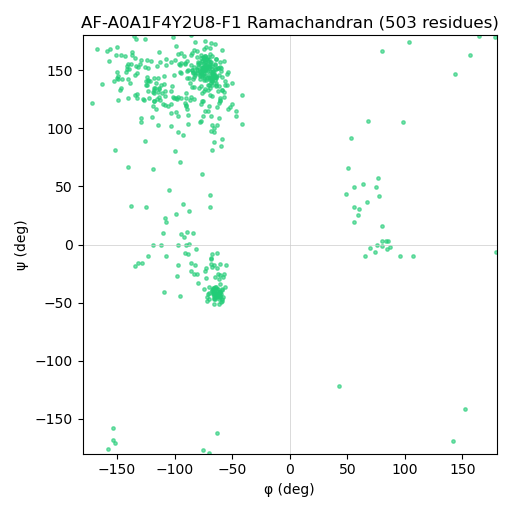02 4.054 26.573 1.00 83.62 486 GLY A N 1
ATOM 3144 C CA . GLY A 1 486 ? -36.920 4.385 27.927 1.00 83.62 486 GLY A CA 1
ATOM 3145 C C . GLY A 1 486 ? -38.335 3.898 28.232 1.00 83.62 486 GLY A C 1
ATOM 3146 O O . GLY A 1 486 ? -39.258 4.078 27.440 1.00 83.62 486 GLY A O 1
ATOM 3147 N N . TYR A 1 487 ? -38.513 3.313 29.411 1.00 82.69 487 TYR A N 1
ATOM 3148 C CA . TYR A 1 487 ? -39.743 2.689 29.886 1.00 82.69 487 TYR A CA 1
ATOM 3149 C C . TYR A 1 487 ? -40.177 3.291 31.219 1.00 82.69 487 TYR A C 1
ATOM 3151 O O . TYR A 1 487 ? -39.367 3.416 32.133 1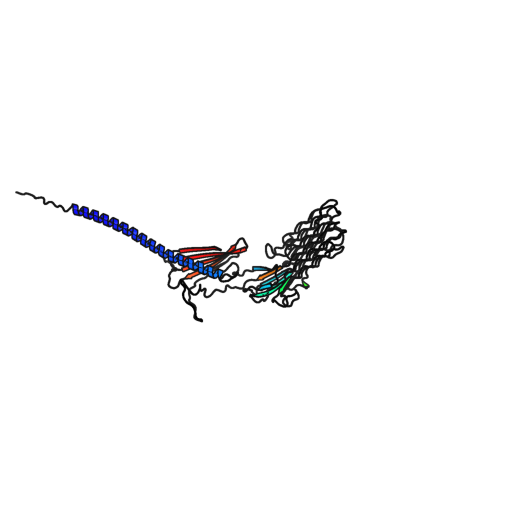.00 82.69 487 TYR A O 1
ATOM 3159 N N . ASN A 1 488 ? -41.472 3.568 31.386 1.00 80.88 488 ASN A N 1
ATOM 3160 C CA . ASN A 1 488 ? -42.039 3.989 32.678 1.00 80.88 488 ASN A CA 1
ATOM 3161 C C . ASN A 1 488 ? -41.909 2.921 33.790 1.00 80.88 488 ASN A C 1
ATOM 3163 O O . ASN A 1 488 ? -41.913 3.249 34.981 1.00 80.88 488 ASN A O 1
ATOM 3167 N N . THR A 1 489 ? -41.815 1.643 33.409 1.00 80.94 489 THR A N 1
ATOM 3168 C CA . THR A 1 489 ? -41.611 0.515 34.323 1.00 80.94 489 THR A CA 1
ATOM 3169 C C . THR A 1 489 ? -40.833 -0.633 33.682 1.00 80.94 489 THR A C 1
ATOM 3171 O O . THR A 1 489 ? -41.042 -0.960 32.513 1.00 80.94 489 THR A O 1
ATOM 3174 N N . CYS A 1 490 ? -39.971 -1.277 34.471 1.00 71.69 490 CYS A N 1
ATOM 3175 C CA . CYS A 1 490 ? -39.222 -2.485 34.098 1.00 71.69 490 CYS A CA 1
ATOM 3176 C C . CYS A 1 490 ? -39.948 -3.791 34.447 1.00 71.69 490 CYS A C 1
ATOM 3178 O O . CYS A 1 490 ? -39.457 -4.873 34.128 1.00 71.69 490 CYS A O 1
ATOM 3180 N N . VAL A 1 491 ? -41.069 -3.711 35.172 1.00 76.56 491 VAL A N 1
ATOM 3181 C CA . VAL A 1 491 ? -41.750 -4.882 35.739 1.00 76.56 491 VAL A CA 1
ATOM 3182 C C . VAL A 1 491 ? -42.535 -5.620 34.644 1.00 76.56 491 VAL A C 1
ATOM 3184 O O . VAL A 1 491 ? -43.439 -5.021 34.051 1.00 76.56 491 VAL A O 1
ATOM 3187 N N . PRO A 1 492 ? -42.257 -6.913 34.380 1.00 60.94 492 PRO A N 1
ATOM 3188 C CA . PRO A 1 492 ? -43.013 -7.692 33.404 1.00 60.94 492 PRO A CA 1
ATOM 3189 C C . PRO A 1 492 ? -44.505 -7.759 33.760 1.00 60.94 492 PRO A C 1
ATOM 3191 O O . PRO A 1 492 ? -44.864 -8.041 34.901 1.00 60.94 492 PRO A O 1
ATOM 3194 N N . GLY A 1 493 ? -45.377 -7.523 32.777 1.00 63.47 493 GLY A N 1
ATOM 3195 C CA . GLY A 1 493 ? -46.835 -7.601 32.941 1.00 63.47 493 GLY A CA 1
ATOM 3196 C C . GLY A 1 493 ? -47.524 -6.322 33.437 1.00 63.47 493 GLY A C 1
ATOM 3197 O O . GLY A 1 493 ? -48.750 -6.302 33.527 1.00 63.47 493 GLY A O 1
ATOM 3198 N N . ALA A 1 494 ? -46.783 -5.248 33.724 1.00 73.00 494 ALA A N 1
ATOM 3199 C CA . ALA A 1 494 ? -47.364 -3.928 33.975 1.00 73.00 494 ALA A CA 1
ATOM 3200 C C . ALA A 1 494 ? -47.719 -3.196 32.661 1.00 73.00 494 ALA A C 1
ATOM 3202 O O . ALA A 1 494 ? -47.189 -3.512 31.596 1.00 73.00 494 ALA A O 1
ATOM 3203 N N . THR A 1 495 ? -48.588 -2.178 32.727 1.00 76.19 495 THR A N 1
ATOM 3204 C CA . THR A 1 495 ? -48.869 -1.288 31.585 1.00 76.19 495 THR A CA 1
ATOM 3205 C C . THR A 1 495 ? -47.643 -0.434 31.269 1.00 76.19 495 THR A C 1
ATOM 3207 O O . THR A 1 495 ? -47.393 0.591 31.914 1.00 76.19 495 THR A O 1
ATOM 3210 N N . GLN A 1 496 ? -46.873 -0.890 30.287 1.00 78.56 496 GLN A N 1
ATOM 3211 C CA . GLN A 1 496 ? -45.612 -0.294 29.878 1.00 78.56 496 GLN A CA 1
ATOM 3212 C C . GLN A 1 496 ? -45.832 0.764 28.786 1.00 78.56 496 GLN A C 1
ATOM 3214 O O . GLN A 1 496 ? -46.514 0.526 27.792 1.00 78.56 496 GLN A O 1
ATOM 3219 N N . LEU A 1 497 ? -45.246 1.941 28.990 1.00 83.00 497 LEU A N 1
ATOM 3220 C CA . LEU A 1 497 ? -45.143 3.033 28.029 1.00 83.00 497 LEU A CA 1
ATOM 3221 C C . LEU A 1 497 ? -43.670 3.207 27.673 1.00 83.00 497 LEU A C 1
ATOM 3223 O O . LEU A 1 497 ? -42.834 3.360 28.565 1.00 83.00 497 LEU A O 1
ATOM 3227 N N . GLU A 1 498 ? -43.384 3.185 26.375 1.00 86.25 498 GLU A N 1
ATOM 3228 C CA . GLU A 1 498 ? -42.042 3.287 25.807 1.00 86.25 498 GLU A CA 1
ATOM 3229 C C . GLU A 1 498 ? -41.839 4.645 25.117 1.00 86.25 498 GLU A C 1
ATOM 3231 O O . GLU A 1 498 ? -42.760 5.203 24.509 1.00 86.25 498 GLU A O 1
ATOM 3236 N N . ARG A 1 499 ? -40.618 5.174 25.204 1.00 86.12 499 ARG A N 1
ATOM 3237 C CA . ARG A 1 499 ? -40.118 6.293 24.404 1.00 86.12 499 ARG A CA 1
ATOM 3238 C C . ARG A 1 499 ? -38.726 5.953 23.894 1.00 86.12 499 ARG A C 1
ATOM 3240 O O . ARG A 1 499 ? -37.863 5.590 24.680 1.00 86.12 499 ARG A O 1
ATOM 3247 N N . GLU A 1 500 ? -38.519 6.099 22.594 1.00 89.25 500 GLU A N 1
ATOM 3248 C CA . GLU A 1 500 ? -37.234 5.855 21.944 1.00 89.25 500 GLU A CA 1
ATOM 3249 C C . GLU A 1 500 ? -36.530 7.186 21.655 1.00 89.25 500 GLU A C 1
ATOM 3251 O O . GLU A 1 500 ? -37.154 8.133 21.165 1.00 89.25 500 GLU A O 1
ATOM 3256 N N . LEU A 1 501 ? -35.228 7.243 21.924 1.00 84.31 501 LEU A N 1
ATOM 3257 C CA . LEU A 1 501 ? -34.325 8.247 21.372 1.00 84.31 501 LEU A CA 1
ATOM 3258 C C . LEU A 1 501 ? -33.275 7.570 20.500 1.00 84.31 501 LEU A C 1
ATOM 3260 O O . LEU A 1 501 ? -32.666 6.581 20.905 1.00 84.31 501 LEU A O 1
ATOM 3264 N N . LYS A 1 502 ? -33.043 8.145 19.319 1.00 90.06 502 LYS A N 1
ATOM 3265 C CA . LYS A 1 502 ? -32.028 7.701 18.369 1.00 90.06 502 LYS A CA 1
ATOM 3266 C C . LYS A 1 502 ? -30.999 8.802 18.143 1.00 90.06 502 LYS A C 1
ATOM 3268 O O . LYS A 1 502 ? -31.349 9.890 17.690 1.00 90.06 502 LYS A O 1
ATOM 3273 N N . VAL A 1 503 ? -29.732 8.485 18.379 1.00 85.31 503 VAL A N 1
ATOM 3274 C CA . VAL A 1 503 ? -28.575 9.339 18.072 1.00 85.31 503 VAL A CA 1
ATOM 3275 C C . VAL A 1 503 ? -27.735 8.650 16.995 1.00 85.31 503 VAL A C 1
ATOM 3277 O O . VAL A 1 503 ? -27.642 7.423 16.964 1.00 85.31 503 VAL A O 1
ATOM 3280 N N . THR A 1 504 ? -27.151 9.398 16.059 1.00 82.75 504 THR A N 1
ATOM 3281 C CA . THR A 1 504 ? -26.303 8.849 14.983 1.00 82.75 504 THR A CA 1
ATOM 3282 C C . THR A 1 504 ? -25.207 9.847 14.620 1.00 82.75 504 THR A C 1
ATOM 3284 O O . THR A 1 504 ? -25.513 11.029 14.463 1.00 82.75 504 THR A O 1
ATOM 3287 N N . TYR A 1 505 ? -23.961 9.377 14.506 1.00 80.31 505 TYR A N 1
ATOM 3288 C CA . TYR A 1 505 ? -22.764 10.164 14.173 1.00 80.31 505 TYR A CA 1
ATOM 3289 C C . TYR A 1 505 ? -21.678 9.304 13.508 1.00 80.31 505 TYR A C 1
ATOM 3291 O O . TYR A 1 505 ? -21.690 8.063 13.701 1.00 80.31 505 TYR A O 1
#

pLDDT: mean 80.2, std 19.43, range [25.59, 98.75]

Radius of gyration: 39.26 Å; Cα contacts (8 Å, |Δi|>4): 2172; chains: 1; bounding box: 156×37×90 Å

Solvent-accessible surface area (backbone atoms only — not comparable to full-atom values): 21229 Å² total; per-residue (Å²): 135,91,80,88,78,85,74,83,75,93,62,63,65,61,53,58,52,50,53,52,53,51,51,52,53,48,52,52,52,53,53,52,49,56,52,51,54,53,50,52,54,50,52,51,51,51,54,39,50,47,44,2,42,54,25,6,51,55,36,42,50,50,50,50,47,46,44,58,71,38,84,74,96,51,46,76,56,50,39,47,53,56,72,54,35,72,46,80,47,77,42,69,68,66,53,64,47,67,38,50,78,52,61,34,39,83,45,27,35,42,36,26,22,0,0,0,0,0,0,0,0,7,23,78,81,32,17,10,1,2,0,0,0,0,1,3,14,16,26,36,63,42,58,79,67,62,56,61,39,65,21,26,36,38,46,6,46,34,2,47,41,3,43,51,85,51,26,46,15,28,52,15,26,54,11,32,40,29,76,28,67,56,58,54,89,47,81,86,22,88,27,45,63,30,16,5,22,22,1,29,25,1,28,18,36,69,57,18,56,26,5,50,26,3,42,33,87,80,30,38,44,84,45,62,20,27,14,3,30,15,3,31,18,56,41,47,15,8,0,2,0,0,0,0,0,8,28,99,70,27,34,15,6,30,14,4,32,10,64,70,17,37,1,0,0,0,0,0,0,6,15,37,10,38,50,13,33,47,22,81,40,46,37,13,13,36,17,1,21,10,62,85,73,39,40,41,3,46,38,5,50,63,36,24,41,15,30,56,16,34,64,3,0,0,0,0,0,0,0,16,9,60,86,76,40,33,24,9,27,12,5,30,14,4,35,10,51,82,81,39,97,75,43,28,23,0,0,0,0,0,0,0,4,6,38,83,47,70,84,41,61,67,48,12,26,12,5,30,22,5,52,26,3,0,0,0,0,0,0,6,14,27,49,90,67,72,13,26,14,4,33,15,12,34,12,35,37,39,40,34,38,31,43,67,48,69,74,77,72,68,81,79,81,68,84,66,97,49,68,102,71,76,89,88,84,87,87,87,84,93,85,85,88,85,86,76,80,64,72,77,49,75,54,74,47,95,55,37,9,36,31,34,40,47,50,67,47,89,99,55,60,29,22,16,44,29,37,40,37,21,32,65,41,101,83,78,46,80,35,40,34,37,40,6,42,2,17,34,43,74,60,87,93,57,95,68,42,79,28,79,42,79,49,75,93